Protein AF-A0A7W9ZJ86-F1 (afdb_monomer)

Radius of gyration: 35.57 Å; Cα contacts (8 Å, |Δi|>4): 463; chains: 1; bounding box: 78×72×118 Å

Foldseek 3Di:
DDDDDDDDDDDDDDDDDDDDDPDDPPPCPVVVVVVVVVVVVVVVVVVVVVVVVVVVCVVVVVVVVVVVVLVVQVVVLLVLLVQQDFDFDWDQPLVVLVVVLVVLVVCVVVCVLVVVVVVQVVCVVVVDHDDDPPPVNSVVVSVVSVVVSVVRDPPDIDTDTDHRPDDAPDFDWDADPNFIKTKHKHFLLLFFAPQAADLQLQLLLCVQVVHDNVRSVLLSQQQCQLQLPPHPPPSPPFQVVQCPPPDRDHRNNRQDQALVVQCSTDPDDPVVSVVCVLHHGNDDNARAHEPVSDALSSLCSNLVHDSVLSVQLSVQLPPPDPPDDNCVRNHPSSVVSSVNHYDHDDDPQGKMKMKMFRDPQQQGKIWIWIAGSVVSDIDHIDIDRRDPSPPPPRPPDD

pLDDT: mean 84.4, std 15.61, range [33.38, 98.19]

Organism: Novispirillum itersonii (NCBI:txid189)

Nearest PDB structures (foldseek):
  1sfy-assembly1_A  TM=4.561E-01  e=1.311E+00  Erythrina corallodendron
  1ui7-assembly1_B  TM=5.128E-01  e=4.122E+00  Arthrobacter globiformis
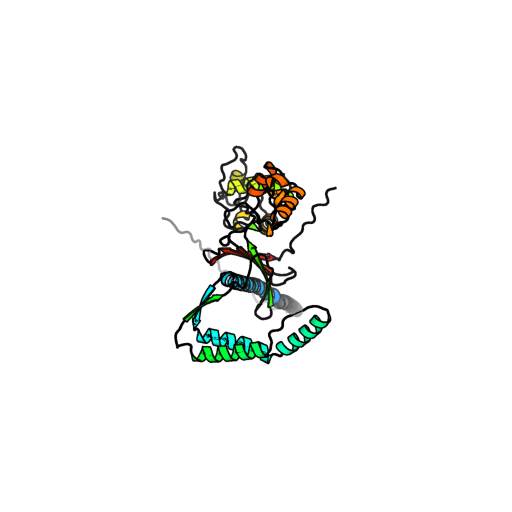  4wv8-assembly1_A  TM=4.557E-01  e=3.893E+00  Vatairea macrocarpa
  4wv8-assembly1_D  TM=4.555E-01  e=4.122E+00  Vatairea macrocarpa
  5kxd-assembly1_C  TM=4.276E-01  e=4.122E+00  Wisteria floribunda

Structure (mmCIF, N/CA/C/O backbone):
data_AF-A0A7W9ZJ86-F1
#
_entry.id   AF-A0A7W9ZJ86-F1
#
loop_
_atom_site.group_PDB
_atom_site.id
_atom_site.type_symbol
_atom_site.label_atom_id
_atom_site.label_alt_id
_atom_site.label_comp_id
_atom_site.label_asym_id
_atom_site.label_entity_id
_atom_site.label_seq_id
_atom_site.pdbx_PDB_ins_code
_atom_site.Cartn_x
_atom_site.Cartn_y
_atom_site.Cartn_z
_atom_site.occupancy
_atom_site.B_iso_or_equiv
_atom_site.auth_seq_id
_atom_site.auth_comp_id
_atom_site.auth_asym_id
_atom_site.auth_atom_id
_atom_site.pdbx_PDB_model_num
ATOM 1 N N . MET A 1 1 ? -1.056 44.416 -46.349 1.00 42.34 1 MET A N 1
ATOM 2 C CA . MET A 1 1 ? -0.199 43.892 -47.427 1.00 42.34 1 MET A CA 1
ATOM 3 C C . MET A 1 1 ? -0.425 42.388 -47.429 1.00 42.34 1 MET A C 1
ATOM 5 O O . MET A 1 1 ? -0.065 41.773 -46.443 1.00 42.34 1 MET A O 1
ATOM 9 N N . ASP A 1 2 ? -1.139 41.729 -48.334 1.00 40.16 2 ASP A N 1
ATOM 10 C CA . ASP A 1 2 ? -1.733 42.098 -49.618 1.00 40.16 2 ASP A CA 1
ATOM 11 C C . ASP A 1 2 ? -2.896 41.144 -49.962 1.00 40.16 2 ASP A C 1
ATOM 13 O O . ASP A 1 2 ? -2.905 39.999 -49.527 1.00 40.16 2 ASP A O 1
ATOM 17 N N . SER A 1 3 ? -3.830 41.660 -50.775 1.00 42.00 3 SER A N 1
ATOM 18 C CA . SER A 1 3 ? -4.570 41.012 -51.880 1.00 42.00 3 SER A CA 1
ATOM 19 C C . SER A 1 3 ? -5.199 39.620 -51.664 1.00 42.00 3 SER A C 1
ATOM 21 O O . SER A 1 3 ? -4.512 38.608 -51.636 1.00 42.00 3 SER A O 1
ATOM 23 N N . THR A 1 4 ? -6.523 39.492 -51.499 1.00 48.94 4 THR A N 1
ATOM 24 C CA . THR A 1 4 ? -7.591 39.440 -52.542 1.00 48.94 4 THR A CA 1
ATOM 25 C C . THR A 1 4 ? -7.458 38.359 -53.624 1.00 48.94 4 THR A C 1
ATOM 27 O O . THR A 1 4 ? -6.457 38.309 -54.329 1.00 48.94 4 THR A O 1
ATOM 30 N N . GLY A 1 5 ? -8.530 37.571 -53.825 1.00 46.66 5 GLY A N 1
ATOM 31 C CA . GLY A 1 5 ? -8.677 36.682 -54.986 1.00 46.66 5 GLY A CA 1
ATOM 32 C C . GLY A 1 5 ? -9.889 35.734 -54.961 1.00 46.66 5 GLY A C 1
ATOM 33 O O . GLY A 1 5 ? -9.713 34.523 -54.981 1.00 46.66 5 GLY A O 1
ATOM 34 N N . VAL A 1 6 ? -11.116 36.269 -54.916 1.00 47.91 6 VAL A N 1
ATOM 35 C CA . VAL A 1 6 ? -12.377 35.534 -55.169 1.00 47.91 6 VAL A CA 1
ATOM 36 C C . VAL A 1 6 ? -12.602 35.447 -56.682 1.00 47.91 6 VAL A C 1
ATOM 38 O O . VAL A 1 6 ? -12.541 36.476 -57.351 1.00 47.91 6 VAL A O 1
ATOM 41 N N . SER A 1 7 ? -12.901 34.259 -57.224 1.00 53.25 7 SER A N 1
ATOM 42 C CA . SER A 1 7 ? -13.286 34.092 -58.635 1.00 53.25 7 SER A CA 1
ATOM 43 C C . SER A 1 7 ? -14.709 33.543 -58.758 1.00 53.25 7 SER A C 1
ATOM 45 O O . SER A 1 7 ? -15.021 32.442 -58.307 1.00 53.25 7 SER A O 1
ATOM 47 N N . PHE A 1 8 ? -15.567 34.376 -59.347 1.00 49.44 8 PHE A N 1
ATOM 48 C CA . PHE A 1 8 ? -16.969 34.145 -59.681 1.00 49.44 8 PHE A CA 1
ATOM 49 C C . PHE A 1 8 ? -17.059 33.456 -61.053 1.00 49.44 8 PHE A C 1
ATOM 51 O O . PHE A 1 8 ? -16.630 34.018 -62.059 1.00 49.44 8 PHE A O 1
ATOM 58 N N . GLY A 1 9 ? -17.646 32.258 -61.105 1.00 52.47 9 GLY A N 1
ATOM 59 C CA . GLY A 1 9 ? -17.941 31.526 -62.342 1.00 52.47 9 GLY A CA 1
ATOM 60 C C . GLY A 1 9 ? -19.420 31.628 -62.708 1.00 52.47 9 GLY A C 1
ATOM 61 O O . GLY A 1 9 ? -20.278 31.044 -62.054 1.00 52.47 9 GLY A O 1
ATOM 62 N N . MET A 1 10 ? -19.694 32.413 -63.743 1.00 50.09 10 MET A N 1
ATOM 63 C CA . MET A 1 10 ? -20.996 32.859 -64.235 1.00 50.09 10 MET A CA 1
ATOM 64 C C . MET A 1 10 ? -21.729 31.775 -65.053 1.00 50.09 10 MET A C 1
ATOM 66 O O . MET A 1 10 ? -21.123 31.056 -65.844 1.00 50.09 10 MET A O 1
ATOM 70 N N . MET A 1 11 ? -23.052 31.695 -64.879 1.00 49.03 11 MET A N 1
ATOM 71 C CA . MET A 1 11 ? -23.981 30.890 -65.688 1.00 49.03 11 MET A CA 1
ATOM 72 C C . MET A 1 11 ? -23.994 31.299 -67.171 1.00 49.03 11 MET A C 1
ATOM 74 O O . MET A 1 11 ? -23.864 32.485 -67.475 1.00 49.03 11 MET A O 1
ATOM 78 N N . PRO A 1 12 ? -24.439 30.387 -68.053 1.00 60.19 12 PRO A N 1
ATOM 79 C CA . PRO A 1 12 ? -25.284 30.766 -69.175 1.00 60.19 12 PRO A CA 1
ATOM 80 C C . PRO A 1 12 ? -26.680 30.127 -69.091 1.00 60.19 12 PRO A C 1
ATOM 82 O O . PRO A 1 12 ? -26.850 28.918 -68.938 1.00 60.19 12 PRO A O 1
ATOM 85 N N . ARG A 1 13 ? -27.697 30.985 -69.235 1.00 49.84 13 ARG A N 1
ATOM 86 C CA . ARG A 1 13 ? -29.085 30.624 -69.545 1.00 49.84 13 ARG A CA 1
ATOM 87 C C . ARG A 1 13 ? -29.190 30.239 -71.022 1.00 49.84 13 ARG A C 1
ATOM 89 O O . ARG A 1 13 ? -28.744 30.995 -71.877 1.00 49.84 13 ARG A O 1
ATOM 96 N N . GLY A 1 14 ? -29.879 29.139 -71.313 1.00 42.06 14 GLY A N 1
ATOM 97 C CA . GLY A 1 14 ? -30.366 28.799 -72.651 1.00 42.06 14 GLY A CA 1
ATOM 98 C C . GLY A 1 14 ? -31.840 28.376 -72.583 1.00 42.06 14 GLY A C 1
ATOM 99 O O . GLY A 1 14 ? -32.165 27.509 -71.770 1.00 42.06 14 GLY A O 1
ATOM 100 N N . PRO A 1 15 ? -32.752 28.969 -73.376 1.00 59.44 15 PRO A N 1
ATOM 101 C CA . PRO A 1 15 ? -34.152 28.572 -73.408 1.00 59.44 15 PRO A CA 1
ATOM 102 C C . PRO A 1 15 ? -34.382 27.537 -74.515 1.00 59.44 15 PRO A C 1
ATOM 104 O O . PRO A 1 15 ? -34.245 27.841 -75.697 1.00 59.44 15 PRO A O 1
ATOM 107 N N . ALA A 1 16 ? -34.799 26.326 -74.151 1.00 53.03 16 ALA A N 1
ATOM 108 C CA . ALA A 1 16 ? -35.289 25.342 -75.111 1.00 53.03 16 ALA A CA 1
ATOM 109 C C . ALA A 1 16 ? -36.754 25.014 -74.804 1.00 53.03 16 ALA A C 1
ATOM 111 O O . ALA A 1 16 ? -37.074 24.207 -73.932 1.00 53.03 16 ALA A O 1
ATOM 112 N N . ARG A 1 17 ? -37.659 25.669 -75.544 1.00 53.50 17 ARG A N 1
ATOM 113 C CA . ARG A 1 17 ? -39.035 25.204 -75.745 1.00 53.50 17 ARG A CA 1
ATOM 114 C C . ARG A 1 17 ? -38.961 23.836 -76.417 1.00 53.50 17 ARG A C 1
ATOM 116 O O . ARG A 1 17 ? -38.655 23.760 -77.602 1.00 53.50 17 ARG A O 1
ATOM 123 N N . LEU A 1 18 ? -39.290 22.782 -75.680 1.00 54.50 18 LEU A N 1
ATOM 124 C CA . LEU A 1 18 ? -39.622 21.492 -76.268 1.00 54.50 18 LEU A CA 1
ATOM 125 C C . LEU A 1 18 ? -41.118 21.243 -76.124 1.00 54.50 18 LEU A C 1
ATOM 127 O O . LEU A 1 18 ? -41.711 21.252 -75.046 1.00 54.50 18 LEU A O 1
ATOM 131 N N . THR A 1 19 ? -41.713 21.098 -77.294 1.00 49.28 19 THR A N 1
ATOM 132 C CA . THR A 1 19 ? -43.104 20.812 -77.573 1.00 49.28 19 THR A CA 1
ATOM 133 C C . THR A 1 19 ? -43.559 19.502 -76.942 1.00 49.28 19 THR A C 1
ATOM 135 O O . THR A 1 19 ? -42.946 18.446 -77.080 1.00 49.28 19 THR A O 1
ATOM 138 N N . ARG A 1 20 ? -44.713 19.621 -76.291 1.00 50.44 20 ARG A N 1
ATOM 139 C CA . ARG A 1 20 ? -45.625 18.596 -75.791 1.00 50.44 20 ARG A CA 1
ATOM 140 C C . ARG A 1 20 ? -45.753 17.409 -76.761 1.00 50.44 20 ARG A C 1
ATOM 142 O O . ARG A 1 20 ? -46.414 17.512 -77.786 1.00 50.44 20 ARG A O 1
ATOM 149 N N . SER A 1 21 ? -45.201 16.261 -76.377 1.00 48.91 21 SER A N 1
ATOM 150 C CA . SER A 1 21 ? -45.595 14.946 -76.892 1.00 48.91 21 SER A CA 1
ATOM 151 C C . SER A 1 21 ? -46.208 14.157 -75.738 1.00 48.91 21 SER A C 1
ATOM 153 O O . SER A 1 21 ? -45.520 13.441 -75.013 1.00 48.91 21 SER A O 1
ATOM 155 N N . GLN A 1 22 ? -47.521 14.307 -75.551 1.00 54.03 22 GLN A N 1
ATOM 156 C CA . GLN A 1 22 ? -48.311 13.382 -74.743 1.00 54.03 22 GLN A CA 1
ATOM 157 C C . GLN A 1 22 ? -48.440 12.061 -75.511 1.00 54.03 22 GLN A C 1
ATOM 159 O O . GLN A 1 22 ? -49.380 11.863 -76.275 1.00 54.03 22 GLN A O 1
ATOM 164 N N . ARG A 1 23 ? -47.483 11.149 -75.317 1.00 46.59 23 ARG A N 1
ATOM 165 C CA . ARG A 1 23 ? -47.679 9.723 -75.605 1.00 46.59 23 ARG A CA 1
ATOM 166 C C . ARG A 1 23 ? -47.951 9.006 -74.289 1.00 46.59 23 ARG A C 1
ATOM 168 O O . ARG A 1 23 ? -47.274 9.236 -73.294 1.00 46.59 23 ARG A O 1
ATOM 175 N N . GLY A 1 24 ? -49.020 8.215 -74.286 1.00 57.03 24 GLY A N 1
ATOM 176 C CA . GLY A 1 24 ? -49.676 7.691 -73.097 1.00 57.03 24 GLY A CA 1
ATOM 177 C C . GLY A 1 24 ? -48.765 6.907 -72.154 1.00 57.03 24 GLY A C 1
ATOM 178 O O . GLY A 1 24 ? -48.294 5.819 -72.474 1.00 57.03 24 GLY A O 1
ATOM 179 N N . PHE A 1 25 ? -48.638 7.413 -70.928 1.00 52.91 25 PHE A N 1
ATOM 180 C CA . PHE A 1 25 ? -48.130 6.684 -69.770 1.00 52.91 25 PHE A CA 1
ATOM 181 C C . PHE A 1 25 ? -49.171 5.670 -69.273 1.00 52.91 25 PHE A C 1
ATOM 183 O O . PHE A 1 25 ? -49.760 5.826 -68.207 1.00 52.91 25 PHE A O 1
ATOM 190 N N . ARG A 1 26 ? -49.425 4.610 -70.048 1.00 55.84 26 ARG A N 1
ATOM 191 C CA . ARG A 1 26 ? -50.151 3.424 -69.551 1.00 55.84 26 ARG A CA 1
ATOM 192 C C . ARG A 1 26 ? -49.222 2.347 -68.966 1.00 55.84 26 ARG A C 1
ATOM 194 O O . ARG A 1 26 ? -49.722 1.385 -68.404 1.00 55.84 26 ARG A O 1
ATOM 201 N N . GLY A 1 27 ? -47.898 2.548 -68.998 1.00 57.03 27 GLY A N 1
ATOM 202 C CA . GLY A 1 27 ? -46.899 1.599 -68.472 1.00 57.03 27 GLY A CA 1
ATOM 203 C C . GLY A 1 27 ? -46.198 1.976 -67.155 1.00 57.03 27 GLY A C 1
ATOM 204 O O . GLY A 1 27 ? -45.447 1.165 -66.631 1.00 57.03 27 GLY A O 1
ATOM 205 N N . GLN A 1 28 ? -46.412 3.172 -66.588 1.00 57.81 28 GLN A N 1
ATOM 206 C CA . GLN A 1 28 ? -45.635 3.642 -65.420 1.00 57.81 28 GLN A CA 1
ATOM 207 C C . GLN A 1 28 ? -46.283 3.411 -64.046 1.00 57.81 28 GLN A C 1
ATOM 209 O O . GLN A 1 28 ? -45.636 3.630 -63.023 1.00 57.81 28 GLN A O 1
ATOM 214 N N . ARG A 1 29 ? -47.531 2.929 -63.982 1.00 60.91 29 ARG A N 1
ATOM 215 C CA . ARG A 1 29 ? -48.222 2.718 -62.694 1.00 60.91 29 ARG A CA 1
ATOM 216 C C . ARG A 1 29 ? -47.590 1.611 -61.836 1.00 60.91 29 ARG A C 1
ATOM 218 O O . ARG A 1 29 ? -47.696 1.675 -60.619 1.00 60.91 29 ARG A O 1
ATOM 225 N N . GLY A 1 30 ? -46.885 0.653 -62.446 1.00 69.62 30 GLY A N 1
ATOM 226 C CA . GLY A 1 30 ? -46.164 -0.391 -61.707 1.00 69.62 30 GLY A CA 1
ATOM 227 C C . GLY A 1 30 ? -44.880 0.104 -61.032 1.00 69.62 30 GLY A C 1
ATOM 228 O O . GLY A 1 30 ? -44.554 -0.335 -59.934 1.00 69.62 30 GLY A O 1
ATOM 229 N N . PHE A 1 31 ? -44.177 1.064 -61.642 1.00 79.38 31 PHE A N 1
ATOM 230 C CA . PHE A 1 31 ? -42.884 1.531 -61.132 1.00 79.38 31 PHE A CA 1
ATOM 231 C C . PHE A 1 31 ? -43.025 2.338 -59.836 1.00 79.38 31 PHE A C 1
ATOM 233 O O . PHE A 1 31 ? -42.226 2.187 -58.916 1.00 79.38 31 PHE A O 1
ATOM 240 N N . VAL A 1 32 ? -44.087 3.144 -59.732 1.00 84.12 32 VAL A N 1
ATOM 241 C CA . VAL A 1 32 ? -44.370 3.940 -58.527 1.00 84.12 32 VAL A CA 1
ATOM 242 C C . VAL A 1 32 ? -44.633 3.037 -57.317 1.00 84.12 32 VAL A C 1
ATOM 244 O O . VAL A 1 32 ? -44.128 3.314 -56.234 1.00 84.12 32 VAL A O 1
ATOM 247 N N . LEU A 1 33 ? -45.355 1.926 -57.499 1.00 86.44 33 LEU A N 1
ATOM 248 C CA . LEU A 1 33 ? -45.627 0.967 -56.422 1.00 86.44 33 LEU A CA 1
ATOM 249 C C . LEU A 1 33 ? -44.355 0.280 -55.919 1.00 86.44 33 LEU A C 1
ATOM 251 O O . LEU A 1 33 ? -44.156 0.182 -54.712 1.00 86.44 33 LEU A O 1
ATOM 255 N N . ILE A 1 34 ? -43.476 -0.140 -56.833 1.00 87.94 34 ILE A N 1
ATOM 256 C CA . ILE A 1 34 ? -42.191 -0.752 -56.470 1.00 87.94 34 ILE A CA 1
ATOM 257 C C . ILE A 1 34 ? -41.340 0.251 -55.683 1.00 87.94 34 ILE A C 1
ATOM 259 O O . ILE A 1 34 ? -40.798 -0.090 -54.637 1.00 87.94 34 ILE A O 1
ATOM 263 N N . PHE A 1 35 ? -41.271 1.504 -56.134 1.00 91.00 35 PHE A N 1
ATOM 264 C CA . PHE A 1 35 ? -40.488 2.537 -55.460 1.00 91.00 35 PHE A CA 1
ATOM 265 C C . PHE A 1 35 ? -41.003 2.849 -54.043 1.00 91.00 35 PHE A C 1
ATOM 267 O O . PHE A 1 35 ? -40.216 2.920 -53.101 1.00 91.00 35 PHE A O 1
ATOM 274 N N . VAL A 1 36 ? -42.324 2.963 -53.864 1.00 94.06 36 VAL A N 1
ATOM 275 C CA . VAL A 1 36 ? -42.939 3.183 -52.542 1.00 94.06 36 VAL A CA 1
ATOM 276 C C . VAL A 1 36 ? -42.704 1.992 -51.608 1.00 94.06 36 VAL A C 1
ATOM 278 O O . VAL A 1 36 ? -42.413 2.196 -50.430 1.00 94.06 36 VAL A O 1
ATOM 281 N N . LEU A 1 37 ? -42.764 0.760 -52.123 1.00 95.06 37 LEU A N 1
ATOM 282 C CA . LEU A 1 37 ? -42.474 -0.446 -51.345 1.00 95.06 37 LEU A CA 1
ATOM 283 C C . LEU A 1 37 ? -41.029 -0.445 -50.819 1.00 95.06 37 LEU A C 1
ATOM 285 O O . LEU A 1 37 ? -40.803 -0.739 -49.647 1.00 95.06 37 LEU A O 1
ATOM 289 N N . TRP A 1 38 ? -40.058 -0.068 -51.656 1.00 96.06 38 TRP A N 1
ATOM 290 C CA . TRP A 1 38 ? -38.652 0.024 -51.251 1.00 96.06 38 TRP A CA 1
ATOM 291 C C . TRP A 1 38 ? -38.405 1.121 -50.213 1.00 96.06 38 TRP A C 1
ATOM 293 O O . TRP A 1 38 ? -37.646 0.898 -49.271 1.00 96.06 38 TRP A O 1
ATOM 303 N N . ILE A 1 39 ? -39.075 2.272 -50.329 1.00 96.31 39 ILE A N 1
ATOM 304 C CA . ILE A 1 39 ? -39.002 3.326 -49.305 1.00 96.31 39 ILE A CA 1
ATOM 305 C C . ILE A 1 39 ? -39.575 2.826 -47.977 1.00 96.31 39 ILE A C 1
ATOM 307 O O . ILE A 1 39 ? -38.943 3.008 -46.939 1.00 96.31 39 ILE A O 1
ATOM 311 N N . LEU A 1 40 ? -40.731 2.156 -47.992 1.00 96.50 40 LEU A N 1
ATOM 312 C CA . LEU A 1 40 ? -41.334 1.596 -46.779 1.00 96.50 40 LEU A CA 1
ATOM 313 C C . LEU A 1 40 ? -40.447 0.525 -46.135 1.00 96.50 40 LEU A C 1
ATOM 315 O O . LEU A 1 40 ? -40.278 0.533 -44.916 1.00 96.50 40 LEU A O 1
ATOM 319 N N . ALA A 1 41 ? -39.836 -0.350 -46.936 1.00 96.12 41 ALA A N 1
ATOM 320 C CA . ALA A 1 41 ? -38.879 -1.340 -46.448 1.00 96.12 41 ALA A CA 1
ATOM 321 C C . ALA A 1 41 ? -37.643 -0.670 -45.822 1.00 96.12 41 ALA A C 1
ATOM 323 O O . ALA A 1 41 ? -37.233 -1.043 -44.723 1.00 96.12 41 ALA A O 1
ATOM 324 N N . GLY A 1 42 ? -37.095 0.367 -46.465 1.00 96.19 42 GLY A N 1
ATOM 325 C CA . GLY A 1 42 ? -35.980 1.151 -45.931 1.00 96.19 42 GLY A CA 1
ATOM 326 C C . GLY A 1 42 ? -36.327 1.869 -44.622 1.00 96.19 42 GLY A C 1
ATOM 327 O O . GLY A 1 42 ? -35.566 1.797 -43.657 1.00 96.19 42 GLY A O 1
ATOM 328 N N . CYS A 1 43 ? -37.503 2.499 -44.545 1.00 95.38 43 CYS A N 1
ATOM 329 C CA . CYS A 1 43 ? -37.997 3.131 -43.320 1.00 95.38 43 CYS A CA 1
ATOM 330 C C . CYS A 1 43 ? -38.225 2.115 -42.194 1.00 95.38 43 CYS A C 1
ATOM 332 O O . CYS A 1 43 ? -37.879 2.392 -41.048 1.00 95.38 43 CYS A O 1
ATOM 334 N N . SER A 1 44 ? -38.762 0.931 -42.504 1.00 95.75 44 SER A N 1
ATOM 335 C CA . SER A 1 44 ? -38.948 -0.141 -41.522 1.00 95.75 44 SER A CA 1
ATOM 336 C C . SER A 1 44 ? -37.610 -0.657 -40.983 1.00 95.75 44 SER A C 1
ATOM 338 O O . SER A 1 44 ? -37.471 -0.821 -39.772 1.00 95.75 44 SER A O 1
ATOM 340 N N . LEU A 1 45 ? -36.603 -0.827 -41.847 1.00 95.19 45 LEU A N 1
ATOM 341 C CA . LEU A 1 45 ? -35.260 -1.248 -41.442 1.00 95.19 45 LEU A CA 1
ATOM 342 C C . LEU A 1 45 ? -34.580 -0.202 -40.543 1.00 95.19 45 LEU A C 1
ATOM 344 O O . LEU A 1 45 ? -33.977 -0.553 -39.530 1.00 95.19 45 LEU A O 1
ATOM 348 N N . LEU A 1 46 ? -34.719 1.086 -40.877 1.00 93.62 46 LEU A N 1
ATOM 349 C CA . LEU A 1 46 ? -34.212 2.188 -40.054 1.00 93.62 46 LEU A CA 1
ATOM 350 C C . LEU A 1 46 ? -34.885 2.229 -38.678 1.00 93.62 46 LEU A C 1
ATOM 352 O O . LEU A 1 46 ? -34.194 2.358 -37.669 1.00 93.62 46 LEU A O 1
ATOM 356 N N . LEU A 1 47 ? -36.210 2.068 -38.617 1.00 93.00 47 LEU A N 1
ATOM 357 C CA . LEU A 1 47 ? -36.943 2.009 -37.349 1.00 93.00 47 LEU A CA 1
ATOM 358 C C . LEU A 1 47 ? -36.548 0.786 -36.513 1.00 93.00 47 LEU A C 1
ATOM 360 O O . LEU A 1 47 ? -36.373 0.915 -35.305 1.00 93.00 47 LEU A O 1
ATOM 364 N N . ALA A 1 48 ? -36.344 -0.377 -37.136 1.00 89.50 48 ALA A N 1
ATOM 365 C CA . ALA A 1 48 ? -35.873 -1.577 -36.446 1.00 89.50 48 ALA A CA 1
ATOM 366 C C . ALA A 1 48 ? -34.446 -1.403 -35.896 1.00 89.50 48 ALA A C 1
ATOM 368 O O . ALA A 1 48 ? -34.178 -1.769 -34.751 1.00 89.50 48 ALA A O 1
ATOM 369 N N . SER A 1 49 ? -33.549 -0.783 -36.670 1.00 86.69 49 SER A N 1
ATOM 370 C CA . SER A 1 49 ? -32.197 -0.439 -36.215 1.00 86.69 49 SER A CA 1
ATOM 371 C C . SER A 1 49 ? -32.225 0.553 -35.054 1.00 86.69 49 SER A C 1
ATOM 373 O O . SER A 1 49 ? -31.443 0.411 -34.116 1.00 86.69 49 SER A O 1
ATOM 375 N N . TYR A 1 50 ? -33.116 1.547 -35.105 1.00 86.94 50 TYR A N 1
ATOM 376 C CA . TYR A 1 50 ? -33.276 2.529 -34.036 1.00 86.94 50 TYR A CA 1
ATOM 377 C C . TYR A 1 50 ? -33.890 1.910 -32.772 1.00 86.94 50 TYR A C 1
ATOM 379 O O . TYR A 1 50 ? -33.454 2.201 -31.665 1.00 86.94 50 TYR A O 1
ATOM 387 N N . ALA A 1 51 ? -34.853 0.998 -32.905 1.00 84.50 51 ALA A N 1
ATOM 388 C CA . ALA A 1 51 ? -35.417 0.271 -31.769 1.00 84.50 51 ALA A CA 1
ATOM 389 C C . ALA A 1 51 ? -34.382 -0.662 -31.107 1.00 84.50 51 ALA A C 1
ATOM 391 O O . ALA A 1 51 ? -34.313 -0.735 -29.880 1.00 84.50 51 ALA A O 1
ATOM 392 N N . GLN A 1 52 ? -33.526 -1.326 -31.897 1.00 82.31 52 GLN A N 1
ATOM 393 C CA . GLN A 1 52 ? -32.426 -2.144 -31.370 1.00 82.31 52 GLN A CA 1
ATOM 394 C C . GLN A 1 52 ? -31.334 -1.319 -30.678 1.00 82.31 52 GLN A C 1
ATOM 396 O O . GLN A 1 52 ? -30.704 -1.816 -29.744 1.00 82.31 52 GLN A O 1
ATOM 401 N N . SER A 1 53 ? -31.088 -0.077 -31.108 1.00 72.94 53 SER A N 1
ATOM 402 C CA . SER A 1 53 ? -30.155 0.819 -30.418 1.00 72.94 53 SER A CA 1
ATOM 403 C C . SER A 1 53 ? -30.783 1.485 -29.191 1.00 72.94 53 SER A C 1
ATOM 405 O O . SER A 1 53 ? -30.100 1.634 -28.181 1.00 72.94 53 SER A O 1
ATOM 407 N N . ALA A 1 54 ? -32.082 1.797 -29.217 1.00 69.94 54 ALA A N 1
ATOM 408 C CA . ALA A 1 54 ? -32.818 2.331 -28.070 1.00 69.94 54 ALA A CA 1
ATOM 409 C C . ALA A 1 54 ? -32.906 1.332 -26.899 1.00 69.94 54 ALA A C 1
ATOM 411 O O . ALA A 1 54 ? -32.906 1.744 -25.744 1.00 69.94 54 ALA A O 1
ATOM 412 N N . GLY A 1 55 ? -32.889 0.022 -27.172 1.00 60.03 55 GLY A N 1
ATOM 413 C CA . GLY A 1 55 ? -32.774 -1.021 -26.143 1.00 60.03 55 GLY A CA 1
ATOM 414 C C . GLY A 1 55 ? -31.391 -1.134 -25.475 1.00 60.03 55 GLY A C 1
ATOM 415 O O . GLY A 1 55 ? -31.238 -1.917 -24.542 1.00 60.03 55 GLY A O 1
ATOM 416 N N . LYS A 1 56 ? -30.379 -0.375 -25.928 1.00 57.78 56 LYS A N 1
ATOM 417 C CA . LYS A 1 56 ? -29.007 -0.365 -25.375 1.00 57.78 56 LYS A CA 1
ATOM 418 C C . LYS A 1 56 ? -28.725 0.831 -24.451 1.00 57.78 56 LYS A C 1
ATOM 420 O O . LYS A 1 56 ? -27.569 1.205 -24.260 1.00 57.78 56 LYS A O 1
ATOM 425 N N . THR A 1 57 ? -29.749 1.421 -23.834 1.00 55.72 57 THR A N 1
ATOM 426 C CA . THR A 1 57 ? -29.591 2.406 -22.740 1.00 55.72 57 THR A CA 1
ATOM 427 C C . THR A 1 57 ? -28.897 1.832 -21.495 1.00 55.72 57 THR A C 1
ATOM 429 O O . THR A 1 57 ? -28.450 2.585 -20.631 1.00 55.72 57 THR A O 1
ATOM 432 N N . THR A 1 58 ? -28.688 0.515 -21.434 1.00 60.09 58 THR A N 1
ATOM 433 C CA . THR A 1 58 ? -27.821 -0.140 -20.443 1.00 60.09 58 THR A CA 1
ATOM 434 C C . THR A 1 58 ? -26.383 0.379 -20.461 1.00 60.09 58 THR A C 1
ATOM 436 O O . THR A 1 58 ? -25.736 0.411 -19.416 1.00 60.09 58 THR A O 1
ATOM 439 N N . VAL A 1 59 ? -25.874 0.855 -21.606 1.00 65.75 59 VAL A N 1
ATOM 440 C CA . VAL A 1 59 ? -24.508 1.399 -21.681 1.00 65.75 59 VAL A CA 1
ATOM 441 C C . VAL A 1 59 ? -24.402 2.704 -20.892 1.00 65.75 59 VAL A C 1
ATOM 443 O O . VAL A 1 59 ? -23.472 2.859 -20.106 1.00 65.75 59 VAL A O 1
ATOM 446 N N . THR A 1 60 ? -25.377 3.609 -21.007 1.00 68.62 60 THR A N 1
ATOM 447 C CA . THR A 1 60 ? -25.368 4.878 -20.257 1.00 68.62 60 THR A CA 1
ATOM 448 C C . THR A 1 60 ? -25.506 4.670 -18.754 1.00 68.62 60 THR A C 1
ATOM 450 O O . THR A 1 60 ? -24.848 5.362 -17.983 1.00 68.62 60 THR A O 1
ATOM 453 N N . GLU A 1 61 ? -26.295 3.680 -18.332 1.00 70.94 61 GLU A N 1
ATOM 454 C CA . GLU A 1 61 ? -26.421 3.339 -16.915 1.00 70.94 61 GLU A CA 1
ATOM 455 C C . GLU A 1 61 ? -25.117 2.733 -16.382 1.00 70.94 61 GLU A C 1
ATOM 457 O O . GLU A 1 61 ? -24.596 3.185 -15.365 1.00 70.94 61 GLU A O 1
ATOM 462 N N . SER A 1 62 ? -24.493 1.810 -17.125 1.00 72.81 62 SER A N 1
ATOM 463 C CA . SER A 1 62 ? -23.198 1.242 -16.730 1.00 72.81 62 SER A CA 1
ATOM 464 C C . SER A 1 62 ? -22.089 2.301 -16.638 1.00 72.81 62 SER A C 1
ATOM 466 O O . SER A 1 62 ? -21.335 2.314 -15.665 1.00 72.81 62 SER A O 1
ATOM 468 N N . LEU A 1 63 ? -22.045 3.253 -17.580 1.00 80.75 63 LEU A N 1
ATOM 469 C CA . LEU A 1 63 ? -21.055 4.332 -17.597 1.00 80.75 63 LEU A CA 1
ATOM 470 C C . LEU A 1 63 ? -21.242 5.325 -16.444 1.00 80.75 63 LEU A C 1
ATOM 472 O O . LEU A 1 63 ? -20.253 5.861 -15.957 1.00 80.75 63 LEU A O 1
ATOM 476 N N . ALA A 1 64 ? -22.476 5.552 -15.983 1.00 83.06 64 ALA A N 1
ATOM 477 C CA . ALA A 1 64 ? -22.743 6.404 -14.823 1.00 83.06 64 ALA A CA 1
ATOM 478 C C . ALA A 1 64 ? -22.494 5.680 -13.488 1.00 83.06 64 ALA A C 1
ATOM 480 O O . ALA A 1 64 ? -22.101 6.310 -12.507 1.00 83.06 64 ALA A O 1
ATOM 481 N N . THR A 1 65 ? -22.688 4.358 -13.432 1.00 86.12 65 THR A N 1
ATOM 482 C CA . THR A 1 65 ? -22.532 3.601 -12.177 1.00 86.12 65 THR A CA 1
ATOM 483 C C . THR A 1 65 ? -21.088 3.519 -11.691 1.00 86.12 65 THR A C 1
ATOM 485 O O . THR A 1 65 ? -20.864 3.574 -10.486 1.00 86.12 65 THR A O 1
ATOM 488 N N . ILE A 1 66 ? -20.107 3.424 -12.593 1.00 86.12 66 ILE A N 1
ATOM 489 C CA . ILE A 1 66 ? -18.688 3.326 -12.220 1.00 86.12 66 ILE A CA 1
ATOM 490 C C . ILE A 1 66 ? -18.205 4.567 -11.445 1.00 86.12 66 ILE A C 1
ATOM 492 O O . ILE A 1 66 ? -17.736 4.387 -10.320 1.00 86.12 66 ILE A O 1
ATOM 496 N N . PRO A 1 67 ? -18.339 5.809 -11.954 1.00 88.00 67 PRO A N 1
ATOM 497 C CA . PRO A 1 67 ? -17.878 6.994 -11.230 1.00 88.00 67 PRO A CA 1
ATOM 498 C C . PRO A 1 67 ? -18.662 7.230 -9.935 1.00 88.00 67 PRO A C 1
ATOM 500 O O . PRO A 1 67 ? -18.086 7.680 -8.950 1.00 88.00 67 PRO A O 1
ATOM 503 N N . LEU A 1 68 ? -19.955 6.878 -9.893 1.00 89.25 68 LEU A N 1
ATOM 504 C CA . LEU A 1 68 ? -20.739 6.944 -8.656 1.00 89.25 68 LEU A CA 1
ATOM 505 C C . LEU A 1 68 ? -20.199 5.981 -7.593 1.00 89.25 68 LEU A C 1
ATOM 507 O O . LEU A 1 68 ? -20.009 6.388 -6.452 1.00 89.25 68 LEU A O 1
ATOM 511 N N . ARG A 1 69 ? -19.893 4.731 -7.961 1.00 90.00 69 ARG A N 1
ATOM 512 C CA . ARG A 1 69 ? -19.301 3.750 -7.037 1.00 90.00 69 ARG A CA 1
ATOM 513 C C . ARG A 1 69 ? -17.900 4.145 -6.585 1.00 90.00 69 ARG A C 1
ATOM 515 O O . ARG A 1 69 ? -17.576 3.969 -5.419 1.00 90.00 69 ARG A O 1
ATOM 522 N N . GLN A 1 70 ? -17.083 4.701 -7.477 1.00 89.25 70 GLN A N 1
ATOM 523 C CA . GLN A 1 70 ? -15.780 5.256 -7.099 1.00 89.25 70 GLN A CA 1
ATOM 524 C C . GLN A 1 70 ? -15.949 6.381 -6.078 1.00 89.25 70 GLN A C 1
ATOM 526 O O . GLN A 1 70 ? -15.311 6.363 -5.032 1.00 89.25 70 GLN A O 1
ATOM 531 N N . ARG A 1 71 ? -16.891 7.302 -6.309 1.00 91.44 71 ARG A N 1
ATOM 532 C CA . ARG A 1 71 ? -17.166 8.381 -5.358 1.00 91.44 71 ARG A CA 1
ATOM 533 C C . ARG A 1 71 ? -17.674 7.869 -4.008 1.00 91.44 71 ARG A C 1
ATOM 535 O O . ARG A 1 71 ? -17.339 8.439 -2.975 1.00 91.44 71 ARG A O 1
ATOM 542 N N . GLU A 1 72 ? -18.473 6.803 -3.998 1.00 92.62 72 GLU A N 1
ATOM 543 C CA . GLU A 1 72 ? -18.874 6.131 -2.757 1.00 92.62 72 GLU A CA 1
ATOM 544 C C . GLU A 1 72 ? -17.659 5.566 -2.006 1.00 92.62 72 GLU A C 1
ATOM 546 O O . GLU A 1 72 ? -17.534 5.811 -0.809 1.00 92.62 72 GLU A O 1
ATOM 551 N N . LEU A 1 73 ? -16.749 4.864 -2.689 1.00 92.75 73 LEU A N 1
ATOM 552 C CA . LEU A 1 73 ? -15.532 4.320 -2.076 1.00 92.75 73 LEU A CA 1
ATOM 553 C C . LEU A 1 73 ? -14.599 5.423 -1.550 1.00 92.75 73 LEU A C 1
ATOM 555 O O . LEU A 1 73 ? -14.038 5.266 -0.467 1.00 92.75 73 LEU A O 1
ATOM 559 N N . GLU A 1 74 ? -14.479 6.548 -2.260 1.00 91.38 74 GLU A N 1
ATOM 560 C CA . GLU A 1 74 ? -13.769 7.745 -1.785 1.00 91.38 74 GLU A CA 1
ATOM 561 C C . GLU A 1 74 ? -14.379 8.290 -0.495 1.00 91.38 74 GLU A C 1
ATOM 563 O O . GLU A 1 74 ? -13.667 8.473 0.485 1.00 91.38 74 GLU A O 1
ATOM 568 N N . ASN A 1 75 ? -15.702 8.472 -0.451 1.00 93.19 75 ASN A N 1
ATOM 569 C CA . ASN A 1 75 ? -16.378 8.956 0.754 1.00 93.19 75 ASN A CA 1
ATOM 570 C C . ASN A 1 75 ? -16.190 7.992 1.941 1.00 93.19 75 ASN A C 1
ATOM 572 O O . ASN A 1 75 ? -16.092 8.429 3.088 1.00 93.19 75 ASN A O 1
ATOM 576 N N . VAL A 1 76 ? -16.141 6.678 1.685 1.00 94.69 76 VAL A N 1
ATOM 577 C CA . VAL A 1 76 ? -15.831 5.682 2.721 1.00 94.69 76 VAL A CA 1
ATOM 578 C C . VAL A 1 76 ? -14.379 5.813 3.181 1.00 94.69 76 VAL A C 1
ATOM 580 O O . VAL A 1 76 ? -14.131 5.781 4.383 1.00 94.69 76 VAL A O 1
ATOM 583 N N . ALA A 1 77 ? -13.423 6.001 2.270 1.00 93.81 77 ALA A N 1
ATOM 584 C CA . ALA A 1 77 ? -12.024 6.223 2.630 1.00 93.81 77 ALA A CA 1
ATOM 585 C C . ALA A 1 77 ? -11.839 7.516 3.451 1.00 93.81 77 ALA A C 1
ATOM 587 O O . ALA A 1 77 ? -11.154 7.485 4.472 1.00 93.81 77 ALA A O 1
ATOM 588 N N . ASP A 1 78 ? -12.514 8.609 3.077 1.00 92.38 78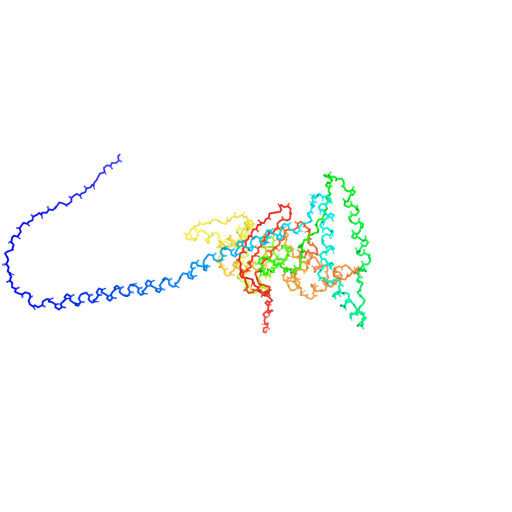 ASP A N 1
ATOM 589 C CA . ASP A 1 78 ? -12.564 9.871 3.832 1.00 92.38 78 ASP A CA 1
ATOM 590 C C . ASP A 1 78 ? -13.131 9.653 5.249 1.00 92.38 78 ASP A C 1
ATOM 592 O O . ASP A 1 78 ? -12.590 10.140 6.252 1.00 92.38 78 ASP A O 1
ATOM 596 N N . PHE A 1 79 ? -14.214 8.875 5.355 1.00 94.62 79 PHE A N 1
ATOM 597 C CA 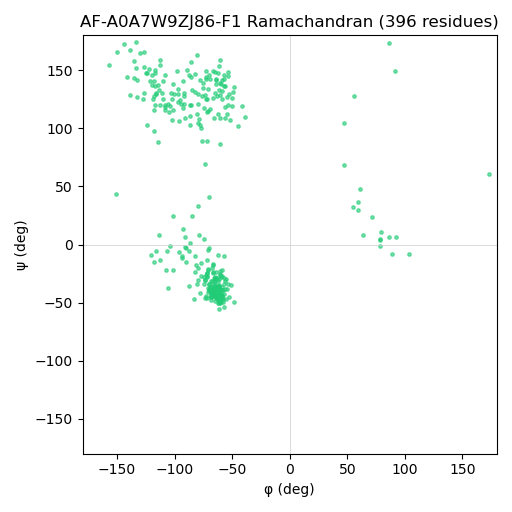. PHE A 1 79 ? -14.806 8.502 6.638 1.00 94.62 79 PHE A CA 1
ATOM 598 C C . PHE A 1 79 ? -13.831 7.690 7.501 1.00 94.62 79 PHE A C 1
ATOM 600 O O . PHE A 1 79 ? -13.656 7.999 8.678 1.00 94.62 79 PHE A O 1
ATOM 607 N N . VAL A 1 80 ? -13.155 6.693 6.930 1.00 94.38 80 VAL A N 1
ATOM 608 C CA . VAL A 1 80 ? -12.150 5.892 7.643 1.00 94.38 80 VAL A CA 1
ATOM 609 C C . VAL A 1 80 ? -11.006 6.784 8.127 1.00 94.38 80 VAL A C 1
ATOM 611 O O . VAL A 1 80 ? -10.701 6.794 9.319 1.00 94.38 80 VAL A O 1
ATOM 614 N N . ALA A 1 81 ? -10.437 7.604 7.242 1.00 92.81 81 ALA A N 1
ATOM 615 C CA . ALA A 1 81 ? -9.327 8.503 7.548 1.00 92.81 81 ALA A CA 1
ATOM 616 C C . ALA A 1 81 ? -9.650 9.472 8.698 1.00 92.81 81 ALA A C 1
ATOM 618 O O . ALA A 1 81 ? -8.839 9.658 9.609 1.00 92.81 81 ALA A O 1
ATOM 619 N N . SER A 1 82 ? -10.861 10.039 8.708 1.00 90.88 82 SER A N 1
ATOM 620 C CA . SER A 1 82 ? -11.315 10.950 9.769 1.00 90.88 82 SER A CA 1
ATOM 621 C C . SER A 1 82 ? -11.491 10.288 11.145 1.00 90.88 82 SER A C 1
ATOM 623 O O . SER A 1 82 ? -11.473 10.999 12.150 1.00 90.88 82 SER A O 1
ATOM 625 N N . HIS A 1 83 ? -11.582 8.954 11.214 1.00 91.94 83 HIS A N 1
ATOM 626 C CA . HIS A 1 83 ? -11.784 8.185 12.453 1.00 91.94 83 HIS A CA 1
ATOM 627 C C . HIS A 1 83 ? -10.590 7.295 12.849 1.00 91.94 83 HIS A C 1
ATOM 629 O O . HIS A 1 83 ? -10.694 6.500 13.784 1.00 91.94 83 HIS A O 1
ATOM 635 N N . MET A 1 84 ? -9.453 7.411 12.157 1.00 89.19 84 MET A N 1
ATOM 636 C CA . MET A 1 84 ? -8.216 6.691 12.495 1.00 89.19 84 MET A CA 1
ATOM 637 C C . MET A 1 84 ? -7.393 7.372 13.594 1.00 89.19 84 MET A C 1
ATOM 639 O O . MET A 1 84 ? -6.586 6.729 14.261 1.00 89.19 84 MET A O 1
ATOM 643 N N . GLY A 1 85 ? -7.560 8.683 13.774 1.00 84.38 85 GLY A N 1
ATOM 644 C CA . GLY A 1 85 ? -6.907 9.425 14.847 1.00 84.38 85 GLY A CA 1
ATOM 645 C C . GLY A 1 85 ? -7.757 9.441 16.111 1.00 84.38 85 GLY A C 1
ATOM 646 O O . GLY A 1 85 ? -8.983 9.485 16.036 1.00 84.38 85 GLY A O 1
ATOM 647 N N . LYS A 1 86 ? -7.105 9.502 17.276 1.00 82.62 86 LYS A N 1
ATOM 648 C CA . LYS A 1 86 ? -7.787 9.894 18.511 1.00 82.62 86 LYS A CA 1
ATOM 649 C C . LYS A 1 86 ? -8.286 11.325 18.348 1.00 82.62 86 LYS A C 1
ATOM 651 O O . LYS A 1 86 ? -7.487 12.257 18.226 1.00 82.62 86 LYS A O 1
ATOM 656 N N . THR A 1 87 ? -9.598 11.502 18.291 1.00 78.81 87 THR A N 1
ATOM 657 C CA . THR A 1 87 ? -10.209 12.824 18.195 1.00 78.81 87 THR A CA 1
ATOM 658 C C . THR A 1 87 ? -10.623 13.265 19.586 1.00 78.81 87 THR A C 1
ATOM 660 O O . THR A 1 87 ? -11.373 12.590 20.289 1.00 78.81 87 THR A O 1
ATOM 663 N N . THR A 1 88 ? -10.109 14.416 20.009 1.00 79.12 88 THR A N 1
ATOM 664 C CA . THR A 1 88 ? -10.642 15.083 21.191 1.00 79.12 88 THR A CA 1
ATOM 665 C C . THR A 1 88 ? -11.904 15.806 20.761 1.00 79.12 88 THR A C 1
ATOM 667 O O . THR A 1 88 ? -11.834 16.831 20.082 1.00 79.12 88 THR A O 1
ATOM 670 N N . VAL A 1 89 ? -13.058 15.253 21.116 1.00 81.19 89 VAL A N 1
ATOM 671 C CA . VAL A 1 89 ? -14.341 15.905 20.873 1.00 81.19 89 VAL A CA 1
ATOM 672 C C . VAL A 1 89 ? -14.669 16.726 22.108 1.00 81.19 89 VAL A C 1
ATOM 674 O O . VAL A 1 89 ? -14.738 16.213 23.226 1.00 81.19 89 VAL A O 1
ATOM 677 N N . THR A 1 90 ? -14.840 18.029 21.910 1.00 84.12 90 THR A N 1
ATOM 678 C CA . THR A 1 90 ? -15.390 18.907 22.937 1.00 84.12 90 THR A CA 1
ATOM 679 C C . THR A 1 90 ? -16.905 18.860 22.809 1.00 84.12 90 THR A C 1
ATOM 681 O O . THR A 1 90 ? -17.469 19.453 21.892 1.00 84.12 90 THR A O 1
ATOM 684 N N . ALA A 1 91 ? -17.558 18.124 23.705 1.00 84.69 91 ALA A N 1
ATOM 685 C CA . ALA A 1 91 ? -19.012 18.032 23.760 1.00 84.69 91 ALA A CA 1
ATOM 686 C C . ALA A 1 91 ? -19.542 18.689 25.037 1.00 84.69 91 ALA A C 1
ATOM 688 O O . ALA A 1 91 ? -18.825 18.858 26.028 1.00 84.69 91 ALA A O 1
ATOM 689 N N . ASP A 1 92 ? -20.821 19.060 25.018 1.00 85.56 92 ASP A N 1
ATOM 690 C CA . ASP A 1 92 ? -21.521 19.411 26.247 1.00 85.56 92 ASP A CA 1
ATOM 691 C C . ASP A 1 92 ? -21.560 18.170 27.153 1.00 85.56 92 ASP A C 1
ATOM 693 O O . ASP A 1 92 ? -21.978 17.086 26.733 1.00 85.56 92 ASP A O 1
ATOM 697 N N . SER A 1 93 ? -21.120 18.322 28.403 1.00 85.94 93 SER A N 1
ATOM 698 C CA . SER A 1 93 ? -21.083 17.217 29.367 1.00 85.94 93 SER A CA 1
ATOM 699 C C . SER A 1 93 ? -22.476 16.615 29.603 1.00 85.94 93 SER A C 1
ATOM 701 O O . SER A 1 93 ? -22.592 15.425 29.898 1.00 85.94 93 SER A O 1
ATOM 703 N N . ARG A 1 94 ? -23.544 17.407 29.425 1.00 84.94 94 ARG A N 1
ATOM 704 C CA . ARG A 1 94 ? -24.932 16.933 29.488 1.00 84.94 94 ARG A CA 1
ATOM 705 C C . ARG A 1 94 ? -25.267 16.015 28.328 1.00 84.94 94 ARG A C 1
ATOM 707 O O . ARG A 1 94 ? -25.844 14.956 28.550 1.00 84.94 94 ARG A O 1
ATOM 714 N N . TRP A 1 95 ? -24.869 16.391 27.113 1.00 86.94 95 TRP A N 1
ATOM 715 C CA . TRP A 1 95 ? -25.067 15.554 25.932 1.00 86.94 95 TRP A CA 1
ATOM 716 C C . TRP A 1 95 ? -24.363 14.205 26.100 1.00 86.94 95 TRP A C 1
ATOM 718 O O . TRP A 1 95 ? -24.966 13.166 25.849 1.00 86.94 95 TRP A O 1
ATOM 728 N N . GLN A 1 96 ? -23.129 14.204 26.615 1.00 84.06 96 GLN A N 1
ATOM 729 C CA . GLN A 1 96 ? -22.386 12.970 26.877 1.00 84.06 96 GLN A CA 1
ATOM 730 C C . GLN A 1 96 ? -23.093 12.081 27.909 1.00 84.06 96 GLN A C 1
ATOM 732 O O . GLN A 1 96 ? -23.316 10.897 27.653 1.00 84.06 96 GLN A O 1
ATOM 737 N N . ALA A 1 97 ? -23.473 12.645 29.059 1.00 86.88 97 ALA A N 1
ATOM 738 C CA . ALA A 1 97 ? -24.190 11.906 30.094 1.00 86.88 97 ALA A CA 1
ATOM 739 C C . ALA A 1 97 ? -25.523 11.347 29.566 1.00 86.88 97 ALA A C 1
ATOM 741 O O . ALA A 1 97 ? -25.865 10.198 29.842 1.00 86.88 97 ALA A O 1
ATOM 742 N N . GLN A 1 98 ? -26.237 12.113 28.739 1.00 89.75 98 GLN A N 1
ATOM 743 C CA . GLN A 1 98 ? -27.487 11.684 28.120 1.00 89.75 98 GLN A CA 1
ATOM 744 C C . GLN A 1 98 ? -27.285 10.587 27.066 1.00 89.75 98 GLN A C 1
ATOM 746 O O . GLN A 1 98 ? -28.087 9.653 27.003 1.00 89.75 98 GLN A O 1
ATOM 751 N N . ASN A 1 99 ? -26.198 10.635 26.292 1.00 86.38 99 ASN A N 1
ATOM 752 C CA . ASN A 1 99 ? -25.849 9.572 25.353 1.00 86.38 99 ASN A CA 1
ATOM 753 C C . ASN A 1 99 ? -25.496 8.269 26.094 1.00 86.38 99 ASN A C 1
ATOM 755 O O . ASN A 1 99 ? -26.019 7.213 25.754 1.00 86.38 99 ASN A O 1
ATOM 759 N N . SER A 1 100 ? -24.716 8.341 27.183 1.00 86.50 100 SER A N 1
ATOM 760 C CA . SER A 1 100 ? -24.421 7.174 28.033 1.00 86.50 100 SER A CA 1
ATOM 761 C C . SER A 1 100 ? -25.670 6.581 28.697 1.00 86.50 100 SER A C 1
ATOM 763 O O . SER A 1 100 ? -25.781 5.363 28.817 1.00 86.50 100 SER A O 1
ATOM 765 N N . ILE A 1 101 ? -26.623 7.419 29.122 1.00 90.69 101 ILE A N 1
ATOM 766 C CA . ILE A 1 101 ? -27.927 6.956 29.627 1.00 90.69 101 ILE A CA 1
ATOM 767 C C . ILE A 1 101 ? -28.686 6.222 28.516 1.00 90.69 101 ILE A C 1
ATOM 769 O O . ILE A 1 101 ? -29.161 5.111 28.742 1.00 90.69 101 ILE A O 1
ATOM 773 N N . SER A 1 102 ? -28.734 6.805 27.316 1.00 87.38 102 SER A N 1
ATOM 774 C CA . SER A 1 102 ? -29.444 6.239 26.164 1.00 87.38 102 SER A CA 1
ATOM 775 C C . SER A 1 102 ? -28.859 4.891 25.727 1.00 87.38 102 SER A C 1
ATOM 777 O O . SER A 1 102 ? -29.613 3.963 25.451 1.00 87.38 102 SER A O 1
ATOM 779 N N . GLU A 1 103 ? -27.530 4.736 25.719 1.00 84.06 103 GLU A N 1
ATOM 780 C CA . GLU A 1 103 ? -26.861 3.460 25.417 1.00 84.06 103 GLU A CA 1
ATOM 781 C C . GLU A 1 103 ? -27.232 2.361 26.423 1.00 84.06 103 GLU A C 1
ATOM 783 O O . GLU A 1 103 ? -27.563 1.236 26.035 1.00 84.06 103 GLU A O 1
ATOM 788 N N . ILE A 1 104 ? -27.229 2.684 27.721 1.00 85.50 104 ILE A N 1
ATOM 789 C CA . ILE A 1 104 ? -27.613 1.728 28.765 1.00 85.50 104 ILE A CA 1
ATOM 790 C C . ILE A 1 104 ? -29.100 1.368 28.630 1.00 85.50 104 ILE A C 1
ATOM 792 O O . ILE A 1 104 ? -29.443 0.187 28.673 1.00 85.50 104 ILE A O 1
ATOM 796 N N . GLU A 1 105 ? -29.984 2.342 28.414 1.00 86.31 105 GLU A N 1
ATOM 797 C CA . GLU A 1 105 ? -31.424 2.109 28.230 1.00 86.31 105 GLU A CA 1
ATOM 798 C C . GLU A 1 105 ? -31.736 1.286 26.972 1.00 86.31 105 GLU A C 1
ATOM 800 O O . GLU A 1 105 ? -32.568 0.376 27.014 1.00 86.31 105 GLU A O 1
ATOM 805 N N . TYR A 1 106 ? -31.037 1.538 25.864 1.00 80.69 106 TYR A N 1
ATOM 806 C CA . TYR A 1 106 ? -31.155 0.752 24.636 1.00 80.69 106 TYR A CA 1
ATOM 807 C C . TYR A 1 106 ? -30.707 -0.702 24.849 1.00 80.69 106 TYR A C 1
ATOM 809 O O . TYR A 1 106 ? -31.387 -1.637 24.422 1.00 80.69 106 TYR A O 1
ATOM 817 N N . SER A 1 107 ? -2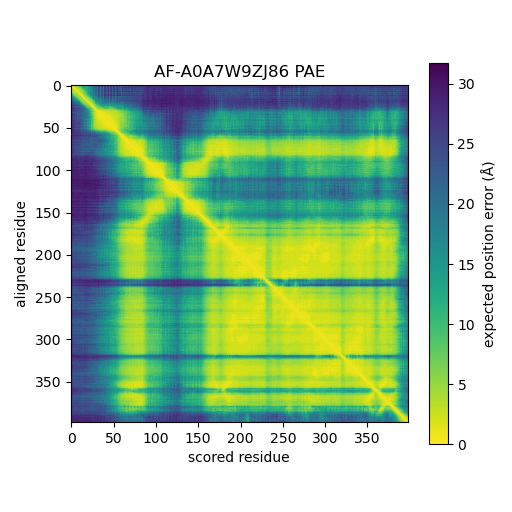9.609 -0.915 25.585 1.00 77.25 107 SER A N 1
ATOM 818 C CA . SER A 1 107 ? -29.139 -2.264 25.933 1.00 77.25 107 SER A CA 1
ATOM 819 C C . SER A 1 107 ? -30.118 -3.030 26.839 1.00 77.25 107 SER A C 1
ATOM 821 O O . SER A 1 107 ? -30.227 -4.254 26.735 1.00 77.25 107 SER A O 1
ATOM 823 N N . GLN A 1 108 ? -30.870 -2.320 27.692 1.00 81.06 108 GLN A N 1
ATOM 824 C CA . GLN A 1 108 ? -31.907 -2.910 28.542 1.00 81.06 108 GLN A CA 1
ATOM 825 C C . GLN A 1 108 ? -33.201 -3.205 27.774 1.00 81.06 108 GLN A C 1
ATOM 827 O O . GLN A 1 108 ? -33.796 -4.263 27.974 1.00 81.06 108 GLN A O 1
ATOM 832 N N . SER A 1 109 ? -33.639 -2.296 26.897 1.00 78.75 109 SER A N 1
ATOM 833 C CA . SER A 1 109 ? -34.941 -2.397 26.220 1.00 78.75 109 SER A CA 1
ATOM 834 C C . SER A 1 109 ? -34.984 -3.465 25.126 1.00 78.75 109 SER A C 1
ATOM 836 O O . SER A 1 109 ? -36.016 -4.108 24.949 1.00 78.75 109 SER A O 1
ATOM 838 N N . ASN A 1 110 ? -33.865 -3.742 24.454 1.00 74.00 110 ASN A N 1
ATOM 839 C CA . ASN A 1 110 ? -33.814 -4.747 23.385 1.00 74.00 110 ASN A CA 1
ATOM 840 C C . ASN A 1 110 ? -33.741 -6.204 23.869 1.00 74.00 110 ASN A C 1
ATOM 842 O O . ASN A 1 110 ? -33.486 -7.101 23.068 1.00 74.00 110 ASN A O 1
ATOM 846 N N . GLY A 1 111 ? -33.899 -6.472 25.169 1.00 64.31 111 GLY A N 1
ATOM 847 C CA . GLY A 1 111 ? -33.831 -7.836 25.709 1.00 64.31 111 GLY A CA 1
ATOM 848 C C . GLY A 1 111 ? -32.459 -8.505 25.554 1.00 64.31 111 GLY A C 1
ATOM 849 O O . GLY A 1 111 ? -32.312 -9.685 25.873 1.00 64.31 111 GLY A O 1
ATOM 850 N N . VAL A 1 112 ? -31.440 -7.758 25.110 1.00 64.25 112 VAL A N 1
ATOM 851 C CA . VAL A 1 112 ? -30.063 -8.241 24.943 1.00 64.25 112 VAL A CA 1
ATOM 852 C C . VAL A 1 112 ? -29.526 -8.740 26.280 1.00 64.25 112 VAL A C 1
ATOM 854 O O . VAL A 1 112 ? -28.865 -9.768 26.314 1.00 64.25 112 VAL A O 1
ATOM 857 N N . SER A 1 113 ? -29.880 -8.101 27.399 1.00 68.81 113 SER A N 1
ATOM 858 C CA . SER A 1 113 ? -29.478 -8.578 28.728 1.00 68.81 113 SER A CA 1
ATOM 859 C C . SER A 1 113 ? -30.057 -9.954 29.074 1.00 68.81 113 SER A C 1
ATOM 861 O O . SER A 1 113 ? -29.353 -10.762 29.670 1.00 68.81 113 SER A O 1
ATOM 863 N N . ALA A 1 114 ? -31.293 -10.259 28.664 1.00 71.44 114 ALA A N 1
ATOM 864 C CA . ALA A 1 114 ? -31.918 -11.557 28.911 1.00 71.44 114 ALA A CA 1
ATOM 865 C C . ALA A 1 114 ? -31.296 -12.651 28.032 1.00 71.44 114 ALA A C 1
ATOM 867 O O . ALA A 1 114 ? -30.951 -13.719 28.533 1.00 71.44 114 ALA A O 1
ATOM 868 N N . ALA A 1 115 ? -31.080 -12.362 26.745 1.00 73.88 115 ALA A N 1
ATOM 869 C CA . ALA A 1 115 ? -30.424 -13.286 25.823 1.00 73.88 115 ALA A CA 1
ATOM 870 C C . ALA A 1 115 ? -28.952 -13.539 26.202 1.00 73.88 115 ALA A C 1
ATOM 872 O O . ALA A 1 115 ? -28.496 -14.679 26.175 1.00 73.88 115 ALA A O 1
ATOM 873 N N . VAL A 1 116 ? -28.215 -12.500 26.612 1.00 76.31 116 VAL A N 1
ATOM 874 C CA . VAL A 1 116 ? -26.825 -12.612 27.083 1.00 76.31 116 VAL A CA 1
ATOM 875 C C . VAL A 1 116 ? -26.753 -13.335 28.427 1.00 76.31 116 VAL A C 1
ATOM 877 O O . VAL A 1 116 ? -25.858 -14.153 28.610 1.00 76.31 116 VAL A O 1
ATOM 880 N N . ALA A 1 117 ? -27.697 -13.103 29.345 1.00 78.38 117 ALA A N 1
ATOM 881 C CA . ALA A 1 117 ? -27.778 -13.858 30.594 1.00 78.38 117 ALA A CA 1
ATOM 882 C C . ALA A 1 117 ? -28.042 -15.348 30.332 1.00 78.38 117 ALA A C 1
ATOM 884 O O . ALA A 1 117 ? -27.369 -16.197 30.908 1.00 78.38 117 ALA A O 1
ATOM 885 N N . GLN A 1 118 ? -28.959 -15.668 29.414 1.00 83.00 118 GLN A N 1
ATOM 886 C CA . GLN A 1 118 ? -29.245 -17.047 29.027 1.00 83.00 118 GLN A CA 1
ATOM 887 C C . GLN A 1 118 ? -28.038 -17.709 28.347 1.00 83.00 118 GLN A C 1
ATOM 889 O O . GLN A 1 118 ? -27.702 -18.844 28.674 1.00 83.00 118 GLN A O 1
ATOM 894 N N . LEU A 1 119 ? -27.343 -16.988 27.458 1.00 83.75 119 LEU A N 1
ATOM 895 C CA . LEU A 1 119 ? -26.121 -17.463 26.811 1.00 83.75 119 LEU A CA 1
ATOM 896 C C . LEU A 1 119 ? -25.002 -17.711 27.831 1.00 83.75 119 LEU A C 1
ATOM 898 O O . LEU A 1 119 ? -24.348 -18.754 27.782 1.00 83.75 119 LEU A O 1
ATOM 902 N N . ALA A 1 120 ? -24.793 -16.779 28.759 1.00 84.38 120 ALA A N 1
ATOM 903 C CA . ALA A 1 120 ? -23.799 -16.914 29.812 1.00 84.38 120 ALA A CA 1
ATOM 904 C C . ALA A 1 120 ? -24.102 -18.099 30.734 1.00 84.38 120 ALA A C 1
ATOM 906 O O . ALA A 1 120 ? -23.180 -18.836 31.063 1.00 84.38 120 ALA A O 1
ATOM 907 N N . GLU A 1 121 ? -25.371 -18.342 31.077 1.00 86.50 121 GLU A N 1
ATOM 908 C CA . GLU A 1 121 ? -25.802 -19.535 31.818 1.00 86.50 121 GLU A CA 1
ATOM 909 C C . GLU A 1 121 ? -25.410 -20.818 31.064 1.00 86.50 121 GLU A C 1
ATOM 911 O O . GLU A 1 121 ? -24.756 -21.694 31.630 1.00 86.50 121 GLU A O 1
ATOM 916 N N . THR A 1 122 ? -25.718 -20.910 29.762 1.00 88.94 122 THR A N 1
ATOM 917 C CA . THR A 1 122 ? -25.312 -22.063 28.936 1.00 88.94 122 THR A CA 1
ATOM 918 C C . THR A 1 122 ? -23.798 -22.219 28.824 1.00 88.94 122 THR A C 1
ATOM 920 O O . THR A 1 122 ? -23.303 -23.340 28.883 1.00 88.94 122 THR A O 1
ATOM 923 N N . LEU A 1 123 ? -23.043 -21.127 28.689 1.00 88.12 123 LEU A N 1
ATOM 924 C CA . LEU A 1 123 ? -21.582 -21.179 28.592 1.00 88.12 123 LEU A CA 1
ATOM 925 C C . LEU A 1 123 ? -20.940 -21.576 29.926 1.00 88.12 123 LEU A C 1
ATOM 927 O O . LEU A 1 123 ? -19.984 -22.352 29.946 1.00 88.12 123 LEU A O 1
ATOM 931 N N . ASN A 1 124 ? -21.530 -21.163 31.045 1.00 90.12 124 ASN A N 1
ATOM 932 C CA . ASN A 1 124 ? -21.088 -21.569 32.373 1.00 90.12 124 ASN A CA 1
ATOM 933 C C . ASN A 1 124 ? -21.293 -23.079 32.598 1.00 90.12 124 ASN A C 1
ATOM 935 O O . ASN A 1 124 ? -20.448 -23.728 33.213 1.00 90.12 124 ASN A O 1
ATOM 939 N N . GLN A 1 125 ? -22.349 -23.671 32.021 1.00 91.81 125 GLN A N 1
ATOM 940 C CA . GLN A 1 125 ? -22.573 -25.125 32.053 1.00 91.81 125 GLN A CA 1
ATOM 941 C C . GLN A 1 125 ? -21.505 -25.925 31.285 1.00 91.81 125 GLN A C 1
ATOM 943 O O . GLN A 1 125 ? -21.205 -27.052 31.672 1.00 91.81 125 GLN A O 1
ATOM 948 N N . VAL A 1 126 ? -20.889 -25.352 30.243 1.00 92.00 126 VAL A N 1
ATOM 949 C CA . VAL A 1 126 ? -19.757 -25.964 29.511 1.00 92.00 126 VAL A CA 1
ATOM 950 C C . VAL A 1 126 ? -18.380 -25.534 30.037 1.00 92.00 126 VAL A C 1
ATOM 952 O O . VAL A 1 126 ? -17.362 -25.802 29.405 1.00 92.00 126 VAL A O 1
ATOM 955 N N . GLY A 1 127 ? -18.323 -24.904 31.215 1.00 85.94 127 GLY A N 1
ATOM 956 C CA . GLY A 1 127 ? -17.071 -24.540 31.888 1.00 85.94 127 GLY A CA 1
ATOM 957 C C . GLY A 1 127 ? -16.468 -23.199 31.461 1.00 85.94 127 GLY A C 1
ATOM 958 O O . GLY A 1 127 ? -15.376 -22.856 31.914 1.00 85.94 127 GLY A O 1
ATOM 959 N N . PHE A 1 128 ? -17.167 -22.413 30.639 1.00 82.75 128 PHE A N 1
ATOM 960 C CA . PHE A 1 128 ? -16.778 -21.044 30.307 1.00 82.75 128 PHE A CA 1
ATOM 961 C C . PHE A 1 128 ? -17.412 -20.055 31.288 1.00 82.75 128 PHE A C 1
ATOM 963 O O . PHE A 1 128 ? -18.610 -19.787 31.240 1.00 82.75 128 PHE A O 1
ATOM 970 N N . LYS A 1 129 ? -16.598 -19.457 32.161 1.00 82.38 129 LYS A N 1
ATOM 971 C CA . LYS A 1 129 ? -17.049 -18.361 33.027 1.00 82.38 129 LYS A CA 1
ATOM 972 C C . LYS A 1 129 ? -17.053 -17.049 32.252 1.00 82.38 129 LYS A C 1
ATOM 974 O O . LYS A 1 129 ? -15.993 -16.530 31.914 1.00 82.38 129 LYS A O 1
ATOM 979 N N . ILE A 1 130 ? -18.241 -16.505 32.014 1.00 77.50 130 ILE A N 1
ATOM 980 C CA . ILE A 1 130 ? -18.430 -15.151 31.490 1.00 77.50 130 ILE A CA 1
ATOM 981 C C . ILE A 1 130 ? -19.072 -14.320 32.592 1.00 77.50 130 ILE A C 1
ATOM 983 O O . ILE A 1 130 ? -20.166 -14.635 33.060 1.00 77.50 130 ILE A O 1
ATOM 987 N N . GLU A 1 131 ? -18.394 -13.259 33.019 1.00 75.56 131 GLU A N 1
ATOM 988 C CA . GLU A 1 131 ? -18.963 -12.297 33.958 1.00 75.56 131 GLU A CA 1
ATOM 989 C C . GLU A 1 131 ? -19.935 -11.381 33.211 1.00 75.56 131 GLU A C 1
ATOM 991 O O . GLU A 1 131 ? -19.537 -10.446 32.518 1.00 75.56 131 GLU A O 1
ATOM 996 N N . VAL A 1 132 ? -21.233 -11.662 33.333 1.00 75.88 132 VAL A N 1
ATOM 997 C CA . VAL A 1 132 ? -22.269 -10.740 32.859 1.00 75.88 132 VAL A CA 1
ATOM 998 C C . VAL A 1 132 ? -22.436 -9.639 33.906 1.00 75.88 132 VAL A C 1
ATOM 1000 O O . VAL A 1 132 ? -22.627 -9.954 35.085 1.00 75.88 132 VAL A O 1
ATOM 1003 N N . PRO A 1 133 ? -22.398 -8.351 33.522 1.00 70.69 133 PRO A N 1
ATOM 1004 C CA . PRO A 1 133 ? -22.693 -7.262 34.442 1.00 70.69 133 PRO A CA 1
ATOM 1005 C C . PRO A 1 133 ? -24.058 -7.490 35.103 1.00 70.69 133 PRO A C 1
ATOM 1007 O O . PRO A 1 133 ? -25.077 -7.598 34.420 1.00 70.69 133 PRO A O 1
ATOM 1010 N N . ASN A 1 134 ? -24.080 -7.587 36.434 1.00 75.50 134 ASN A N 1
ATOM 1011 C CA . ASN A 1 134 ? -25.309 -7.794 37.196 1.00 75.50 134 ASN A CA 1
ATOM 1012 C C . ASN A 1 134 ? -26.321 -6.667 36.880 1.00 75.50 134 ASN A C 1
ATOM 1014 O O . ASN A 1 134 ? -25.976 -5.487 36.813 1.00 75.50 134 ASN A O 1
ATOM 1018 N N . SER A 1 135 ? -27.595 -7.008 36.682 1.00 74.88 135 SER A N 1
ATOM 1019 C CA . SER A 1 135 ? -28.647 -6.024 36.382 1.00 74.88 135 SER A CA 1
ATOM 1020 C C . SER A 1 135 ? -28.747 -4.929 37.455 1.00 74.88 135 SER A C 1
ATOM 1022 O O . SER A 1 135 ? -29.024 -3.767 37.140 1.00 74.88 135 SER A O 1
ATOM 1024 N N . SER A 1 136 ? -28.437 -5.267 38.711 1.00 79.12 136 SER A N 1
ATOM 1025 C CA . SER A 1 136 ? -28.355 -4.313 39.823 1.00 79.12 136 SER A CA 1
ATOM 1026 C C . SER A 1 136 ? -27.222 -3.293 39.659 1.00 79.12 136 SER A C 1
ATOM 1028 O O . SER A 1 136 ? -27.454 -2.104 39.869 1.00 79.12 136 SER A O 1
ATOM 1030 N N . THR A 1 137 ? -26.025 -3.692 39.206 1.00 81.69 137 THR A N 1
ATOM 1031 C CA . THR A 1 137 ? -24.927 -2.749 38.931 1.00 81.69 137 THR A CA 1
ATOM 1032 C C . THR A 1 137 ? -25.262 -1.824 37.769 1.00 81.69 137 THR A C 1
ATOM 1034 O O . THR A 1 137 ? -24.980 -0.630 37.851 1.00 81.69 137 THR A O 1
ATOM 1037 N N . THR A 1 138 ? -25.930 -2.321 36.728 1.00 82.31 138 THR A N 1
ATOM 1038 C CA . THR A 1 138 ? -26.383 -1.483 35.608 1.00 82.31 138 THR A CA 1
ATOM 1039 C C . THR A 1 138 ? -27.456 -0.482 36.040 1.00 82.31 138 THR A C 1
ATOM 1041 O O . THR A 1 138 ? -27.389 0.687 35.665 1.00 82.31 138 THR A O 1
ATOM 1044 N N . THR A 1 139 ? -28.409 -0.899 36.879 1.00 85.00 139 THR A N 1
ATOM 1045 C CA . THR A 1 139 ? -29.468 -0.019 37.408 1.00 85.00 139 THR A CA 1
ATOM 1046 C C . THR A 1 139 ? -28.893 1.056 38.328 1.00 85.00 139 THR A C 1
ATOM 1048 O O . THR A 1 139 ? -29.237 2.234 38.209 1.00 85.00 139 THR A O 1
ATOM 1051 N N . ASN A 1 140 ? -27.952 0.679 39.198 1.00 89.44 140 ASN A N 1
ATOM 1052 C CA . ASN A 1 140 ? -27.245 1.616 40.066 1.00 89.44 140 ASN A CA 1
ATOM 1053 C C . ASN A 1 140 ? -26.424 2.616 39.243 1.00 89.44 140 ASN A C 1
ATOM 1055 O O . ASN A 1 140 ? -26.495 3.816 39.499 1.00 89.44 140 ASN A O 1
ATOM 1059 N N . ARG A 1 141 ? -25.723 2.149 38.200 1.00 87.50 141 ARG A N 1
ATOM 1060 C CA . ARG A 1 141 ? -24.972 3.009 37.275 1.00 87.50 141 ARG A CA 1
ATOM 1061 C C . ARG A 1 141 ? -25.884 3.979 36.518 1.00 87.50 141 ARG A C 1
ATOM 1063 O O . ARG A 1 141 ? -25.544 5.153 36.390 1.00 87.50 141 ARG A O 1
ATOM 1070 N N . LEU A 1 142 ? -27.047 3.521 36.050 1.00 89.81 142 LEU A N 1
ATOM 1071 C CA . LEU A 1 142 ? -28.043 4.373 35.392 1.00 89.81 142 LEU A CA 1
ATOM 1072 C C . LEU A 1 142 ? -28.562 5.456 36.350 1.00 89.81 142 LEU A C 1
ATOM 1074 O O . LEU A 1 142 ? -28.654 6.625 35.983 1.00 89.81 142 LEU A O 1
ATOM 1078 N N . SER A 1 143 ? -28.845 5.073 37.596 1.00 90.69 143 SER A N 1
ATOM 1079 C CA . SER A 1 143 ? -29.312 5.986 38.644 1.00 90.69 143 SER A CA 1
ATOM 1080 C C . SER A 1 143 ? -28.255 7.044 38.967 1.00 90.69 143 SER A C 1
ATOM 1082 O O . SER A 1 143 ? -28.569 8.233 38.987 1.00 90.69 143 SER A O 1
ATOM 1084 N N . SER A 1 144 ? -26.986 6.641 39.110 1.00 90.00 144 SER A N 1
ATOM 1085 C CA . SER A 1 144 ? -25.881 7.579 39.333 1.00 90.00 144 SER A CA 1
ATOM 1086 C C . SER A 1 144 ? -25.637 8.508 38.142 1.00 90.00 144 SER A C 1
ATOM 1088 O O . SER A 1 144 ? -25.319 9.673 38.351 1.00 90.00 144 SER A O 1
ATOM 1090 N N . LEU A 1 145 ? -25.817 8.031 36.902 1.00 90.56 145 LEU A N 1
ATOM 1091 C CA . LEU A 1 145 ? -25.683 8.863 35.698 1.00 90.56 145 LEU A CA 1
ATOM 1092 C C . LEU A 1 145 ? -26.815 9.887 35.573 1.00 90.56 145 LEU A C 1
ATOM 1094 O O . LEU A 1 145 ? -26.576 11.028 35.193 1.00 90.56 145 LEU A O 1
ATOM 1098 N N . ARG A 1 146 ? -28.053 9.508 35.909 1.00 92.12 146 ARG A N 1
ATOM 1099 C CA . ARG A 1 146 ? -29.187 10.446 35.929 1.00 92.12 146 ARG A CA 1
ATOM 1100 C C . ARG A 1 146 ? -29.027 11.497 37.025 1.00 92.12 146 ARG A C 1
ATOM 1102 O O . ARG A 1 146 ? -29.334 12.663 36.795 1.00 92.12 146 ARG A O 1
ATOM 1109 N N . GLN A 1 147 ? -28.520 11.097 38.191 1.00 93.00 147 GLN A N 1
ATOM 1110 C CA . GLN A 1 147 ? -28.207 12.036 39.262 1.00 93.00 147 GLN A CA 1
ATOM 1111 C C . GLN A 1 147 ? -27.083 12.991 38.843 1.00 93.00 147 GLN A C 1
ATOM 1113 O O . GLN A 1 147 ? -27.264 14.204 38.932 1.00 93.00 147 GLN A O 1
ATOM 1118 N N . SER A 1 148 ? -25.973 12.479 38.299 1.00 88.94 148 SER A N 1
ATOM 1119 C CA . SER A 1 148 ? -24.873 13.334 37.844 1.00 88.94 148 SER A CA 1
ATOM 1120 C C . SER A 1 148 ? -25.301 14.280 36.721 1.00 88.94 148 SER A C 1
ATOM 1122 O O . SER A 1 148 ? -24.902 15.439 36.735 1.00 88.94 148 SER A O 1
ATOM 1124 N N . LEU A 1 149 ? -26.181 13.850 35.806 1.00 90.06 149 LEU A N 1
ATOM 1125 C CA . LEU A 1 149 ? -26.748 14.710 34.761 1.00 90.06 149 LEU A CA 1
ATOM 1126 C C . LEU A 1 149 ? -27.447 15.952 35.342 1.00 90.06 149 LEU A C 1
ATOM 1128 O O . LEU A 1 149 ? -27.307 17.038 34.783 1.00 90.06 149 LEU A O 1
ATOM 1132 N N . SER A 1 150 ? -28.154 15.811 36.470 1.00 89.81 150 SER A N 1
ATOM 1133 C CA . SER A 1 150 ? -28.833 16.933 37.140 1.00 89.81 150 SER A CA 1
ATOM 1134 C C . SER A 1 150 ? -27.874 17.926 37.809 1.00 89.81 150 SER A C 1
ATOM 1136 O O . SER A 1 150 ? -28.224 19.088 38.005 1.00 89.81 150 SER A O 1
ATOM 1138 N N . GLU A 1 151 ? -26.650 17.489 38.112 1.00 91.00 151 GLU A N 1
ATOM 1139 C CA . GLU A 1 151 ? -25.619 18.284 38.784 1.00 91.00 151 GLU A CA 1
ATOM 1140 C C . GLU A 1 151 ? -24.669 18.988 37.794 1.00 91.00 151 GLU A C 1
ATOM 1142 O O . GLU A 1 151 ? -23.906 19.869 38.193 1.00 91.00 151 GLU A O 1
ATOM 1147 N N . ILE A 1 152 ? -24.705 18.641 36.499 1.00 86.06 152 ILE A N 1
ATOM 1148 C CA . ILE A 1 152 ? -23.862 19.264 35.469 1.00 86.06 152 ILE A CA 1
ATOM 1149 C C . ILE A 1 152 ? -24.391 20.678 35.139 1.00 86.06 152 ILE A C 1
ATOM 1151 O O . ILE A 1 152 ? -25.502 20.807 34.602 1.00 86.06 152 ILE A O 1
ATOM 1155 N N . PRO A 1 153 ? -23.604 21.750 35.386 1.00 85.81 153 PRO A N 1
ATOM 1156 C CA . PRO A 1 153 ? -23.981 23.120 35.028 1.00 85.81 153 PRO A CA 1
ATOM 1157 C C . PRO A 1 153 ? -24.158 23.288 33.514 1.00 85.81 153 PRO A C 1
ATOM 1159 O O . PRO A 1 153 ? -23.438 22.655 32.737 1.00 85.81 153 PRO A O 1
ATOM 1162 N N . GLU A 1 154 ? -25.079 24.160 33.084 1.00 82.69 154 GLU A N 1
ATOM 1163 C CA . GLU A 1 154 ? -25.240 24.467 31.654 1.00 82.69 154 GLU A CA 1
ATOM 1164 C C . GLU A 1 154 ? -23.941 25.060 31.088 1.00 82.69 154 GLU A C 1
ATOM 1166 O O . GLU A 1 154 ? -23.284 25.872 31.741 1.00 82.69 154 GLU A O 1
ATOM 1171 N N . GLY A 1 155 ? -23.561 24.657 29.873 1.00 80.25 155 GLY A N 1
ATOM 1172 C CA . GLY A 1 155 ? -22.399 25.215 29.178 1.00 80.25 155 GLY A CA 1
ATOM 1173 C C . GLY A 1 155 ? -21.039 24.681 29.637 1.00 80.25 155 GLY A C 1
ATOM 1174 O O . GLY A 1 155 ? -20.009 25.147 29.146 1.00 80.25 155 GLY A O 1
ATOM 1175 N N . LYS A 1 156 ? -20.989 23.690 30.541 1.00 83.81 156 LYS A N 1
ATOM 1176 C CA . LYS A 1 156 ? -19.732 23.020 30.894 1.00 83.81 156 LYS A CA 1
ATOM 1177 C C . LYS A 1 156 ? -19.350 22.017 29.804 1.00 83.81 156 LYS A C 1
ATOM 1179 O O . LYS A 1 156 ? -19.883 20.905 29.739 1.00 83.81 156 LYS A O 1
ATOM 1184 N N . SER A 1 157 ? -18.387 22.389 28.969 1.00 83.19 157 SER A N 1
ATOM 1185 C CA . SER A 1 157 ? -17.800 21.469 28.003 1.00 83.19 157 SER A CA 1
ATOM 1186 C C . SER A 1 157 ? -16.847 20.487 28.685 1.00 83.19 157 SER A C 1
ATOM 1188 O O . SER A 1 157 ? -16.071 20.846 29.574 1.00 83.19 157 SER A O 1
ATOM 1190 N N . SER A 1 158 ? -16.911 19.229 28.267 1.00 80.50 158 SER A N 1
ATOM 1191 C CA . SER A 1 158 ? -15.894 18.229 28.575 1.00 80.50 158 SER A CA 1
ATOM 1192 C C . SER A 1 158 ? -15.220 17.817 27.276 1.00 80.50 158 SER A C 1
ATOM 1194 O O . SER A 1 158 ? -15.844 17.685 26.223 1.00 80.50 158 SER A O 1
ATOM 1196 N N . SER A 1 159 ? -13.899 17.692 27.343 1.00 82.88 159 SER A N 1
ATOM 1197 C CA . SER A 1 159 ? -13.114 17.122 26.258 1.00 82.88 159 SER A CA 1
ATOM 1198 C C . SER A 1 159 ? -12.937 15.649 26.563 1.00 82.88 159 SER A C 1
ATOM 1200 O O . SER A 1 159 ? -12.399 15.308 27.616 1.00 82.88 159 SER A O 1
ATOM 1202 N N . PHE A 1 160 ? -13.395 14.786 25.666 1.00 77.38 160 PHE A N 1
ATOM 1203 C CA . PHE A 1 160 ? -13.117 13.362 25.757 1.00 77.38 160 PHE A CA 1
ATOM 1204 C C . PHE A 1 160 ? -12.364 12.911 24.516 1.00 77.38 160 PHE A C 1
ATOM 1206 O O . PHE A 1 160 ? -12.556 13.431 23.416 1.00 77.38 160 PHE A O 1
ATOM 1213 N N . THR A 1 161 ? -11.481 11.945 24.722 1.00 80.12 161 THR A N 1
ATOM 1214 C CA . THR A 1 161 ? -10.742 11.309 23.643 1.00 80.12 161 THR A CA 1
ATOM 1215 C C . THR A 1 161 ? -11.595 10.172 23.113 1.00 80.12 161 THR A C 1
ATOM 1217 O O . THR A 1 161 ? -11.806 9.179 23.808 1.00 80.12 161 THR A O 1
ATOM 1220 N N . GLN A 1 162 ? -12.111 10.324 21.900 1.00 79.88 162 GLN A N 1
ATOM 1221 C CA . GLN A 1 162 ? -12.705 9.211 21.181 1.00 79.88 162 GLN A CA 1
ATOM 1222 C C . GLN A 1 162 ? -11.568 8.294 20.717 1.00 79.88 162 GLN A C 1
ATOM 1224 O O . GLN A 1 162 ? -10.604 8.753 20.097 1.00 79.88 162 GLN A O 1
ATOM 1229 N N . GLU A 1 163 ? -11.649 7.011 21.069 1.00 85.69 163 GLU A N 1
ATOM 1230 C CA . GLU A 1 163 ? -10.713 6.010 20.555 1.00 85.69 163 GLU A CA 1
ATOM 1231 C C . GLU A 1 163 ? -10.882 5.865 19.040 1.00 85.69 163 GLU A C 1
ATOM 1233 O O . GLU A 1 163 ? -11.977 6.046 18.500 1.00 85.69 163 GLU A O 1
ATOM 1238 N N . ALA A 1 164 ? -9.781 5.556 18.355 1.00 87.31 164 ALA A N 1
ATOM 1239 C CA . ALA A 1 164 ? -9.805 5.352 16.915 1.00 87.31 164 ALA A CA 1
ATOM 1240 C C . ALA A 1 164 ? -10.743 4.184 16.574 1.00 87.31 164 ALA A C 1
ATOM 1242 O O . ALA A 1 164 ? -10.609 3.093 17.131 1.00 87.31 164 ALA A O 1
ATOM 1243 N N . LEU A 1 165 ? -11.681 4.405 15.650 1.00 87.88 165 LEU A N 1
ATOM 1244 C CA . LEU A 1 165 ? -12.583 3.340 15.193 1.00 87.88 165 LEU A CA 1
ATOM 1245 C C . LEU A 1 165 ? -11.821 2.305 14.357 1.00 87.88 165 LEU A C 1
ATOM 1247 O O . LEU A 1 165 ? -12.094 1.107 14.425 1.00 87.88 165 LEU A O 1
ATOM 1251 N N . PHE A 1 166 ? -10.829 2.775 13.603 1.00 91.50 166 PHE A N 1
ATOM 1252 C CA . PHE A 1 166 ? -10.027 1.962 12.702 1.00 91.50 166 PHE A CA 1
ATOM 1253 C C . PHE A 1 166 ? -8.602 1.843 13.235 1.00 91.50 166 PHE A C 1
ATOM 1255 O O . PHE A 1 166 ? -7.965 2.841 13.572 1.00 91.50 166 PHE A O 1
ATOM 1262 N N . SER A 1 167 ? -8.099 0.612 13.298 1.00 89.81 167 SER A N 1
ATOM 1263 C CA . SER A 1 167 ? -6.735 0.296 13.730 1.00 89.81 167 SER A CA 1
ATOM 1264 C C . SER A 1 167 ? -5.947 -0.353 12.598 1.00 89.81 167 SER A C 1
ATOM 1266 O O . SER A 1 167 ? -6.505 -1.033 11.738 1.00 89.81 167 SER A O 1
ATOM 1268 N N . ILE A 1 168 ? -4.634 -0.129 12.605 1.00 91.12 168 ILE A N 1
ATOM 1269 C CA . ILE A 1 168 ? -3.709 -0.704 11.627 1.00 91.12 168 ILE A CA 1
ATOM 1270 C C . ILE A 1 168 ? -3.683 -2.235 11.771 1.00 91.12 168 ILE A C 1
ATOM 1272 O O . ILE A 1 168 ? -3.645 -2.748 12.889 1.00 91.12 168 ILE A O 1
ATOM 1276 N N . GLY A 1 169 ? -3.675 -2.949 10.643 1.00 86.94 169 GLY A N 1
ATOM 1277 C CA . GLY A 1 169 ? -3.501 -4.405 10.561 1.00 86.94 169 GLY A CA 1
ATOM 1278 C C . GLY A 1 169 ? -4.796 -5.218 10.652 1.00 86.94 169 GLY A C 1
ATOM 1279 O O . GLY A 1 169 ? -4.782 -6.421 10.406 1.00 86.94 169 GLY A O 1
ATOM 1280 N N . ASN A 1 170 ? -5.931 -4.583 10.956 1.00 87.12 170 ASN A N 1
ATOM 1281 C CA . ASN A 1 170 ? -7.218 -5.267 11.063 1.00 87.12 170 ASN A CA 1
ATOM 1282 C C . ASN A 1 170 ? -8.077 -5.019 9.820 1.00 87.12 170 ASN A C 1
ATOM 1284 O O . ASN A 1 170 ? -8.293 -3.873 9.426 1.00 87.12 170 ASN A O 1
ATOM 1288 N N . ASN A 1 171 ? -8.612 -6.093 9.233 1.00 91.88 171 ASN A N 1
ATOM 1289 C CA . ASN A 1 171 ? -9.692 -5.983 8.256 1.00 91.88 171 ASN A CA 1
ATOM 1290 C C . ASN A 1 171 ? -11.013 -5.786 9.011 1.00 91.88 171 ASN A C 1
ATOM 1292 O O . ASN A 1 171 ? -11.392 -6.617 9.837 1.00 91.88 171 ASN A O 1
ATOM 1296 N N . GLN A 1 172 ? -11.694 -4.679 8.748 1.00 93.81 172 GLN A N 1
ATOM 1297 C CA . GLN A 1 172 ? -12.941 -4.301 9.399 1.00 93.81 172 GLN A CA 1
ATOM 1298 C C . GLN A 1 172 ? -14.063 -4.209 8.368 1.00 93.81 172 GLN A C 1
ATOM 1300 O O . GLN A 1 172 ? -13.871 -3.708 7.263 1.00 93.81 172 GLN A O 1
ATOM 1305 N N . THR A 1 173 ? -15.261 -4.662 8.729 1.00 94.38 173 THR A N 1
ATOM 1306 C CA . THR A 1 173 ? -16.444 -4.517 7.876 1.00 94.38 173 THR A CA 1
ATOM 1307 C C . THR A 1 173 ? -17.264 -3.306 8.298 1.00 94.38 173 THR A C 1
ATOM 1309 O O . THR A 1 173 ? -17.628 -3.188 9.467 1.00 94.38 173 THR A O 1
ATOM 1312 N N . LEU A 1 174 ? -17.613 -2.442 7.349 1.00 93.75 174 LEU A N 1
ATOM 1313 C CA . LEU A 1 174 ? -18.400 -1.233 7.572 1.00 93.75 174 LEU A CA 1
ATOM 1314 C C . LEU A 1 174 ? -19.707 -1.309 6.782 1.00 93.75 174 LEU A C 1
ATOM 1316 O O . LEU A 1 174 ? -19.681 -1.545 5.580 1.00 93.75 174 LEU A O 1
ATOM 1320 N N . THR A 1 175 ? -20.854 -1.101 7.431 1.00 92.75 175 THR A N 1
ATOM 1321 C CA . THR A 1 175 ? -22.157 -1.093 6.742 1.00 92.75 175 THR A CA 1
ATOM 1322 C C . THR A 1 175 ? -22.668 0.336 6.589 1.00 92.75 175 THR A C 1
ATOM 1324 O O . THR A 1 175 ? -22.991 0.978 7.586 1.00 92.75 175 THR A O 1
ATOM 1327 N N . ILE A 1 176 ? -22.768 0.837 5.354 1.00 91.31 176 ILE A N 1
ATOM 1328 C CA . ILE A 1 176 ? -23.285 2.181 5.038 1.00 91.31 176 ILE A CA 1
ATOM 1329 C C . ILE A 1 176 ? -24.388 2.052 3.991 1.00 91.31 176 ILE A C 1
ATOM 1331 O O . ILE A 1 176 ? -24.187 1.464 2.931 1.00 91.31 176 ILE A O 1
ATOM 1335 N N . GLY A 1 177 ? -25.576 2.589 4.286 1.00 88.62 177 GLY A N 1
ATOM 1336 C CA . GLY A 1 177 ? -26.705 2.564 3.346 1.00 88.62 177 GLY A CA 1
ATOM 1337 C C . GLY A 1 177 ? -27.138 1.150 2.930 1.00 88.62 177 GLY A C 1
ATOM 1338 O O . GLY A 1 177 ? -27.579 0.955 1.803 1.00 88.62 177 GLY A O 1
ATOM 1339 N N . GLY A 1 178 ? -26.958 0.154 3.807 1.00 90.06 178 GLY A N 1
ATOM 1340 C CA . GLY A 1 178 ? -27.254 -1.257 3.523 1.00 90.06 178 GLY A CA 1
ATOM 1341 C C . GLY A 1 178 ? -26.198 -1.991 2.683 1.00 90.06 178 GLY A C 1
ATOM 1342 O O . GLY A 1 178 ? -26.347 -3.188 2.454 1.00 90.06 178 GLY A O 1
ATOM 1343 N N . LYS A 1 179 ? -25.127 -1.312 2.251 1.00 92.00 179 LYS A N 1
ATOM 1344 C CA . LYS A 1 179 ? -23.959 -1.922 1.598 1.00 92.00 179 LYS A CA 1
ATOM 1345 C C . LYS A 1 179 ? -22.890 -2.240 2.640 1.00 92.00 179 LYS A C 1
ATOM 1347 O O . LYS A 1 179 ? -22.674 -1.443 3.550 1.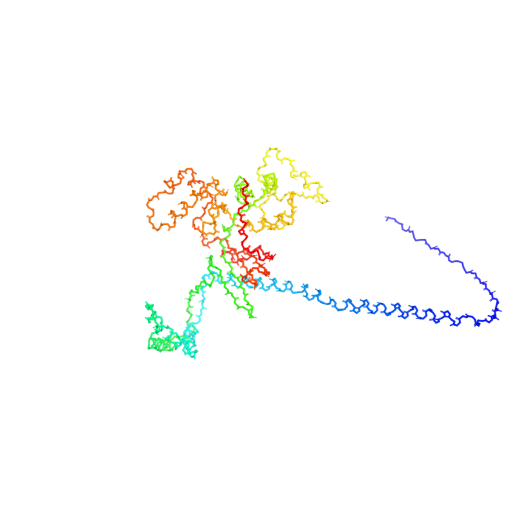00 92.00 179 LYS A O 1
ATOM 1352 N N . VAL A 1 180 ? -22.223 -3.382 2.495 1.00 92.75 180 VAL A N 1
ATOM 1353 C CA . VAL A 1 180 ? -21.124 -3.813 3.370 1.00 92.75 180 VAL A CA 1
ATOM 1354 C C . VAL A 1 180 ? -19.805 -3.575 2.649 1.00 92.75 180 VAL A C 1
ATOM 1356 O O . VAL A 1 180 ? -19.612 -4.083 1.555 1.00 92.75 180 VAL A O 1
ATOM 1359 N N . PHE A 1 181 ? -18.895 -2.836 3.268 1.00 94.62 181 PHE A N 1
ATOM 1360 C CA . PHE A 1 181 ? -17.555 -2.556 2.767 1.00 94.62 181 PHE A CA 1
ATOM 1361 C C . PHE A 1 181 ? -16.520 -3.289 3.620 1.00 94.62 181 PHE A C 1
ATOM 1363 O O . PHE A 1 181 ? -16.657 -3.333 4.840 1.00 94.62 181 PHE A O 1
ATOM 1370 N N . SER A 1 182 ? -15.474 -3.832 2.999 1.00 94.69 182 SER A N 1
ATOM 1371 C CA . SER A 1 182 ? -14.278 -4.316 3.698 1.00 94.69 182 SER A CA 1
ATOM 1372 C C . SER A 1 182 ? -13.233 -3.209 3.691 1.00 94.69 182 SER A C 1
ATOM 1374 O O . SER A 1 182 ? -12.874 -2.711 2.621 1.00 94.69 182 SER A O 1
ATOM 1376 N N . VAL A 1 183 ? -12.762 -2.829 4.872 1.00 95.56 183 VAL A N 1
ATOM 1377 C CA . VAL A 1 183 ? -11.774 -1.776 5.090 1.00 95.56 183 VAL A CA 1
ATOM 1378 C C . VAL A 1 183 ? -10.536 -2.395 5.717 1.00 95.56 183 VAL A C 1
ATOM 1380 O O . VAL A 1 183 ? -10.595 -2.921 6.825 1.00 95.56 183 VAL A O 1
ATOM 1383 N N . THR A 1 184 ? -9.401 -2.267 5.040 1.00 95.12 184 THR A N 1
ATOM 1384 C CA . THR A 1 184 ? -8.099 -2.675 5.568 1.00 95.12 184 THR A CA 1
ATOM 1385 C C . THR A 1 184 ? -7.200 -1.453 5.652 1.00 95.12 184 THR A C 1
ATOM 1387 O O . THR A 1 184 ? 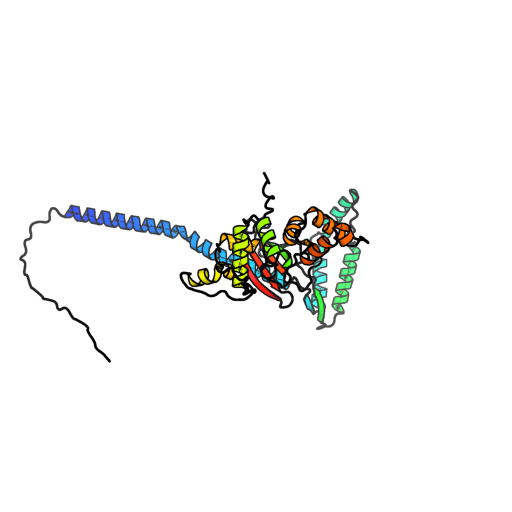-6.986 -0.757 4.658 1.00 95.12 184 THR A O 1
ATOM 1390 N N . VAL A 1 185 ? -6.658 -1.199 6.839 1.00 95.44 185 VAL A N 1
ATOM 1391 C CA . VAL A 1 185 ? -5.705 -0.114 7.080 1.00 95.44 185 VAL A CA 1
ATOM 1392 C C . VAL A 1 185 ? -4.329 -0.720 7.310 1.00 95.44 185 VAL A C 1
ATOM 1394 O O . VAL A 1 185 ? -4.127 -1.458 8.270 1.00 95.44 185 VAL A O 1
ATOM 1397 N N . LEU A 1 186 ? -3.374 -0.393 6.446 1.00 95.62 186 LEU A N 1
ATOM 1398 C CA . LEU A 1 186 ? -2.001 -0.898 6.506 1.00 95.62 186 LEU A CA 1
ATOM 1399 C C . LEU A 1 186 ? -1.018 0.271 6.608 1.00 95.62 186 LEU A C 1
ATOM 1401 O O . LEU A 1 186 ? -1.306 1.346 6.084 1.00 95.62 186 LEU A O 1
ATOM 1405 N N . PRO A 1 187 ? 0.161 0.113 7.226 1.00 96.19 187 PRO A N 1
ATOM 1406 C CA . PRO A 1 187 ? 1.214 1.103 7.057 1.00 96.19 187 PRO A CA 1
ATOM 1407 C C . PRO A 1 187 ? 1.695 1.092 5.601 1.00 96.19 187 PRO A C 1
ATOM 1409 O O . PRO A 1 187 ? 1.701 0.047 4.956 1.00 96.19 187 PRO A O 1
ATOM 1412 N N 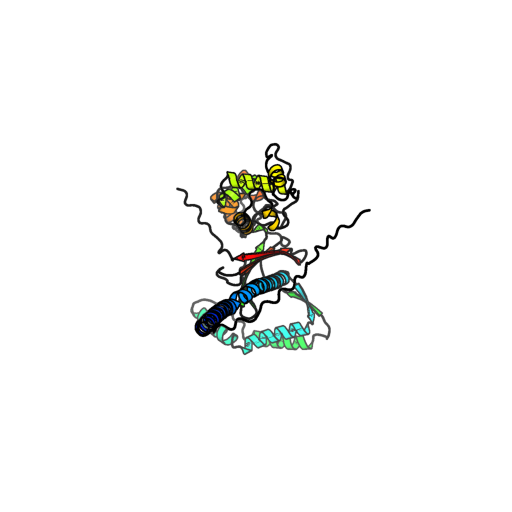. VAL A 1 188 ? 2.152 2.226 5.066 1.00 95.62 188 VAL A N 1
ATOM 1413 C CA . VAL A 1 188 ? 2.704 2.263 3.696 1.00 95.62 188 VAL A CA 1
ATOM 1414 C C . VAL A 1 188 ? 3.933 1.352 3.537 1.00 95.62 188 VAL A C 1
ATOM 1416 O O . VAL A 1 188 ? 4.165 0.810 2.459 1.00 95.62 188 VAL A O 1
ATOM 1419 N N . SER A 1 189 ? 4.656 1.094 4.630 1.00 96.06 189 SER A N 1
ATOM 1420 C CA . SER A 1 189 ? 5.740 0.101 4.705 1.00 96.06 189 SER A CA 1
ATOM 1421 C C . SER A 1 189 ? 5.273 -1.358 4.635 1.00 96.06 189 SER A C 1
ATOM 1423 O O . SER A 1 189 ? 6.107 -2.260 4.621 1.00 96.06 189 SER A O 1
ATOM 1425 N N . ALA A 1 190 ? 3.967 -1.635 4.571 1.00 96.44 190 ALA A N 1
ATOM 1426 C CA . ALA A 1 190 ? 3.471 -2.972 4.249 1.00 96.44 190 ALA A CA 1
ATOM 1427 C C . ALA A 1 190 ? 3.938 -3.431 2.859 1.00 96.44 190 ALA A C 1
ATOM 1429 O O . ALA A 1 190 ? 4.021 -4.628 2.614 1.00 96.44 190 ALA A O 1
ATOM 1430 N N . ARG A 1 191 ? 4.288 -2.490 1.970 1.00 96.50 191 ARG A N 1
ATOM 1431 C CA . ARG A 1 191 ? 4.917 -2.754 0.673 1.00 96.50 191 ARG A CA 1
ATOM 1432 C C . ARG A 1 191 ? 6.228 -1.976 0.555 1.00 96.50 191 ARG A C 1
ATOM 1434 O O . ARG A 1 191 ? 6.317 -0.867 1.088 1.00 96.50 191 ARG A O 1
ATOM 1441 N N . PRO A 1 192 ? 7.235 -2.507 -0.155 1.00 97.25 192 PRO A N 1
ATOM 1442 C CA . PRO A 1 192 ? 8.463 -1.769 -0.403 1.00 97.25 192 PRO A CA 1
ATOM 1443 C C . PRO A 1 192 ? 8.189 -0.523 -1.248 1.00 97.25 192 PRO A C 1
ATOM 1445 O O . PRO A 1 192 ? 7.393 -0.546 -2.190 1.00 97.25 192 PRO A O 1
ATOM 1448 N N . ASN A 1 193 ? 8.878 0.567 -0.920 1.00 97.31 193 ASN A N 1
ATOM 1449 C CA . ASN A 1 193 ? 8.713 1.836 -1.613 1.00 97.31 193 ASN A CA 1
ATOM 1450 C C . ASN A 1 193 ? 9.622 1.910 -2.852 1.00 97.31 193 ASN A C 1
ATOM 1452 O O . ASN A 1 193 ? 10.848 1.867 -2.750 1.00 97.31 193 ASN A O 1
ATOM 1456 N N . LEU A 1 194 ? 9.023 2.068 -4.034 1.00 97.44 194 LEU A N 1
ATOM 1457 C CA . LEU A 1 194 ? 9.719 2.089 -5.326 1.00 97.44 194 LEU A CA 1
ATOM 1458 C C . LEU A 1 194 ? 10.706 3.267 -5.469 1.00 97.44 194 LEU A C 1
ATOM 1460 O O . LEU A 1 194 ? 11.714 3.163 -6.172 1.00 97.44 194 LEU A O 1
ATOM 1464 N N . ASN A 1 195 ? 10.437 4.386 -4.794 1.00 97.00 195 ASN A N 1
ATOM 1465 C CA . ASN A 1 195 ? 11.268 5.590 -4.794 1.00 97.00 195 ASN A CA 1
ATOM 1466 C C . ASN A 1 195 ? 12.477 5.500 -3.855 1.00 97.00 195 ASN A C 1
ATOM 1468 O O . ASN A 1 195 ? 13.436 6.248 -4.030 1.00 97.00 195 ASN A O 1
ATOM 1472 N N . THR A 1 196 ? 12.477 4.618 -2.860 1.00 96.56 196 THR A N 1
ATOM 1473 C CA . THR A 1 196 ? 13.548 4.575 -1.844 1.00 96.56 196 THR A CA 1
ATOM 1474 C C . THR A 1 196 ? 14.311 3.258 -1.843 1.00 96.56 196 THR A C 1
ATOM 1476 O O . THR A 1 196 ? 15.416 3.193 -1.302 1.00 96.56 196 THR A O 1
ATOM 1479 N N . LEU A 1 197 ? 13.773 2.214 -2.481 1.00 97.19 197 LEU A N 1
ATOM 1480 C CA . LEU A 1 197 ? 14.385 0.895 -2.470 1.00 97.19 197 LEU A CA 1
ATOM 1481 C C . LEU A 1 197 ? 15.755 0.891 -3.181 1.00 97.19 197 LEU A C 1
ATOM 1483 O O . LEU A 1 197 ? 15.860 1.352 -4.323 1.00 97.19 197 LEU A O 1
ATOM 1487 N N . PRO A 1 198 ? 16.816 0.340 -2.554 1.00 96.50 198 PRO A N 1
ATOM 1488 C CA . PRO A 1 198 ? 18.121 0.218 -3.194 1.00 96.50 198 PRO A CA 1
ATOM 1489 C C . PRO A 1 198 ? 18.046 -0.608 -4.491 1.00 96.50 198 PRO A C 1
ATOM 1491 O O . PRO A 1 198 ? 17.375 -1.643 -4.500 1.00 96.50 198 PRO A O 1
ATOM 1494 N N . PRO A 1 199 ? 18.783 -0.250 -5.565 1.00 95.56 199 PRO A N 1
ATOM 1495 C CA . PRO A 1 199 ? 18.672 -0.922 -6.866 1.00 95.56 199 PRO A CA 1
ATOM 1496 C C . PRO A 1 199 ? 18.863 -2.442 -6.812 1.00 95.56 199 PRO A C 1
ATOM 1498 O O . PRO A 1 199 ? 18.158 -3.184 -7.490 1.00 95.56 199 PRO A O 1
ATOM 1501 N N . LEU A 1 200 ? 19.792 -2.920 -5.979 1.00 96.31 200 LEU A N 1
ATOM 1502 C CA . LEU A 1 200 ? 20.051 -4.351 -5.834 1.00 96.31 200 LEU A CA 1
ATOM 1503 C C . LEU A 1 200 ? 18.894 -5.083 -5.126 1.00 96.31 200 LEU A C 1
ATOM 1505 O O . LEU A 1 200 ? 18.525 -6.179 -5.539 1.00 96.31 200 LEU A O 1
ATOM 1509 N N . ALA A 1 201 ? 18.297 -4.467 -4.100 1.00 97.69 201 ALA A N 1
ATOM 1510 C CA . ALA A 1 201 ? 17.122 -5.011 -3.418 1.00 97.69 201 ALA A CA 1
ATOM 1511 C C . ALA A 1 201 ? 15.893 -5.000 -4.338 1.00 97.69 201 ALA A C 1
ATOM 1513 O O . ALA A 1 201 ? 15.169 -5.991 -4.404 1.00 97.69 201 ALA A O 1
ATOM 1514 N N . LEU A 1 202 ? 15.714 -3.928 -5.120 1.00 98.00 202 LEU A N 1
ATOM 1515 C CA . LEU A 1 202 ? 14.662 -3.830 -6.130 1.00 98.00 202 LEU A CA 1
ATOM 1516 C C . LEU A 1 202 ? 14.790 -4.927 -7.191 1.00 98.00 202 LEU A C 1
ATOM 1518 O O . LEU A 1 202 ? 13.797 -5.575 -7.504 1.00 98.00 202 LEU A O 1
ATOM 1522 N N . LYS A 1 203 ? 16.004 -5.199 -7.693 1.00 97.88 203 LYS A N 1
ATOM 1523 C CA . LYS A 1 203 ? 16.249 -6.286 -8.657 1.00 97.88 203 LYS A CA 1
ATOM 1524 C C . LYS A 1 203 ? 15.808 -7.638 -8.105 1.00 97.88 203 LYS A C 1
ATOM 1526 O O . LYS A 1 203 ? 15.008 -8.314 -8.747 1.00 97.88 203 LYS A O 1
ATOM 1531 N N . ARG A 1 204 ? 16.290 -8.004 -6.913 1.00 97.81 204 ARG A N 1
ATOM 1532 C CA . ARG A 1 204 ? 15.944 -9.282 -6.272 1.00 97.81 204 ARG A CA 1
ATOM 1533 C C . ARG A 1 204 ? 14.449 -9.405 -6.018 1.00 97.81 204 ARG A C 1
ATOM 1535 O O . ARG A 1 204 ? 13.874 -10.452 -6.289 1.00 97.81 204 ARG A O 1
ATOM 1542 N N . TYR A 1 205 ? 13.813 -8.337 -5.541 1.00 98.00 205 TYR A N 1
ATOM 1543 C CA . TYR A 1 205 ? 12.383 -8.355 -5.261 1.00 98.00 205 TYR A CA 1
ATOM 1544 C C . TYR A 1 205 ? 11.543 -8.477 -6.539 1.00 98.00 205 TYR A C 1
ATOM 1546 O O . TYR A 1 205 ? 10.622 -9.284 -6.587 1.00 98.00 205 TYR A O 1
ATOM 1554 N N . LEU A 1 206 ? 11.900 -7.772 -7.619 1.00 98.19 206 LEU A N 1
ATOM 1555 C CA . LEU A 1 206 ? 11.245 -7.944 -8.922 1.00 98.19 206 LEU A CA 1
ATOM 1556 C C . LEU A 1 206 ? 11.412 -9.372 -9.465 1.00 98.19 206 LEU A C 1
ATOM 1558 O O . LEU A 1 206 ? 10.455 -9.935 -9.989 1.00 98.19 206 LEU A O 1
ATOM 1562 N N . GLN A 1 207 ? 12.597 -9.972 -9.313 1.00 97.94 207 GLN A N 1
ATOM 1563 C CA . GLN A 1 207 ? 12.842 -11.366 -9.700 1.00 97.94 207 GLN A CA 1
ATOM 1564 C C . GLN A 1 207 ? 12.016 -12.351 -8.867 1.00 97.94 207 GLN A C 1
ATOM 1566 O O . GLN A 1 207 ? 11.431 -13.275 -9.426 1.00 97.94 207 GLN A O 1
ATOM 1571 N N . TYR A 1 208 ? 11.916 -12.125 -7.555 1.00 97.31 208 TYR A N 1
ATOM 1572 C CA . TYR A 1 208 ? 11.057 -12.901 -6.659 1.00 97.31 208 TYR A CA 1
ATOM 1573 C C . TYR A 1 208 ? 9.582 -12.846 -7.086 1.00 97.31 208 TYR A C 1
ATOM 1575 O O . TYR A 1 208 ? 8.899 -13.865 -7.078 1.00 97.31 208 TYR A O 1
ATOM 1583 N N . LEU A 1 209 ? 9.110 -11.686 -7.548 1.00 96.88 209 LEU A N 1
ATOM 1584 C CA . LEU A 1 209 ? 7.761 -11.509 -8.093 1.00 96.88 209 LEU A CA 1
ATOM 1585 C C . LEU A 1 209 ? 7.572 -12.099 -9.510 1.00 96.88 209 LEU A C 1
ATOM 1587 O O . LEU A 1 209 ? 6.518 -11.910 -10.116 1.00 96.88 209 LEU A O 1
ATOM 1591 N N . GLY A 1 210 ? 8.578 -12.786 -10.062 1.00 97.19 210 GLY A N 1
ATOM 1592 C CA . GLY A 1 210 ? 8.508 -13.475 -11.354 1.00 97.19 210 GLY A CA 1
ATOM 1593 C C . GLY A 1 210 ? 8.965 -12.650 -12.561 1.00 97.19 210 GLY A C 1
ATOM 1594 O O . GLY A 1 210 ? 8.838 -13.103 -13.701 1.00 97.19 210 GLY A O 1
ATOM 1595 N N . LEU A 1 211 ? 9.515 -11.448 -12.360 1.00 97.44 211 LEU A N 1
ATOM 1596 C CA . LEU A 1 211 ? 10.058 -10.655 -13.461 1.00 97.44 211 LEU A CA 1
ATOM 1597 C C . LEU A 1 211 ? 11.420 -11.216 -13.901 1.00 97.44 211 LEU A C 1
ATOM 1599 O O . LEU A 1 211 ? 12.337 -11.365 -13.097 1.00 97.44 211 LEU A O 1
ATOM 1603 N N . SER A 1 212 ? 11.593 -11.489 -15.200 1.00 97.06 212 SER A N 1
ATOM 1604 C CA . SER A 1 212 ? 12.886 -11.947 -15.734 1.00 97.06 212 SER A CA 1
ATOM 1605 C C . SER A 1 212 ? 14.003 -10.949 -15.414 1.00 97.06 212 SER A C 1
ATOM 1607 O O . SER A 1 212 ? 13.769 -9.740 -15.494 1.00 97.06 212 SER A O 1
ATOM 1609 N N . GLU A 1 213 ? 15.220 -11.436 -15.176 1.00 96.38 213 GLU A N 1
ATOM 1610 C CA . GLU A 1 213 ? 16.389 -10.609 -14.844 1.00 96.38 213 GLU A CA 1
ATOM 1611 C C . GLU A 1 213 ? 16.582 -9.412 -15.786 1.00 96.38 213 GLU A C 1
ATOM 1613 O O . GLU A 1 213 ? 16.673 -8.278 -15.324 1.00 96.38 213 GLU A O 1
ATOM 1618 N N . ILE A 1 214 ? 16.542 -9.650 -17.101 1.00 95.06 214 ILE A N 1
ATOM 1619 C CA . ILE A 1 214 ? 16.721 -8.610 -18.126 1.00 95.06 214 ILE A CA 1
ATOM 1620 C C . ILE A 1 214 ? 15.652 -7.512 -17.999 1.00 95.06 214 ILE A C 1
ATOM 1622 O O . ILE A 1 214 ? 15.961 -6.324 -18.076 1.00 95.06 214 ILE A O 1
ATOM 1626 N N . ARG A 1 215 ? 14.384 -7.891 -17.777 1.00 95.81 215 ARG A N 1
ATOM 1627 C CA . ARG A 1 215 ? 13.285 -6.925 -17.587 1.00 95.81 215 ARG A CA 1
ATOM 1628 C C . ARG A 1 215 ? 13.422 -6.154 -16.277 1.00 95.81 215 ARG A C 1
ATOM 1630 O O . ARG A 1 215 ? 13.179 -4.951 -16.272 1.00 95.81 215 ARG A O 1
ATOM 1637 N N . ALA A 1 216 ? 13.817 -6.821 -15.192 1.00 96.69 216 ALA A N 1
ATOM 1638 C CA . ALA A 1 216 ? 14.050 -6.168 -13.908 1.00 96.69 216 ALA A CA 1
ATOM 1639 C C . ALA A 1 216 ? 15.178 -5.128 -14.013 1.00 96.69 216 ALA A C 1
ATOM 1641 O O . ALA A 1 216 ? 15.006 -3.992 -13.577 1.00 96.69 216 ALA A O 1
ATOM 1642 N N . GLU A 1 217 ? 16.297 -5.471 -14.655 1.00 95.06 217 GLU A N 1
ATOM 1643 C CA . GLU A 1 217 ? 17.403 -4.536 -14.891 1.00 95.06 217 GLU A CA 1
ATOM 1644 C C . GLU A 1 217 ? 16.998 -3.351 -15.767 1.00 95.06 217 GLU A C 1
ATOM 1646 O O . GLU A 1 217 ? 17.277 -2.205 -15.409 1.00 95.06 217 GLU A O 1
ATOM 1651 N N . ALA A 1 218 ? 16.301 -3.604 -16.878 1.00 93.00 218 ALA A N 1
ATOM 1652 C CA . ALA A 1 218 ? 15.817 -2.547 -17.761 1.00 93.00 218 ALA A CA 1
ATOM 1653 C C . ALA A 1 218 ? 14.895 -1.562 -17.021 1.00 93.00 218 ALA A C 1
ATOM 1655 O O . ALA A 1 218 ? 15.068 -0.347 -17.143 1.00 93.00 218 ALA A O 1
ATOM 1656 N N . LEU A 1 219 ? 13.971 -2.072 -16.197 1.00 95.25 219 LEU A N 1
ATOM 1657 C CA . LEU A 1 219 ? 13.086 -1.245 -15.378 1.00 95.25 219 LEU A CA 1
ATOM 1658 C C . LEU A 1 219 ? 13.871 -0.407 -14.359 1.00 95.25 219 LEU A C 1
ATOM 1660 O O . LEU A 1 219 ? 13.615 0.785 -14.220 1.00 95.25 219 LEU A O 1
ATOM 1664 N N . ILE A 1 220 ? 14.854 -0.994 -13.674 1.00 95.31 220 ILE A N 1
ATOM 1665 C CA . ILE A 1 220 ? 15.687 -0.273 -12.698 1.00 95.31 220 ILE A CA 1
ATOM 1666 C C . ILE A 1 220 ? 16.479 0.848 -13.372 1.00 95.31 220 ILE A C 1
ATOM 1668 O O . ILE A 1 220 ? 16.561 1.951 -12.831 1.00 95.31 220 ILE A O 1
ATOM 1672 N N . ILE A 1 221 ? 17.042 0.597 -14.556 1.00 92.75 221 ILE A N 1
ATOM 1673 C CA . ILE A 1 221 ? 17.742 1.621 -15.341 1.00 92.75 221 ILE A CA 1
ATOM 1674 C C . ILE A 1 221 ? 16.777 2.755 -15.716 1.00 92.75 221 ILE A C 1
ATOM 1676 O O . ILE A 1 221 ? 17.114 3.926 -15.524 1.00 92.75 221 ILE A O 1
ATOM 1680 N N . ALA A 1 222 ? 15.570 2.425 -16.191 1.00 93.62 222 ALA A N 1
ATOM 1681 C CA . ALA A 1 222 ? 14.549 3.413 -16.538 1.00 93.62 222 ALA A CA 1
ATOM 1682 C C . ALA A 1 222 ? 14.124 4.257 -15.323 1.00 93.62 222 ALA A C 1
ATOM 1684 O O . ALA A 1 222 ? 14.085 5.484 -15.424 1.00 93.62 222 ALA A O 1
ATOM 1685 N N . LEU A 1 223 ? 13.884 3.623 -14.169 1.00 94.94 223 LEU A N 1
ATOM 1686 C CA . LEU A 1 223 ? 13.512 4.283 -12.913 1.00 94.94 223 LEU A CA 1
ATOM 1687 C C . LEU A 1 223 ? 14.599 5.239 -12.418 1.00 94.94 223 LEU A C 1
ATOM 1689 O O . LEU A 1 223 ? 14.314 6.395 -12.110 1.00 94.94 223 LEU A O 1
ATOM 1693 N N . ARG A 1 224 ? 15.855 4.786 -12.375 1.00 93.38 224 ARG A N 1
ATOM 1694 C CA . ARG A 1 224 ? 16.985 5.622 -11.942 1.00 93.38 224 ARG A CA 1
ATOM 1695 C C . ARG A 1 224 ? 17.167 6.836 -12.843 1.00 93.38 224 ARG A C 1
ATOM 1697 O O . ARG A 1 224 ? 17.359 7.945 -12.352 1.00 93.38 224 ARG A O 1
ATOM 1704 N N . HIS A 1 225 ? 17.060 6.637 -14.156 1.00 91.88 225 HIS A N 1
ATOM 1705 C CA . HIS A 1 225 ? 17.139 7.736 -15.111 1.00 91.88 225 HIS A CA 1
ATOM 1706 C C . HIS A 1 225 ? 15.953 8.700 -14.981 1.00 91.88 225 HIS A C 1
ATOM 1708 O O . HIS A 1 225 ? 16.136 9.910 -15.100 1.00 91.88 225 HIS A O 1
ATOM 1714 N N . TRP A 1 226 ? 14.739 8.192 -14.737 1.00 93.81 226 TRP A N 1
ATOM 1715 C CA . TRP A 1 226 ? 13.565 9.031 -14.478 1.00 93.81 226 TRP A CA 1
ATOM 1716 C C . TRP A 1 226 ? 13.775 9.933 -13.266 1.00 93.81 226 TRP A C 1
ATOM 1718 O O . TRP A 1 226 ? 13.479 11.125 -13.322 1.00 93.81 226 TRP A O 1
ATOM 1728 N N . ARG A 1 227 ? 14.349 9.367 -12.202 1.00 94.06 227 ARG A N 1
ATOM 1729 C CA . ARG A 1 227 ? 14.612 10.043 -10.932 1.00 94.06 227 ARG A CA 1
ATOM 1730 C C . ARG A 1 227 ? 15.812 10.978 -10.936 1.00 94.06 227 ARG A C 1
ATOM 1732 O O . ARG A 1 227 ? 15.925 11.804 -10.039 1.00 94.06 227 ARG A O 1
ATOM 1739 N N . GLY A 1 228 ? 16.684 10.862 -11.933 1.00 90.81 228 GLY A N 1
ATOM 1740 C CA . GLY A 1 228 ? 17.938 11.609 -11.969 1.00 90.81 228 GLY A CA 1
ATOM 1741 C C . GLY A 1 228 ? 18.968 11.122 -10.957 1.00 90.81 228 GLY A C 1
ATOM 1742 O O . GLY A 1 228 ? 19.863 11.875 -10.575 1.00 90.81 228 GLY A O 1
ATOM 1743 N N . ASP A 1 229 ? 18.861 9.865 -10.517 1.00 87.38 229 ASP A N 1
ATOM 1744 C CA . ASP A 1 229 ? 19.910 9.252 -9.710 1.00 87.38 229 ASP A CA 1
ATOM 1745 C C . ASP A 1 229 ? 21.209 9.259 -10.533 1.00 87.38 229 ASP A C 1
ATOM 1747 O O . ASP A 1 229 ? 21.173 8.955 -11.730 1.00 87.38 229 ASP A O 1
ATOM 1751 N N . ALA A 1 230 ? 22.347 9.585 -9.900 1.00 75.50 230 ALA A N 1
ATOM 1752 C CA . ALA A 1 230 ? 23.639 9.738 -10.575 1.00 75.50 230 ALA A CA 1
ATOM 1753 C C . ALA A 1 230 ? 23.843 8.639 -11.630 1.00 75.50 230 ALA A C 1
ATOM 1755 O O . ALA A 1 230 ? 23.793 7.438 -11.315 1.00 75.50 230 ALA A O 1
ATOM 1756 N N . SER A 1 231 ? 23.991 9.071 -12.888 1.00 60.34 231 SER A N 1
ATOM 1757 C CA . SER A 1 231 ? 24.018 8.179 -14.041 1.00 60.34 231 SER A CA 1
ATOM 1758 C C . SER A 1 231 ? 25.087 7.117 -13.826 1.00 60.34 231 SER A C 1
ATOM 1760 O O . SER A 1 231 ? 26.251 7.450 -13.587 1.00 60.34 231 SER A O 1
ATOM 1762 N N . VAL A 1 232 ? 24.725 5.841 -13.950 1.00 59.50 232 VAL A N 1
ATOM 1763 C CA . VAL A 1 232 ? 25.745 4.815 -14.164 1.00 59.50 232 VAL A CA 1
ATOM 1764 C C . VAL A 1 232 ? 26.341 5.121 -15.529 1.00 59.50 232 VAL A C 1
ATOM 1766 O O . VAL A 1 232 ? 25.650 4.989 -16.542 1.00 59.50 232 VAL A O 1
ATOM 1769 N N . ALA A 1 233 ? 27.582 5.606 -15.555 1.00 56.00 233 ALA A N 1
ATOM 1770 C CA . ALA A 1 233 ? 28.302 5.838 -16.797 1.00 56.00 233 ALA A CA 1
ATOM 1771 C C . ALA A 1 233 ? 28.207 4.567 -17.661 1.00 56.00 233 ALA A C 1
ATOM 1773 O O . ALA A 1 233 ? 28.605 3.491 -17.222 1.00 56.00 233 ALA A O 1
ATOM 1774 N N . GLY A 1 234 ? 27.608 4.680 -18.851 1.00 59.91 234 GLY A N 1
ATOM 1775 C CA . GLY A 1 234 ? 27.446 3.561 -19.787 1.00 59.91 234 GLY A CA 1
ATOM 1776 C C . GLY A 1 234 ? 26.051 2.929 -19.880 1.00 59.91 234 GLY A C 1
ATOM 1777 O O . GLY A 1 234 ? 25.818 2.180 -20.821 1.00 59.91 234 GLY A O 1
ATOM 1778 N N . ALA A 1 235 ? 25.080 3.270 -19.024 1.00 63.16 235 ALA A N 1
ATOM 1779 C CA . ALA A 1 235 ? 23.691 2.792 -19.166 1.00 63.16 235 ALA A CA 1
ATOM 1780 C C . ALA A 1 235 ? 22.878 3.592 -20.219 1.00 63.16 235 ALA A C 1
ATOM 1782 O O . ALA A 1 235 ? 21.683 3.820 -20.047 1.00 63.16 235 ALA A O 1
ATOM 1783 N N . GLY A 1 236 ? 23.548 4.065 -21.280 1.00 55.56 236 GLY A N 1
ATOM 1784 C CA . GLY A 1 236 ? 23.178 5.173 -22.178 1.00 55.56 236 GLY A CA 1
ATOM 1785 C C . GLY A 1 236 ? 21.999 4.959 -23.131 1.00 55.56 236 GLY A C 1
ATOM 1786 O O . GLY A 1 236 ? 22.060 5.382 -24.279 1.00 55.56 236 GLY A O 1
ATOM 1787 N N . VAL A 1 237 ? 20.926 4.320 -22.683 1.00 61.75 237 VAL A N 1
ATOM 1788 C CA . VAL A 1 237 ? 19.755 4.017 -23.515 1.00 61.75 237 VAL A CA 1
ATOM 1789 C C . VAL A 1 237 ? 18.531 4.902 -23.210 1.00 61.75 237 VAL A C 1
ATOM 1791 O O . VAL A 1 237 ? 17.875 5.304 -24.168 1.00 61.75 237 VAL A O 1
ATOM 1794 N N . PRO A 1 238 ? 18.202 5.290 -21.957 1.00 73.69 238 PRO A N 1
ATOM 1795 C CA . PRO A 1 238 ? 16.889 5.889 -21.691 1.00 73.69 238 PRO A CA 1
ATOM 1796 C C . PRO A 1 238 ? 16.654 7.255 -22.346 1.00 73.69 238 PRO A C 1
ATOM 1798 O O . PRO A 1 238 ? 15.576 7.481 -22.887 1.00 73.69 238 PRO A O 1
ATOM 1801 N N . GLU A 1 239 ? 17.643 8.154 -22.365 1.00 83.56 239 GLU A N 1
ATOM 1802 C CA . GLU A 1 239 ? 17.451 9.495 -22.939 1.00 83.56 239 GLU A CA 1
ATOM 1803 C C . GLU A 1 239 ? 17.168 9.455 -24.447 1.00 83.56 239 GLU A C 1
ATOM 1805 O O . GLU A 1 239 ? 16.295 10.169 -24.941 1.00 83.56 239 GLU A O 1
ATOM 1810 N N . ALA A 1 240 ? 17.848 8.567 -25.177 1.00 87.12 240 ALA A N 1
ATOM 1811 C CA . ALA A 1 240 ? 17.590 8.360 -26.597 1.00 87.12 240 ALA A CA 1
ATOM 1812 C C . ALA A 1 240 ? 16.166 7.836 -26.841 1.00 87.12 240 ALA A C 1
ATOM 1814 O O . ALA A 1 240 ? 15.518 8.279 -27.786 1.00 87.12 240 ALA A O 1
ATOM 1815 N N . VAL A 1 241 ? 15.655 6.954 -25.970 1.00 88.38 241 VAL A N 1
ATOM 1816 C CA . VAL A 1 241 ? 14.271 6.454 -26.057 1.00 88.38 241 VAL A CA 1
ATOM 1817 C C . VAL A 1 241 ? 13.265 7.588 -25.859 1.00 88.38 241 VAL A C 1
ATOM 1819 O O . VAL A 1 241 ? 12.327 7.706 -26.644 1.00 88.38 241 VAL A O 1
ATOM 1822 N N . TYR A 1 242 ? 13.471 8.455 -24.864 1.00 89.75 242 TYR A N 1
ATOM 1823 C CA . TYR A 1 242 ? 12.562 9.575 -24.599 1.00 89.75 242 TYR A CA 1
ATOM 1824 C C . TYR A 1 242 ? 12.567 10.619 -25.723 1.00 89.75 242 TYR A C 1
ATOM 1826 O O . TYR A 1 242 ? 11.512 11.125 -26.107 1.00 89.75 242 TYR A O 1
ATOM 1834 N N . ASN A 1 243 ? 13.735 10.886 -26.311 1.00 91.56 243 ASN A N 1
ATOM 1835 C CA . ASN A 1 243 ? 13.869 11.791 -27.454 1.00 91.56 243 ASN A CA 1
ATOM 1836 C C . ASN A 1 243 ? 13.316 11.199 -28.763 1.00 91.56 243 ASN A C 1
ATOM 1838 O O . ASN A 1 243 ? 12.925 11.954 -29.649 1.00 91.56 243 ASN A O 1
ATOM 1842 N N . ALA A 1 244 ? 13.286 9.869 -28.893 1.00 91.81 244 ALA A N 1
ATOM 1843 C CA . ALA A 1 244 ? 12.767 9.166 -30.067 1.00 91.81 244 ALA A CA 1
ATOM 1844 C C . ALA A 1 244 ? 11.251 8.894 -30.011 1.00 91.81 244 ALA A C 1
ATOM 1846 O O . ALA A 1 244 ? 10.686 8.390 -30.984 1.00 91.81 244 ALA A O 1
ATOM 1847 N N . ALA A 1 245 ? 10.582 9.199 -28.895 1.00 90.94 245 ALA A N 1
ATOM 1848 C CA . ALA A 1 245 ? 9.135 9.060 -28.775 1.00 90.94 245 ALA A CA 1
ATOM 1849 C C . ALA A 1 245 ? 8.395 9.958 -29.786 1.00 90.94 245 ALA A C 1
ATOM 1851 O O . ALA A 1 245 ? 8.885 11.017 -30.177 1.00 90.94 245 ALA A O 1
ATOM 1852 N N . ALA A 1 246 ? 7.172 9.566 -30.172 1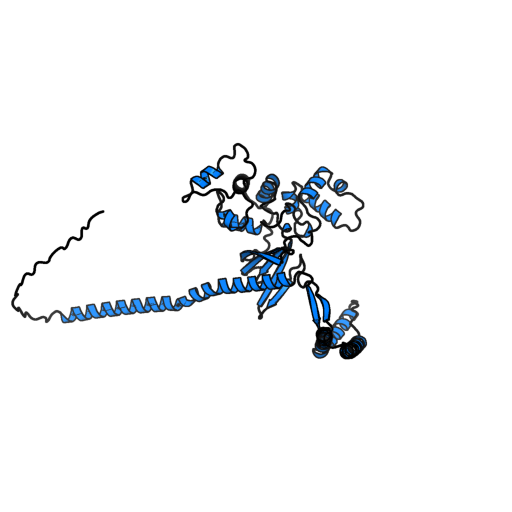.00 92.06 246 ALA A N 1
ATOM 1853 C CA . ALA A 1 246 ? 6.350 10.324 -31.128 1.00 92.06 246 ALA A CA 1
ATOM 1854 C C . ALA A 1 246 ? 6.127 11.789 -30.703 1.00 92.06 246 ALA A C 1
ATOM 1856 O O . ALA A 1 246 ? 5.972 12.676 -31.538 1.00 92.06 246 ALA A O 1
ATOM 1857 N N . SER A 1 247 ? 6.120 12.040 -29.396 1.00 92.62 247 SER A N 1
ATOM 1858 C CA . SER A 1 247 ? 6.229 13.370 -28.805 1.00 92.62 247 SER A CA 1
ATOM 1859 C C . SER A 1 247 ? 7.416 13.344 -27.849 1.00 92.62 247 SER A C 1
ATOM 1861 O O . SER A 1 247 ? 7.275 12.758 -26.778 1.00 92.62 247 SER A O 1
ATOM 1863 N N . PRO A 1 248 ? 8.578 13.903 -28.229 1.00 94.44 248 PRO A N 1
ATOM 1864 C CA . PRO A 1 248 ? 9.764 13.889 -27.384 1.00 94.44 248 PRO A CA 1
ATOM 1865 C C . PRO A 1 248 ? 9.490 14.515 -26.016 1.00 94.44 248 PRO A C 1
ATOM 1867 O O . PRO A 1 248 ? 8.873 15.577 -25.919 1.00 94.44 248 PRO A O 1
ATOM 1870 N N . TYR A 1 249 ? 9.976 13.871 -24.960 1.00 94.50 249 TYR A N 1
ATOM 1871 C CA . TYR A 1 249 ? 9.858 14.357 -23.586 1.00 94.50 249 TYR A CA 1
ATOM 1872 C C . TYR A 1 249 ? 11.158 14.135 -22.820 1.00 94.50 249 TYR A C 1
ATOM 1874 O O . TYR A 1 249 ? 12.061 13.433 -23.269 1.00 94.50 249 TYR A O 1
ATOM 1882 N N . LYS A 1 250 ? 11.268 14.767 -21.650 1.00 92.94 250 LYS A N 1
ATOM 1883 C CA . LYS A 1 250 ? 12.410 14.598 -20.750 1.00 92.94 250 LYS A CA 1
ATOM 1884 C C . LYS A 1 250 ? 11.988 13.807 -19.524 1.00 92.94 250 LYS A C 1
ATOM 1886 O O . LYS A 1 250 ? 10.870 13.959 -19.038 1.00 92.94 250 LYS A O 1
ATOM 1891 N N . ALA A 1 251 ? 12.911 13.002 -19.010 1.00 92.19 251 ALA A N 1
ATOM 1892 C CA . ALA A 1 251 ? 12.777 12.415 -17.685 1.00 92.19 251 ALA A CA 1
ATOM 1893 C C . ALA A 1 251 ? 12.605 13.519 -16.630 1.00 92.19 251 ALA A C 1
ATOM 1895 O O . ALA A 1 251 ? 13.250 14.566 -16.724 1.00 92.19 251 ALA A O 1
ATOM 1896 N N . ARG A 1 252 ? 11.764 13.271 -15.623 1.00 93.88 252 ARG A N 1
ATOM 1897 C CA . ARG A 1 252 ? 11.391 14.277 -14.619 1.00 93.88 252 ARG A CA 1
ATOM 1898 C C . ARG A 1 252 ? 12.559 14.754 -13.749 1.00 93.88 252 ARG A C 1
ATOM 1900 O O . ARG A 1 252 ? 12.532 15.892 -13.297 1.00 93.88 252 ARG A O 1
ATOM 1907 N N . GLN A 1 253 ? 13.567 13.908 -13.534 1.00 93.88 253 GLN A N 1
ATOM 1908 C CA . GLN A 1 253 ? 14.677 14.142 -12.601 1.00 93.88 253 GLN A CA 1
ATOM 1909 C C . GLN A 1 253 ? 14.195 14.346 -11.151 1.00 93.88 253 GLN A C 1
ATOM 1911 O O . GLN A 1 253 ? 14.714 15.187 -10.420 1.00 93.88 253 GLN A O 1
ATOM 1916 N N . ALA A 1 254 ? 13.155 13.610 -10.749 1.00 94.94 254 ALA A N 1
ATOM 1917 C CA . ALA A 1 254 ? 12.601 13.636 -9.398 1.00 94.94 254 ALA A CA 1
ATOM 1918 C C . ALA A 1 254 ? 11.993 12.275 -9.030 1.00 94.94 254 ALA A C 1
ATOM 1920 O O . ALA A 1 254 ? 11.745 11.443 -9.907 1.00 94.94 254 ALA A O 1
ATOM 1921 N N . VAL A 1 255 ? 11.719 12.062 -7.739 1.00 95.62 255 VAL A N 1
ATOM 1922 C CA . VAL A 1 255 ? 10.935 10.902 -7.282 1.00 95.62 255 VAL A CA 1
ATOM 1923 C C . VAL A 1 255 ? 9.596 10.834 -8.017 1.00 95.62 255 VAL A C 1
ATOM 1925 O O . VAL A 1 255 ? 9.026 11.861 -8.392 1.00 95.62 255 VAL A O 1
ATOM 1928 N N . ILE A 1 256 ? 9.106 9.617 -8.228 1.00 96.38 256 ILE A N 1
ATOM 1929 C CA . ILE A 1 256 ? 7.811 9.372 -8.858 1.00 96.38 256 ILE A CA 1
ATOM 1930 C C . ILE A 1 256 ? 6.742 9.841 -7.878 1.00 96.38 256 ILE A C 1
ATOM 1932 O O . ILE A 1 256 ? 6.656 9.302 -6.773 1.00 96.38 256 ILE A O 1
ATOM 1936 N N . ALA A 1 257 ? 5.969 10.855 -8.261 1.00 93.50 257 ALA A N 1
ATOM 1937 C CA . ALA A 1 257 ? 4.917 11.388 -7.403 1.00 93.50 257 ALA A CA 1
ATOM 1938 C C . ALA A 1 257 ? 3.608 10.631 -7.599 1.00 93.50 257 ALA A C 1
ATOM 1940 O O . ALA A 1 257 ? 2.899 10.427 -6.627 1.00 93.50 257 ALA A O 1
ATOM 1941 N N . ASP A 1 258 ? 3.311 10.204 -8.827 1.00 93.62 258 ASP A N 1
ATOM 1942 C CA . ASP A 1 258 ? 2.068 9.507 -9.145 1.00 93.62 258 ASP A CA 1
ATOM 1943 C C . ASP A 1 258 ? 2.295 8.261 -10.012 1.00 93.62 258 ASP A C 1
ATOM 1945 O O . ASP A 1 258 ? 3.222 8.187 -10.824 1.00 93.62 258 ASP A O 1
ATOM 1949 N N . TRP A 1 259 ? 1.400 7.280 -9.883 1.00 94.31 259 TRP A N 1
ATOM 1950 C CA . TRP A 1 259 ? 1.446 6.043 -10.662 1.00 94.31 259 TRP A CA 1
ATOM 1951 C C . TRP A 1 259 ? 1.343 6.284 -12.174 1.00 94.31 259 TRP A C 1
ATOM 1953 O O . TRP A 1 259 ? 1.841 5.463 -12.946 1.00 94.31 259 TRP A O 1
ATOM 1963 N N . SER A 1 260 ? 0.730 7.388 -12.620 1.00 95.25 260 SER A N 1
ATOM 1964 C CA . SER A 1 260 ? 0.653 7.727 -14.044 1.00 95.25 260 SER A CA 1
ATOM 1965 C C . SER A 1 260 ? 2.016 8.054 -14.664 1.00 95.25 260 SER A C 1
ATOM 1967 O O . SER A 1 260 ? 2.209 7.850 -15.863 1.00 95.25 260 SER A O 1
ATOM 1969 N N . GLU A 1 261 ? 3.001 8.480 -13.869 1.00 95.81 261 GLU A N 1
ATOM 1970 C CA . GLU A 1 261 ? 4.356 8.744 -14.365 1.00 95.81 261 GLU A CA 1
ATOM 1971 C C . GLU A 1 261 ? 5.050 7.474 -14.857 1.00 95.81 261 GLU A C 1
ATOM 1973 O O . GLU A 1 261 ? 5.870 7.532 -15.772 1.00 95.81 261 GLU A O 1
ATOM 1978 N N . LEU A 1 262 ? 4.683 6.310 -14.310 1.00 96.50 262 LEU A N 1
ATOM 1979 C CA . LEU A 1 262 ? 5.260 5.037 -14.729 1.00 96.50 262 LEU A CA 1
ATOM 1980 C C . LEU A 1 262 ? 4.939 4.699 -16.189 1.00 96.50 262 LEU A C 1
ATOM 1982 O O . LEU A 1 262 ? 5.707 3.967 -16.809 1.00 96.50 262 LEU A O 1
ATOM 1986 N N . TYR A 1 263 ? 3.866 5.246 -16.774 1.00 96.06 263 TYR A N 1
ATOM 1987 C CA . TYR A 1 263 ? 3.561 5.066 -18.202 1.00 96.06 263 TYR A CA 1
ATOM 1988 C C . TYR A 1 263 ? 4.568 5.758 -19.125 1.00 96.06 263 TYR A C 1
ATOM 1990 O O . TYR A 1 263 ? 4.686 5.384 -20.289 1.00 96.06 263 TYR A O 1
ATOM 1998 N N . TRP A 1 264 ? 5.318 6.735 -18.613 1.00 95.19 264 TRP A N 1
ATOM 1999 C CA . TRP A 1 264 ? 6.337 7.463 -19.368 1.00 95.19 264 TRP A CA 1
ATOM 2000 C C . TRP A 1 264 ? 7.720 6.812 -19.280 1.00 95.19 264 TRP A C 1
ATOM 2002 O O . TRP A 1 264 ? 8.663 7.278 -19.924 1.00 95.19 264 TRP A O 1
ATOM 2012 N N . LEU A 1 265 ? 7.870 5.733 -18.509 1.00 94.62 265 LEU A N 1
ATOM 2013 C CA . LEU A 1 265 ? 9.122 4.989 -18.445 1.00 94.62 265 LEU A CA 1
ATOM 2014 C C . LEU A 1 265 ? 9.355 4.189 -19.728 1.00 94.62 265 LEU A C 1
ATOM 2016 O O . LEU A 1 265 ? 8.440 3.596 -20.303 1.00 94.62 265 LEU A O 1
ATOM 2020 N N . ALA A 1 266 ? 10.616 4.128 -20.153 1.00 90.88 266 ALA A N 1
ATOM 2021 C CA . ALA A 1 266 ? 11.017 3.311 -21.289 1.00 90.88 266 ALA A CA 1
ATOM 2022 C C . ALA A 1 266 ? 10.671 1.830 -21.037 1.00 90.88 266 ALA A C 1
ATOM 2024 O O . ALA A 1 266 ? 11.084 1.252 -20.033 1.00 90.88 266 ALA A O 1
ATOM 2025 N N . GLY A 1 267 ? 9.921 1.218 -21.959 1.00 90.62 267 GLY A N 1
ATOM 2026 C CA . GLY A 1 267 ? 9.494 -0.183 -21.852 1.00 90.62 267 GLY A CA 1
ATOM 2027 C C . GLY A 1 267 ? 8.302 -0.433 -20.921 1.00 90.62 267 GLY A C 1
ATOM 2028 O O . GLY A 1 267 ? 8.015 -1.590 -20.620 1.00 90.62 267 GLY A O 1
ATOM 2029 N N . SER A 1 268 ? 7.612 0.618 -20.469 1.00 94.88 268 SER A N 1
ATOM 2030 C CA . SER A 1 268 ? 6.407 0.487 -19.650 1.00 94.88 268 SER A CA 1
ATOM 2031 C C . SER A 1 268 ? 5.213 -0.059 -20.440 1.00 94.88 268 SER A C 1
ATOM 2033 O O . SER A 1 268 ? 5.043 0.229 -21.625 1.00 94.88 268 SER A O 1
ATOM 2035 N N . SER A 1 269 ? 4.370 -0.841 -19.769 1.00 95.69 269 SER A N 1
ATOM 2036 C CA . SER A 1 269 ? 3.081 -1.322 -20.272 1.00 95.69 269 SER A CA 1
ATOM 2037 C C . SER A 1 269 ? 2.013 -1.180 -19.180 1.00 95.69 269 SER A C 1
ATOM 2039 O O . SER A 1 269 ? 2.372 -1.160 -18.000 1.00 95.69 269 SER A O 1
ATOM 2041 N N . PRO A 1 270 ? 0.710 -1.120 -19.524 1.00 95.44 270 PRO A N 1
ATOM 2042 C CA . PRO A 1 270 ? -0.360 -1.087 -18.523 1.00 95.44 270 PRO A CA 1
ATOM 2043 C C . PRO A 1 270 ? -0.260 -2.230 -17.505 1.00 95.44 270 PRO A C 1
ATOM 2045 O O . PRO A 1 270 ? -0.284 -1.977 -16.305 1.00 95.44 270 PRO A O 1
ATOM 2048 N N . ASP A 1 271 ? -0.004 -3.454 -17.977 1.00 95.31 271 ASP A N 1
ATOM 2049 C CA . ASP A 1 271 ? 0.166 -4.627 -17.111 1.00 95.31 271 ASP A CA 1
ATOM 2050 C C . ASP A 1 271 ? 1.345 -4.473 -16.142 1.00 95.31 271 ASP A C 1
ATOM 2052 O O . ASP A 1 271 ? 1.257 -4.880 -14.985 1.00 95.31 271 ASP A O 1
ATOM 2056 N N . LEU A 1 272 ? 2.455 -3.869 -16.590 1.00 95.94 272 LEU A N 1
ATOM 2057 C CA . LEU A 1 272 ? 3.605 -3.608 -15.726 1.00 95.94 272 LEU A CA 1
ATOM 2058 C C . LEU A 1 272 ? 3.276 -2.543 -14.677 1.00 95.94 272 LEU A C 1
ATOM 2060 O O . LEU A 1 272 ? 3.660 -2.697 -13.522 1.00 95.94 272 LEU A O 1
ATOM 2064 N N . VAL A 1 273 ? 2.569 -1.474 -15.053 1.00 96.31 273 VAL A N 1
ATOM 2065 C CA . VAL A 1 273 ? 2.159 -0.429 -14.104 1.00 96.31 273 VAL A CA 1
ATOM 2066 C C . VAL A 1 273 ? 1.214 -1.003 -13.051 1.00 96.31 273 VAL A C 1
ATOM 2068 O O . VAL A 1 273 ? 1.413 -0.753 -11.863 1.00 96.31 273 VAL A O 1
ATOM 2071 N N . ASP A 1 274 ? 0.238 -1.815 -13.453 1.00 93.25 274 ASP A N 1
ATOM 2072 C CA . ASP A 1 274 ? -0.675 -2.475 -12.520 1.00 93.25 274 ASP A CA 1
ATOM 2073 C C . ASP A 1 274 ? 0.057 -3.488 -11.630 1.00 93.25 274 ASP A C 1
ATOM 2075 O O . ASP A 1 274 ? -0.179 -3.524 -10.420 1.00 93.25 274 ASP A O 1
ATOM 2079 N N . PHE A 1 275 ? 1.010 -4.243 -12.184 1.00 95.50 275 PHE A N 1
ATOM 2080 C CA . PHE A 1 275 ? 1.900 -5.114 -11.417 1.00 95.50 275 PHE A CA 1
ATOM 2081 C C . PHE A 1 275 ? 2.701 -4.332 -10.365 1.00 95.50 275 PHE A C 1
ATOM 2083 O O . PHE A 1 275 ? 2.745 -4.733 -9.200 1.00 95.50 275 PHE A O 1
ATOM 2090 N N . LEU A 1 276 ? 3.302 -3.196 -10.731 1.00 96.69 276 LEU A N 1
ATOM 2091 C CA . LEU A 1 276 ? 4.052 -2.364 -9.788 1.00 96.69 276 LEU A CA 1
ATOM 2092 C C . LEU A 1 276 ? 3.128 -1.767 -8.720 1.00 96.69 276 LEU A C 1
ATOM 2094 O O . LEU A 1 276 ? 3.461 -1.793 -7.538 1.00 96.69 276 LEU A O 1
ATOM 2098 N N . ARG A 1 277 ? 1.930 -1.318 -9.101 1.00 93.75 277 ARG A N 1
ATOM 2099 C CA . ARG A 1 277 ? 0.932 -0.767 -8.173 1.00 93.75 277 ARG A CA 1
ATOM 2100 C C . ARG A 1 277 ? 0.469 -1.774 -7.122 1.00 93.75 277 ARG A C 1
ATOM 2102 O O . ARG A 1 277 ? 0.205 -1.417 -5.973 1.00 93.75 277 ARG A O 1
ATOM 2109 N N . GLN A 1 278 ? 0.366 -3.044 -7.498 1.00 92.50 278 GLN A N 1
ATOM 2110 C CA . GLN A 1 278 ? -0.047 -4.111 -6.587 1.00 92.50 278 GLN A CA 1
ATOM 2111 C C . GLN A 1 278 ? 1.045 -4.500 -5.584 1.00 92.50 278 GLN A C 1
ATOM 2113 O O . GLN A 1 278 ? 0.714 -4.938 -4.484 1.00 92.50 278 GLN A O 1
ATOM 2118 N N . ASN A 1 279 ? 2.321 -4.318 -5.934 1.00 96.19 279 ASN A N 1
ATOM 2119 C CA . ASN A 1 279 ? 3.445 -4.847 -5.157 1.00 96.19 279 ASN A CA 1
ATOM 2120 C C . ASN A 1 279 ? 4.308 -3.776 -4.474 1.00 96.19 279 ASN A C 1
ATOM 2122 O O . ASN A 1 279 ? 5.086 -4.106 -3.585 1.00 96.19 279 ASN A O 1
ATOM 2126 N N . PHE A 1 280 ? 4.166 -2.502 -4.841 1.00 97.31 280 PHE A N 1
ATOM 2127 C CA . PHE A 1 280 ? 4.980 -1.409 -4.310 1.00 97.31 280 PHE A CA 1
ATOM 2128 C C . PHE A 1 280 ? 4.123 -0.277 -3.742 1.00 97.31 280 PHE A C 1
ATOM 2130 O O . PHE A 1 280 ? 2.921 -0.177 -3.996 1.00 97.31 280 PHE A O 1
ATOM 2137 N N . SER A 1 281 ? 4.771 0.596 -2.979 1.00 96.19 281 SER A N 1
ATOM 2138 C CA . SER A 1 281 ? 4.266 1.917 -2.614 1.00 96.19 281 SER A CA 1
ATOM 2139 C C . SER A 1 281 ? 5.110 3.018 -3.270 1.00 96.19 281 SER A C 1
ATOM 2141 O O . SER A 1 281 ? 6.277 2.807 -3.602 1.00 96.19 281 SER A O 1
ATOM 2143 N N . LEU A 1 282 ? 4.520 4.197 -3.483 1.00 95.81 282 LEU A N 1
ATOM 2144 C CA . LEU A 1 282 ? 5.257 5.411 -3.877 1.00 95.81 282 LEU A CA 1
ATOM 2145 C C . LEU A 1 282 ? 5.478 6.364 -2.693 1.00 95.81 282 LEU A C 1
ATOM 2147 O O . LEU A 1 282 ? 6.401 7.180 -2.718 1.00 95.81 282 LEU A O 1
ATOM 2151 N N . ALA A 1 283 ? 4.645 6.237 -1.657 1.00 93.75 283 ALA A N 1
ATOM 2152 C CA . ALA A 1 283 ? 4.610 7.122 -0.505 1.00 93.75 283 ALA A CA 1
ATOM 2153 C C . ALA A 1 283 ? 5.614 6.734 0.594 1.00 93.75 283 ALA A C 1
ATOM 2155 O O . ALA A 1 283 ? 6.019 5.580 0.740 1.00 93.75 283 ALA A O 1
ATOM 2156 N N . GLY A 1 284 ? 5.979 7.715 1.418 1.00 91.56 284 GLY A N 1
ATOM 2157 C CA . GLY A 1 284 ? 6.951 7.557 2.498 1.00 91.56 284 GLY A CA 1
ATOM 2158 C C . GLY A 1 284 ? 8.403 7.746 2.048 1.00 91.56 284 GLY A C 1
ATOM 2159 O O . GLY A 1 284 ? 8.703 7.922 0.870 1.00 91.56 284 GLY A O 1
ATOM 2160 N N . THR A 1 285 ? 9.309 7.754 3.023 1.00 92.94 285 THR A N 1
ATOM 2161 C CA . THR A 1 285 ? 10.747 8.010 2.813 1.00 92.94 285 THR A CA 1
ATOM 2162 C C . THR A 1 285 ? 11.637 6.856 3.262 1.00 92.94 285 THR A C 1
ATOM 2164 O O . THR A 1 285 ? 12.840 6.885 3.020 1.00 92.94 285 THR A O 1
ATOM 2167 N N . ASP A 1 286 ? 11.071 5.861 3.944 1.00 94.69 286 ASP A N 1
ATOM 2168 C CA . ASP A 1 286 ? 11.805 4.685 4.404 1.00 94.69 286 ASP A CA 1
ATOM 2169 C C . ASP A 1 286 ? 11.854 3.638 3.281 1.00 94.69 286 ASP A C 1
ATOM 2171 O O . ASP A 1 286 ? 10.913 3.512 2.495 1.00 94.69 286 ASP A O 1
ATOM 2175 N N . SER A 1 287 ? 12.965 2.918 3.170 1.00 95.00 287 SER A N 1
ATOM 2176 C CA . SER A 1 287 ? 13.129 1.799 2.235 1.00 95.00 287 SER A CA 1
ATOM 2177 C C . SER A 1 287 ? 12.804 0.450 2.876 1.00 95.00 287 SER A C 1
ATOM 2179 O O . SER A 1 287 ? 12.720 -0.557 2.170 1.00 95.00 287 SER A O 1
ATOM 2181 N N . ARG A 1 288 ? 12.623 0.425 4.200 1.00 97.44 288 ARG A N 1
ATOM 2182 C CA . ARG A 1 288 ? 12.350 -0.780 4.979 1.00 97.44 288 ARG A CA 1
ATOM 2183 C C . ARG A 1 288 ? 10.878 -1.164 4.937 1.00 97.44 288 ARG A C 1
ATOM 2185 O O . ARG A 1 288 ? 9.992 -0.308 4.934 1.00 97.44 288 ARG A O 1
ATOM 2192 N N . VAL A 1 289 ? 10.623 -2.468 4.974 1.00 97.25 289 VAL A N 1
ATOM 2193 C CA . VAL A 1 289 ? 9.273 -3.038 5.038 1.00 97.25 289 VAL A CA 1
ATOM 2194 C C . VAL A 1 289 ? 8.882 -3.405 6.466 1.00 97.25 289 VAL A C 1
ATOM 2196 O O . VAL A 1 289 ? 9.727 -3.760 7.286 1.00 97.25 289 VAL A O 1
ATOM 2199 N N . SER A 1 290 ? 7.591 -3.319 6.777 1.00 96.50 290 SER A N 1
ATOM 2200 C CA . SER A 1 290 ? 7.053 -3.695 8.085 1.00 96.50 290 SER A CA 1
ATOM 2201 C C . SER A 1 290 ? 7.189 -5.198 8.311 1.00 96.50 290 SER A C 1
ATOM 2203 O O . SER A 1 290 ? 6.677 -5.988 7.516 1.00 96.50 290 SER A O 1
ATOM 2205 N N . LEU A 1 291 ? 7.805 -5.585 9.432 1.00 96.25 291 LEU A N 1
ATOM 2206 C CA . LEU A 1 291 ? 7.919 -6.983 9.857 1.00 96.25 291 LEU A CA 1
ATOM 2207 C C . LEU A 1 291 ? 6.550 -7.659 10.008 1.00 96.25 291 LEU A C 1
ATOM 2209 O O . LEU A 1 291 ? 6.395 -8.822 9.657 1.00 96.25 291 LEU A O 1
ATOM 2213 N N . LYS A 1 292 ? 5.559 -6.927 10.532 1.00 94.62 292 LYS A N 1
ATOM 2214 C CA . LYS A 1 292 ? 4.233 -7.474 10.863 1.00 94.62 292 LYS A CA 1
ATOM 2215 C C . LYS A 1 292 ? 3.381 -7.791 9.636 1.00 94.62 292 LYS A C 1
ATOM 2217 O O . LYS A 1 292 ? 2.529 -8.666 9.702 1.00 94.62 292 LYS A O 1
ATOM 2222 N N . GLU A 1 293 ? 3.620 -7.082 8.536 1.00 94.88 293 GLU A N 1
ATOM 2223 C CA . GLU A 1 293 ? 2.772 -7.128 7.337 1.00 94.88 293 GLU A CA 1
ATOM 2224 C C . GLU A 1 293 ? 3.393 -7.947 6.196 1.00 94.88 293 GLU A C 1
ATOM 2226 O O . GLU A 1 293 ? 2.798 -8.067 5.127 1.00 94.88 293 GLU A O 1
ATOM 2231 N N . ASN A 1 294 ? 4.601 -8.488 6.389 1.00 96.00 294 ASN A N 1
ATOM 2232 C CA . ASN A 1 294 ? 5.359 -9.170 5.344 1.00 96.00 294 ASN A CA 1
ATOM 2233 C C . ASN A 1 294 ? 5.756 -10.585 5.759 1.00 96.00 294 ASN A C 1
ATOM 2235 O O . ASN A 1 294 ? 6.027 -10.871 6.922 1.00 96.00 294 ASN A O 1
ATOM 2239 N N . THR A 1 295 ? 5.816 -11.481 4.776 1.00 96.19 295 THR A N 1
ATOM 2240 C CA . THR A 1 295 ? 6.265 -12.859 4.986 1.00 96.19 295 THR A CA 1
ATOM 2241 C C . THR A 1 295 ? 7.789 -12.950 5.022 1.00 96.19 295 THR A C 1
ATOM 2243 O O . THR A 1 295 ? 8.502 -12.068 4.527 1.00 96.19 295 THR A O 1
ATOM 2246 N N . ALA A 1 296 ? 8.294 -14.067 5.555 1.00 97.12 296 ALA A N 1
ATOM 2247 C CA . ALA A 1 296 ? 9.723 -14.356 5.572 1.00 97.12 296 ALA A CA 1
ATOM 2248 C C . ALA A 1 296 ? 10.346 -14.360 4.162 1.00 97.12 296 ALA A C 1
ATOM 2250 O O . ALA A 1 296 ? 11.480 -13.915 3.993 1.00 97.12 296 ALA A O 1
ATOM 2251 N N . ASP A 1 297 ? 9.594 -14.795 3.147 1.00 97.31 297 ASP A N 1
ATOM 2252 C CA . ASP A 1 297 ? 10.051 -14.838 1.753 1.00 97.31 297 ASP A CA 1
ATOM 2253 C C . ASP A 1 297 ? 10.242 -13.438 1.157 1.00 97.31 297 ASP A C 1
ATOM 2255 O O . ASP A 1 297 ? 11.278 -13.157 0.555 1.00 97.31 297 ASP A O 1
ATOM 2259 N N . ILE A 1 298 ? 9.280 -12.531 1.377 1.00 96.94 298 ILE A N 1
ATOM 2260 C CA . ILE A 1 298 ? 9.365 -11.141 0.899 1.00 96.94 298 ILE A CA 1
ATOM 2261 C C . ILE A 1 298 ? 10.565 -10.440 1.536 1.00 96.94 298 ILE A C 1
ATOM 2263 O O . ILE A 1 298 ? 11.376 -9.822 0.842 1.00 96.94 298 ILE A O 1
ATOM 2267 N N . ILE A 1 299 ? 10.701 -10.566 2.857 1.00 98.12 299 ILE A N 1
ATOM 2268 C CA . ILE A 1 299 ? 11.825 -9.984 3.591 1.00 98.12 299 ILE A CA 1
ATOM 2269 C C . ILE A 1 299 ? 13.145 -10.604 3.117 1.00 98.12 299 ILE A C 1
ATOM 2271 O O . ILE A 1 299 ? 14.108 -9.873 2.897 1.00 98.12 299 ILE A O 1
ATOM 2275 N N . GLY A 1 300 ? 13.194 -11.921 2.897 1.00 97.94 300 GLY A N 1
ATOM 2276 C CA . GLY A 1 300 ? 14.376 -12.617 2.388 1.00 97.94 300 GLY A CA 1
ATOM 2277 C C . GLY A 1 300 ? 14.822 -12.100 1.020 1.00 97.94 300 GLY A C 1
ATOM 2278 O O . GLY A 1 300 ? 16.001 -11.792 0.830 1.00 97.94 300 GLY A O 1
ATOM 2279 N N . ALA A 1 301 ? 13.875 -11.905 0.097 1.00 97.75 301 ALA A N 1
ATOM 2280 C CA . ALA A 1 301 ? 14.145 -11.350 -1.228 1.00 97.75 301 ALA A CA 1
ATOM 2281 C C . ALA A 1 301 ? 14.715 -9.920 -1.162 1.00 97.75 301 ALA A C 1
ATOM 2283 O O . ALA A 1 301 ? 15.684 -9.591 -1.856 1.00 97.75 301 ALA A O 1
ATOM 2284 N N . LEU A 1 302 ? 14.155 -9.069 -0.299 1.00 97.69 302 LEU A N 1
ATOM 2285 C CA . LEU A 1 302 ? 14.620 -7.691 -0.116 1.00 97.69 302 LEU A CA 1
ATOM 2286 C C . LEU A 1 302 ? 16.010 -7.647 0.542 1.00 97.69 302 LEU A C 1
ATOM 2288 O O . LEU A 1 302 ? 16.922 -6.978 0.039 1.00 97.69 302 LEU A O 1
ATOM 2292 N N . ALA A 1 303 ? 16.179 -8.405 1.626 1.00 97.88 303 ALA A N 1
ATOM 2293 C CA . ALA A 1 303 ? 17.357 -8.394 2.486 1.00 97.88 303 ALA A CA 1
ATOM 2294 C C . ALA A 1 303 ? 18.527 -9.244 1.970 1.00 97.88 303 ALA A C 1
ATOM 2296 O O . ALA A 1 303 ? 19.615 -9.129 2.523 1.00 97.88 303 ALA A O 1
ATOM 2297 N N . ASP A 1 304 ? 18.349 -10.064 0.926 1.00 97.75 304 ASP A N 1
ATOM 2298 C CA . ASP A 1 304 ? 19.349 -11.059 0.495 1.00 97.75 304 ASP A CA 1
ATOM 2299 C C . ASP A 1 304 ? 19.649 -12.097 1.587 1.00 97.75 304 ASP A C 1
ATOM 2301 O O . ASP A 1 304 ? 20.808 -12.355 1.934 1.00 97.75 304 ASP A O 1
ATOM 2305 N N . LEU A 1 305 ? 18.575 -12.634 2.169 1.00 98.00 305 LEU A N 1
ATOM 2306 C CA . LEU A 1 305 ? 18.595 -13.618 3.248 1.00 98.00 305 LEU A CA 1
ATOM 2307 C C . LEU A 1 305 ? 17.758 -14.835 2.872 1.00 98.00 305 LEU A C 1
ATOM 2309 O O . LEU A 1 305 ? 16.783 -14.738 2.125 1.00 98.00 305 LEU A O 1
ATOM 2313 N N . ARG A 1 306 ? 18.108 -15.995 3.429 1.00 97.62 306 ARG A N 1
ATOM 2314 C CA . ARG A 1 306 ? 17.300 -17.206 3.259 1.00 97.62 306 ARG A CA 1
ATOM 2315 C C . ARG A 1 306 ? 16.009 -17.085 4.081 1.00 97.62 306 ARG A C 1
ATOM 2317 O O . ARG A 1 306 ? 16.077 -16.602 5.215 1.00 97.62 306 ARG A O 1
ATOM 2324 N N . PRO A 1 307 ? 14.860 -17.608 3.609 1.00 96.94 307 PRO A N 1
ATOM 2325 C CA . PRO A 1 307 ? 13.611 -17.569 4.376 1.00 96.94 307 PRO A CA 1
ATOM 2326 C C . PRO A 1 307 ? 13.734 -18.155 5.792 1.00 96.94 307 PRO A C 1
ATOM 2328 O O . PRO A 1 307 ? 13.148 -17.635 6.733 1.00 96.94 307 PRO A O 1
ATOM 2331 N N . SER A 1 308 ? 14.571 -19.183 5.985 1.00 96.69 308 SER A N 1
ATOM 2332 C CA . SER A 1 308 ? 14.831 -19.783 7.303 1.00 96.69 308 SER A CA 1
ATOM 2333 C C . SER A 1 308 ? 15.673 -18.912 8.245 1.00 96.69 308 SER A C 1
ATOM 2335 O O . SER A 1 308 ? 15.602 -19.072 9.462 1.00 96.69 308 SER A O 1
ATOM 2337 N N . GLU A 1 309 ? 16.489 -17.992 7.727 1.00 97.56 309 GLU A N 1
ATOM 2338 C CA . GLU A 1 309 ? 17.173 -16.980 8.544 1.00 97.56 309 GLU A CA 1
ATOM 2339 C C . GLU A 1 309 ? 16.170 -15.925 8.994 1.00 97.56 309 GLU A C 1
ATOM 2341 O O . GLU A 1 309 ? 16.097 -15.611 10.178 1.00 97.56 309 GLU A O 1
ATOM 2346 N N . VAL A 1 310 ? 15.333 -15.458 8.071 1.00 97.75 310 VAL A N 1
ATOM 2347 C CA . VAL A 1 310 ? 14.289 -14.478 8.366 1.00 97.75 310 VAL A CA 1
ATOM 2348 C C . VAL A 1 310 ? 13.263 -15.025 9.358 1.00 97.75 310 VAL A C 1
ATOM 2350 O O . VAL A 1 310 ? 12.909 -14.326 10.301 1.00 97.75 310 VAL A O 1
ATOM 2353 N N . GLN A 1 311 ? 12.830 -16.280 9.212 1.00 97.12 311 GLN A N 1
ATOM 2354 C CA . GLN A 1 311 ? 11.893 -16.892 10.154 1.00 97.12 311 GLN A CA 1
ATOM 2355 C C . GLN A 1 311 ? 12.485 -16.976 11.564 1.00 97.12 311 GLN A C 1
ATOM 2357 O O . GLN A 1 311 ? 11.823 -16.591 12.519 1.00 97.12 311 GLN A O 1
ATOM 2362 N N . ARG A 1 312 ? 13.759 -17.372 11.700 1.00 96.06 312 ARG A N 1
ATOM 2363 C CA . ARG A 1 312 ? 14.442 -17.369 13.005 1.00 96.06 312 ARG A CA 1
ATOM 2364 C C . ARG A 1 312 ? 14.535 -15.966 13.610 1.00 96.06 312 ARG A C 1
ATOM 2366 O O . ARG A 1 312 ? 14.413 -15.830 14.823 1.00 96.06 312 ARG A O 1
ATOM 2373 N N . ALA A 1 313 ? 14.725 -14.935 12.785 1.00 96.50 313 ALA A N 1
ATOM 2374 C CA . ALA A 1 313 ? 14.687 -13.544 13.234 1.00 96.50 313 ALA A CA 1
ATOM 2375 C C . ALA A 1 313 ? 13.285 -13.128 13.711 1.00 96.50 313 ALA A C 1
ATOM 2377 O O . ALA A 1 313 ? 13.157 -12.518 14.768 1.00 96.50 313 ALA A O 1
ATOM 2378 N N . ILE A 1 314 ? 12.233 -13.494 12.970 1.00 95.62 314 ILE A N 1
ATOM 2379 C CA . ILE A 1 314 ? 10.834 -13.248 13.350 1.00 95.62 314 ILE A CA 1
ATOM 2380 C C . ILE A 1 314 ? 10.503 -13.947 14.674 1.00 95.62 314 ILE A C 1
ATOM 2382 O O . ILE A 1 314 ? 9.972 -13.311 15.582 1.00 95.62 314 ILE A O 1
ATOM 2386 N N . ASP A 1 315 ? 10.847 -15.229 14.807 1.00 94.69 315 ASP A N 1
ATOM 2387 C CA . ASP A 1 315 ? 10.594 -16.024 16.014 1.00 94.69 315 ASP A CA 1
ATOM 2388 C C . ASP A 1 315 ? 11.319 -15.429 17.229 1.00 94.69 315 ASP A C 1
ATOM 2390 O O . ASP A 1 315 ? 10.749 -15.328 18.315 1.00 94.69 315 ASP A O 1
ATOM 2394 N N . HIS A 1 316 ? 12.560 -14.975 17.030 1.00 94.75 316 HIS A N 1
ATOM 2395 C CA . HIS A 1 316 ? 13.348 -14.290 18.047 1.00 94.75 316 HIS A CA 1
ATOM 2396 C C . HIS A 1 316 ? 12.699 -12.974 18.503 1.00 94.75 316 HIS A C 1
ATOM 2398 O O . HIS A 1 316 ? 12.584 -12.740 19.703 1.00 94.75 316 HIS A O 1
ATOM 2404 N N . LEU A 1 317 ? 12.230 -12.143 17.564 1.00 93.38 317 LEU A N 1
ATOM 2405 C CA . LEU A 1 317 ? 11.595 -10.851 17.855 1.00 93.38 317 LEU A CA 1
ATOM 2406 C C . LEU A 1 317 ? 10.190 -10.984 18.460 1.00 93.38 317 LEU A C 1
ATOM 2408 O O . LEU A 1 317 ? 9.764 -10.108 19.210 1.00 93.38 317 LEU A O 1
ATOM 2412 N N . ASN A 1 318 ? 9.474 -12.066 18.148 1.00 92.44 318 ASN A N 1
ATOM 2413 C CA . ASN A 1 318 ? 8.168 -12.367 18.736 1.00 92.44 318 ASN A CA 1
ATOM 2414 C C . ASN A 1 318 ? 8.276 -13.034 20.118 1.00 92.44 318 ASN A C 1
ATOM 2416 O O . ASN A 1 318 ? 7.297 -13.063 20.864 1.00 92.44 318 ASN A O 1
ATOM 2420 N N . GLY A 1 319 ? 9.440 -13.584 20.473 1.00 91.00 319 GLY A N 1
ATOM 2421 C CA . GLY A 1 319 ? 9.678 -14.165 21.789 1.00 91.00 319 GLY A CA 1
ATOM 2422 C C . GLY A 1 319 ? 9.765 -13.084 22.868 1.00 91.00 319 GLY A C 1
ATOM 2423 O O . GLY A 1 319 ? 10.720 -12.317 22.895 1.00 91.00 319 GLY A O 1
ATOM 2424 N N . GLU A 1 320 ? 8.818 -13.066 23.814 1.00 67.88 320 GLU A N 1
ATOM 2425 C CA . GLU A 1 320 ? 8.696 -12.034 24.867 1.00 67.88 320 GLU A CA 1
ATOM 2426 C C . GLU A 1 320 ? 9.936 -11.843 25.771 1.00 67.88 320 GLU A C 1
ATOM 2428 O O . GLU A 1 320 ? 9.970 -10.900 26.561 1.00 67.88 320 GLU A O 1
ATOM 2433 N N . LYS A 1 321 ? 10.950 -12.720 25.712 1.00 63.47 321 LYS A N 1
ATOM 2434 C CA . LYS A 1 321 ? 12.113 -12.714 26.622 1.00 63.47 321 LYS A CA 1
ATOM 2435 C C . LYS A 1 321 ? 13.388 -13.277 25.995 1.00 63.47 321 LYS A C 1
ATOM 2437 O O . LYS A 1 321 ? 14.072 -14.089 26.618 1.00 63.47 321 LYS A O 1
ATOM 2442 N N . SER A 1 322 ? 13.707 -12.920 24.755 1.00 69.81 322 SER A N 1
ATOM 2443 C CA . SER A 1 322 ? 15.008 -13.332 24.228 1.00 69.81 322 SER A CA 1
ATOM 2444 C C . SER A 1 322 ? 16.115 -12.424 24.773 1.00 69.81 322 SER A C 1
ATOM 2446 O O . SER A 1 322 ? 16.210 -11.264 24.397 1.00 69.81 322 SER A O 1
ATOM 2448 N N . GLU A 1 323 ? 16.943 -12.948 25.684 1.00 81.06 323 GLU A N 1
ATOM 2449 C CA . GLU A 1 323 ? 18.188 -12.292 26.130 1.00 81.06 323 GLU A CA 1
ATOM 2450 C C . GLU A 1 323 ? 19.284 -12.320 25.050 1.00 81.06 323 GLU A C 1
ATOM 2452 O O . GLU A 1 323 ? 20.298 -11.635 25.171 1.00 81.06 323 GLU A O 1
ATOM 2457 N N . GLN A 1 324 ? 19.096 -13.129 24.003 1.00 87.12 324 GLN A N 1
ATOM 2458 C CA . GLN A 1 324 ? 20.030 -13.223 22.886 1.00 87.12 324 GLN A CA 1
ATOM 2459 C C . GLN A 1 324 ? 19.952 -11.967 22.019 1.00 87.12 324 GLN A C 1
ATOM 2461 O O . GLN A 1 324 ? 18.901 -11.345 21.896 1.00 87.12 324 GLN A O 1
ATOM 2466 N N . ILE A 1 325 ? 21.062 -11.595 21.392 1.00 92.31 325 ILE A N 1
ATOM 2467 C CA . ILE A 1 325 ? 21.057 -10.527 20.395 1.00 92.31 325 ILE A CA 1
ATOM 2468 C C . ILE A 1 325 ? 20.739 -11.172 19.042 1.00 92.31 325 ILE A C 1
ATOM 2470 O O . ILE A 1 325 ? 21.170 -12.292 18.768 1.00 92.31 325 ILE A O 1
ATOM 2474 N N . LEU A 1 326 ? 20.023 -10.477 18.153 1.00 93.56 326 LEU A N 1
ATOM 2475 C CA . LEU A 1 326 ? 19.675 -10.994 16.820 1.00 93.56 326 LEU A CA 1
ATOM 2476 C C . LEU A 1 326 ? 20.899 -11.532 16.044 1.00 93.56 326 LEU A C 1
ATOM 2478 O O . LEU A 1 326 ? 20.808 -12.539 15.338 1.00 93.56 326 LEU A O 1
ATOM 2482 N N . SER A 1 327 ? 22.067 -10.901 16.215 1.00 95.81 327 SER A N 1
ATOM 2483 C CA . SER A 1 327 ? 23.340 -11.344 15.633 1.00 95.81 327 SER A CA 1
ATOM 2484 C C . SER A 1 327 ? 23.769 -12.744 16.065 1.00 95.81 327 SER A C 1
ATOM 2486 O O . SER A 1 327 ? 24.447 -13.419 15.293 1.00 95.81 327 SER A O 1
ATOM 2488 N N . ASP A 1 328 ? 23.369 -13.194 17.251 1.00 95.44 328 ASP A N 1
ATOM 2489 C CA . ASP A 1 328 ? 23.692 -14.526 17.771 1.00 95.44 328 ASP A CA 1
ATOM 2490 C C . ASP A 1 328 ? 22.808 -15.600 17.121 1.00 95.44 328 ASP A C 1
ATOM 2492 O O 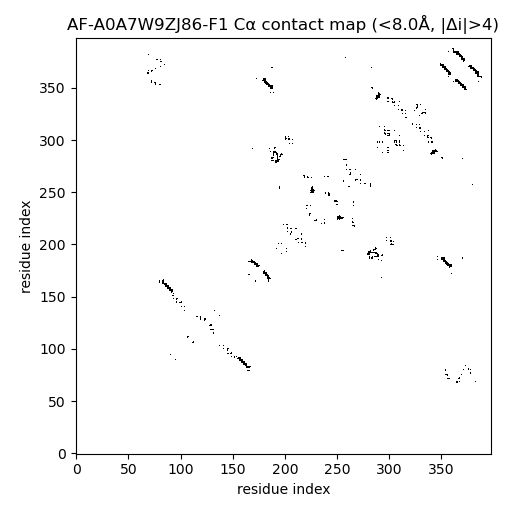. ASP A 1 328 ? 23.219 -16.749 16.968 1.00 95.44 328 ASP A O 1
ATOM 2496 N N . VAL A 1 329 ? 21.604 -15.218 16.682 1.00 94.69 329 VAL A N 1
ATOM 2497 C CA . VAL A 1 329 ? 20.611 -16.129 16.095 1.00 94.69 329 VAL A CA 1
ATOM 2498 C C . VAL A 1 329 ? 20.879 -16.376 14.610 1.00 94.69 329 VAL A C 1
ATOM 2500 O O . VAL A 1 329 ? 20.845 -17.520 14.140 1.00 94.69 329 VAL A O 1
ATOM 2503 N N . ILE A 1 330 ? 21.128 -15.306 13.851 1.00 96.81 330 ILE A N 1
ATOM 2504 C CA . ILE A 1 330 ? 21.253 -15.370 12.384 1.00 96.81 330 ILE A CA 1
ATOM 2505 C C . ILE A 1 330 ? 22.647 -15.003 11.864 1.00 96.81 330 ILE A C 1
ATOM 2507 O O . ILE A 1 330 ? 22.917 -15.175 10.678 1.00 96.81 330 ILE A O 1
ATOM 2511 N N . GLY A 1 331 ? 23.556 -14.570 12.740 1.00 97.56 331 GLY A N 1
ATOM 2512 C CA . GLY A 1 331 ? 24.892 -14.096 12.385 1.00 97.56 331 GLY A CA 1
ATOM 2513 C C . GLY A 1 331 ? 24.934 -12.584 12.148 1.00 97.56 331 GLY A C 1
ATOM 2514 O O . GLY A 1 331 ? 23.974 -11.981 11.671 1.00 97.56 331 GLY A O 1
ATOM 2515 N N . VAL A 1 332 ? 26.083 -11.965 12.438 1.00 97.06 332 VAL A N 1
ATOM 2516 C CA . VAL A 1 332 ? 26.286 -10.501 12.377 1.00 97.06 332 VAL A CA 1
ATOM 2517 C C . VAL A 1 332 ? 25.942 -9.918 11.002 1.00 97.06 332 VAL A C 1
ATOM 2519 O O . VAL A 1 332 ? 25.226 -8.925 10.905 1.00 97.06 332 VAL A O 1
ATOM 2522 N N . THR A 1 333 ? 26.416 -10.543 9.919 1.00 97.62 333 THR A N 1
ATOM 2523 C CA . THR A 1 333 ? 26.156 -10.064 8.552 1.00 97.62 333 THR A CA 1
ATOM 2524 C C . THR A 1 333 ? 24.679 -10.165 8.177 1.00 97.62 333 THR A C 1
ATOM 2526 O O . THR A 1 333 ? 24.157 -9.267 7.519 1.00 97.62 333 THR A O 1
ATOM 2529 N N . ALA A 1 334 ? 24.000 -11.237 8.593 1.00 97.69 334 ALA A N 1
ATOM 2530 C CA . ALA A 1 334 ? 22.585 -11.421 8.300 1.00 97.69 334 ALA A CA 1
ATOM 2531 C C . ALA A 1 334 ? 21.716 -10.450 9.106 1.00 97.69 334 ALA A C 1
ATOM 2533 O O . ALA A 1 334 ? 20.805 -9.853 8.544 1.00 97.69 334 ALA A O 1
ATOM 2534 N N . ALA A 1 335 ? 22.045 -10.231 10.383 1.00 97.50 335 ALA A N 1
ATOM 2535 C CA . ALA A 1 335 ? 21.385 -9.239 11.227 1.00 97.50 335 ALA A CA 1
ATOM 2536 C C . ALA A 1 335 ? 21.506 -7.827 10.637 1.00 97.50 335 ALA A C 1
ATOM 2538 O O . ALA A 1 335 ? 20.500 -7.147 10.478 1.00 97.50 335 ALA A O 1
ATOM 2539 N N . ALA A 1 336 ? 22.698 -7.426 10.180 1.00 97.38 336 ALA A N 1
ATOM 2540 C CA . ALA A 1 336 ? 22.884 -6.124 9.539 1.00 97.38 336 ALA A CA 1
ATOM 2541 C C . ALA A 1 336 ? 22.045 -5.959 8.255 1.00 97.38 336 ALA A C 1
ATOM 2543 O O . ALA A 1 336 ? 21.467 -4.899 8.026 1.00 97.38 336 ALA A O 1
ATOM 2544 N N . LYS A 1 337 ? 21.955 -7.003 7.418 1.00 97.69 337 LYS A N 1
ATOM 2545 C CA . LYS A 1 337 ? 21.086 -7.007 6.227 1.00 97.69 337 LYS A CA 1
ATOM 2546 C C . LYS A 1 337 ? 19.600 -6.945 6.599 1.00 97.69 337 LYS A C 1
ATOM 2548 O O . LYS A 1 337 ? 18.841 -6.235 5.944 1.00 97.69 337 LYS A O 1
ATOM 2553 N N . PHE A 1 338 ? 19.196 -7.669 7.643 1.00 97.62 338 PHE A N 1
ATOM 2554 C CA . PHE A 1 338 ? 17.830 -7.670 8.160 1.00 97.62 338 PHE A CA 1
ATOM 2555 C C . PHE A 1 338 ? 17.432 -6.272 8.651 1.00 97.62 338 PHE A C 1
ATOM 2557 O O . PHE A 1 338 ? 16.435 -5.731 8.182 1.00 97.62 338 PHE A O 1
ATOM 2564 N N . ASP A 1 339 ? 18.255 -5.634 9.486 1.00 96.62 339 ASP A N 1
ATOM 2565 C CA . ASP A 1 339 ? 17.998 -4.291 10.027 1.00 96.62 339 ASP A CA 1
ATOM 2566 C C . ASP A 1 339 ? 17.924 -3.208 8.935 1.00 96.62 339 ASP A C 1
ATOM 2568 O O . ASP A 1 339 ? 17.180 -2.231 9.054 1.00 96.62 339 ASP A O 1
ATOM 2572 N N . GLN A 1 340 ? 18.675 -3.384 7.842 1.00 96.62 340 GLN A N 1
ATOM 2573 C CA . GLN A 1 340 ? 18.626 -2.496 6.677 1.00 96.62 340 GLN A CA 1
ATOM 2574 C C . GLN A 1 340 ? 17.347 -2.641 5.846 1.00 96.62 340 GLN A C 1
ATOM 2576 O O . GLN A 1 340 ? 16.998 -1.706 5.127 1.00 96.62 340 GLN A O 1
ATOM 2581 N N . ALA A 1 341 ? 16.671 -3.790 5.906 1.00 97.12 341 ALA A N 1
ATOM 2582 C CA . ALA A 1 341 ? 15.502 -4.096 5.082 1.00 97.12 341 ALA A CA 1
ATOM 2583 C C . ALA A 1 341 ? 14.182 -4.076 5.866 1.00 97.12 341 ALA A C 1
ATOM 2585 O O . ALA A 1 341 ? 13.121 -3.917 5.263 1.00 97.12 341 ALA A O 1
ATOM 2586 N N . VAL A 1 342 ? 14.228 -4.232 7.190 1.00 97.38 342 VAL A N 1
ATOM 2587 C CA . VAL A 1 342 ? 13.052 -4.484 8.025 1.00 97.38 342 VAL A CA 1
ATOM 2588 C C . VAL A 1 342 ? 12.856 -3.388 9.060 1.00 97.38 342 VAL A C 1
ATOM 2590 O O . VAL A 1 342 ? 13.780 -2.940 9.733 1.00 97.38 342 VAL A O 1
ATOM 2593 N N . MET A 1 343 ? 11.602 -2.990 9.223 1.00 96.12 343 MET A N 1
ATOM 2594 C CA . MET A 1 343 ? 11.137 -2.127 10.291 1.00 96.12 343 MET A CA 1
ATOM 2595 C C . MET A 1 343 ? 10.308 -2.955 11.279 1.00 96.12 343 MET A C 1
ATOM 2597 O O . MET A 1 343 ? 9.249 -3.483 10.936 1.00 96.12 343 MET A O 1
ATOM 2601 N N . THR A 1 344 ? 10.793 -3.073 12.515 1.00 93.75 344 THR A N 1
ATOM 2602 C CA . THR A 1 344 ? 10.158 -3.879 13.575 1.00 93.75 344 THR A CA 1
ATOM 2603 C C . THR A 1 344 ? 8.893 -3.227 14.138 1.00 93.75 344 THR A C 1
ATOM 2605 O O . THR A 1 344 ? 7.949 -3.923 14.515 1.00 93.75 344 THR A O 1
ATOM 2608 N N . SER A 1 345 ? 8.831 -1.894 14.142 1.00 91.56 345 SER A N 1
ATOM 2609 C CA . SER A 1 345 ? 7.649 -1.115 14.511 1.00 91.56 345 SER A CA 1
ATOM 2610 C C . SER A 1 345 ? 7.464 0.074 13.569 1.00 91.56 345 SER A C 1
ATOM 2612 O O . SER A 1 345 ? 8.385 0.855 13.338 1.00 91.56 345 SER A O 1
ATOM 2614 N N . ALA A 1 346 ? 6.259 0.214 13.010 1.00 89.12 346 ALA A N 1
ATOM 2615 C CA . ALA A 1 346 ? 5.913 1.391 12.223 1.00 89.12 346 ALA A CA 1
ATOM 2616 C C . ALA A 1 346 ? 5.709 2.595 13.157 1.00 89.12 346 ALA A C 1
ATOM 2618 O O . ALA A 1 346 ? 4.950 2.475 14.122 1.00 89.12 346 ALA A O 1
ATOM 2619 N N . PRO A 1 347 ? 6.354 3.748 12.904 1.00 90.25 347 PRO A N 1
ATOM 2620 C CA . PRO A 1 347 ? 6.082 4.948 13.678 1.00 90.25 347 PRO A CA 1
ATOM 2621 C C . PRO A 1 347 ? 4.632 5.385 13.449 1.00 90.25 347 PRO A C 1
ATOM 2623 O O . PRO A 1 347 ? 4.136 5.325 12.325 1.00 90.25 347 PRO A O 1
ATOM 2626 N N . GLU A 1 348 ? 3.966 5.885 14.492 1.00 86.06 348 GLU A N 1
ATOM 2627 C CA . GLU A 1 348 ? 2.560 6.331 14.420 1.00 86.06 348 GLU A CA 1
ATOM 2628 C C . GLU A 1 348 ? 2.328 7.436 13.379 1.00 86.06 348 GLU A C 1
ATOM 2630 O O . GLU A 1 348 ? 1.219 7.626 12.891 1.00 86.06 348 GLU A O 1
ATOM 2635 N N . THR A 1 349 ? 3.385 8.166 13.016 1.00 88.62 349 THR A N 1
ATOM 2636 C CA . THR A 1 349 ? 3.329 9.219 12.001 1.00 88.62 349 THR A CA 1
ATOM 2637 C C . THR A 1 349 ? 3.635 8.734 10.587 1.00 88.62 349 THR A C 1
ATOM 2639 O O . THR A 1 349 ? 3.850 9.567 9.714 1.00 88.62 349 THR A O 1
ATOM 2642 N N . MET A 1 350 ? 3.786 7.428 10.363 1.00 93.19 350 MET A N 1
ATOM 2643 C CA . MET A 1 350 ? 4.013 6.896 9.023 1.00 93.19 350 MET A CA 1
ATOM 2644 C C . MET A 1 350 ? 2.740 7.052 8.180 1.00 93.19 350 MET A C 1
ATOM 2646 O O . MET A 1 350 ? 1.651 6.823 8.706 1.00 93.19 350 MET A O 1
ATOM 2650 N N . PRO A 1 351 ? 2.854 7.371 6.879 1.00 94.56 351 PRO A N 1
ATOM 2651 C CA . PRO A 1 351 ? 1.725 7.297 5.965 1.00 94.56 351 PRO A CA 1
ATOM 2652 C C . PRO A 1 351 ? 1.063 5.918 6.006 1.00 94.56 351 PRO A C 1
ATOM 2654 O O . PRO A 1 351 ? 1.729 4.887 6.149 1.00 94.56 351 PRO A O 1
ATOM 2657 N N . LEU A 1 352 ? -0.254 5.900 5.857 1.00 95.06 352 LEU A N 1
ATOM 2658 C CA . LEU A 1 352 ? -1.085 4.707 5.935 1.00 95.06 352 LEU A CA 1
ATOM 2659 C C . LEU A 1 352 ? -1.758 4.477 4.582 1.00 95.06 352 LEU A C 1
ATOM 2661 O O . LEU A 1 352 ? -2.051 5.409 3.849 1.00 95.06 352 LEU A O 1
ATOM 2665 N N . THR A 1 353 ? -1.974 3.222 4.227 1.00 95.19 353 THR A N 1
ATOM 2666 C CA . THR A 1 353 ? -2.720 2.803 3.046 1.00 95.19 353 THR A CA 1
ATOM 2667 C C . THR A 1 353 ? -4.089 2.330 3.507 1.00 95.19 353 THR A C 1
ATOM 2669 O O . THR A 1 353 ? -4.183 1.379 4.283 1.00 95.19 353 THR A O 1
ATOM 2672 N N . ILE A 1 354 ? -5.143 2.987 3.034 1.00 95.38 354 ILE A N 1
ATOM 2673 C CA . ILE A 1 354 ? -6.530 2.610 3.293 1.00 95.38 354 ILE A CA 1
ATOM 2674 C C . ILE A 1 354 ? -7.041 1.896 2.049 1.00 95.38 354 ILE A C 1
ATOM 2676 O O . ILE A 1 354 ? -7.116 2.492 0.976 1.00 95.38 354 ILE A O 1
ATOM 2680 N N . GLN A 1 355 ? -7.379 0.620 2.192 1.00 94.75 355 GLN A N 1
ATOM 2681 C CA . GLN A 1 355 ? -8.002 -0.184 1.148 1.00 94.75 355 GLN A CA 1
ATOM 2682 C C . GLN A 1 355 ? -9.473 -0.376 1.492 1.00 94.75 355 GLN A C 1
ATOM 2684 O O . GLN A 1 355 ? -9.796 -0.932 2.537 1.00 94.75 355 GLN A O 1
ATOM 2689 N N . VAL A 1 356 ? -10.357 0.070 0.608 1.00 94.69 356 VAL A N 1
ATOM 2690 C CA . VAL A 1 356 ? -11.807 -0.086 0.730 1.00 94.69 356 VAL A CA 1
ATOM 2691 C C . VAL A 1 356 ? -12.289 -0.947 -0.425 1.00 94.69 356 VAL A C 1
ATOM 2693 O O . VAL A 1 356 ? -11.967 -0.666 -1.575 1.00 94.69 356 VAL A O 1
ATOM 2696 N N . SER A 1 357 ? -13.079 -1.979 -0.150 1.00 93.69 357 SER A N 1
ATOM 2697 C CA . SER A 1 357 ? -13.695 -2.813 -1.187 1.00 93.69 357 SER A CA 1
ATOM 2698 C C . SER A 1 357 ? -15.179 -3.043 -0.914 1.00 93.69 357 SER A C 1
ATOM 2700 O O . SER A 1 357 ? -15.587 -3.213 0.231 1.00 93.69 357 SER A O 1
ATOM 2702 N N . GLU A 1 358 ? -15.997 -3.039 -1.972 1.00 90.25 358 GLU A N 1
ATOM 2703 C CA . GLU A 1 358 ? -17.459 -3.247 -1.884 1.00 90.25 358 GLU A CA 1
ATOM 2704 C C . GLU A 1 358 ? -17.827 -4.699 -1.535 1.00 90.25 358 GLU A C 1
ATOM 2706 O O . GLU A 1 358 ? -18.928 -4.969 -1.068 1.00 90.25 358 GLU A O 1
ATOM 2711 N N . LYS A 1 359 ? -16.924 -5.659 -1.767 1.00 83.25 359 LYS A N 1
ATOM 2712 C CA . LYS A 1 359 ? -17.154 -7.053 -1.392 1.00 83.25 359 LYS A CA 1
ATOM 2713 C C . LYS A 1 359 ? -16.012 -7.590 -0.539 1.00 83.25 359 LYS A C 1
ATOM 2715 O O . LYS A 1 359 ? -14.861 -7.499 -0.967 1.00 83.25 359 LYS A O 1
ATOM 2720 N N . PRO A 1 360 ? -16.315 -8.225 0.604 1.00 71.88 360 PRO A N 1
ATOM 2721 C CA . PRO A 1 360 ? -15.292 -8.803 1.471 1.00 71.88 360 PRO A CA 1
ATOM 2722 C C . PRO A 1 360 ? -14.551 -9.992 0.838 1.00 71.88 360 PRO A C 1
ATOM 2724 O O . PRO A 1 360 ? -13.468 -10.337 1.295 1.00 71.88 360 PRO A O 1
ATOM 2727 N N . ASP A 1 361 ? -15.095 -10.600 -0.222 1.00 74.56 361 ASP A N 1
ATOM 2728 C CA . ASP A 1 361 ? -14.483 -11.717 -0.956 1.00 74.56 361 ASP A CA 1
ATOM 2729 C C . ASP A 1 361 ? -13.518 -11.282 -2.079 1.00 74.56 361 ASP A C 1
ATOM 2731 O O . ASP A 1 361 ? -12.963 -12.128 -2.779 1.00 74.56 361 ASP A O 1
ATOM 2735 N N . GLY A 1 362 ? -13.310 -9.975 -2.273 1.00 67.00 362 GLY A N 1
ATOM 2736 C CA . GLY A 1 362 ? -12.424 -9.442 -3.309 1.00 67.00 362 GLY A CA 1
ATOM 2737 C C . GLY A 1 362 ? -13.018 -9.428 -4.725 1.00 67.00 362 GLY A C 1
ATOM 2738 O O . GLY A 1 362 ? -12.353 -9.009 -5.663 1.00 67.00 362 GLY A O 1
ATOM 2739 N N . GLY A 1 363 ? -14.283 -9.808 -4.922 1.00 74.31 363 GLY A N 1
ATOM 2740 C CA . GLY A 1 363 ? -14.927 -9.813 -6.245 1.00 74.31 363 GLY A CA 1
ATOM 2741 C C . GLY A 1 363 ? -15.526 -8.468 -6.687 1.00 74.31 363 GLY A C 1
ATOM 2742 O O . GLY A 1 363 ? -16.519 -8.466 -7.426 1.00 74.31 363 GLY A O 1
ATOM 2743 N N . GLY A 1 364 ? -15.034 -7.341 -6.164 1.00 82.19 364 GLY A N 1
ATOM 2744 C CA . GLY A 1 364 ? -15.639 -6.011 -6.311 1.00 82.19 364 GLY A CA 1
ATOM 2745 C C . GLY A 1 364 ? -14.650 -4.906 -6.684 1.00 82.19 364 GLY A C 1
ATOM 2746 O O . GLY A 1 364 ? -13.437 -5.117 -6.739 1.00 82.19 364 GLY A O 1
ATOM 2747 N N . LEU A 1 365 ? -15.191 -3.709 -6.936 1.00 84.50 365 LEU A N 1
ATOM 2748 C CA . LEU A 1 365 ? -14.378 -2.499 -7.030 1.00 84.50 365 LEU A CA 1
ATOM 2749 C C . LEU A 1 365 ? -13.687 -2.271 -5.685 1.00 84.50 365 LEU A C 1
ATOM 2751 O O . LEU A 1 365 ? -14.319 -2.351 -4.627 1.00 84.50 365 LEU A O 1
ATOM 2755 N N . ALA A 1 366 ? -12.392 -1.996 -5.753 1.00 89.69 366 ALA A N 1
ATOM 2756 C CA . ALA A 1 366 ? -11.585 -1.601 -4.624 1.00 89.69 366 ALA A CA 1
ATOM 2757 C C . ALA A 1 366 ? -10.956 -0.243 -4.893 1.00 89.69 366 ALA A C 1
ATOM 2759 O O . ALA A 1 366 ? -10.495 0.048 -5.997 1.00 89.69 366 ALA A O 1
ATOM 2760 N N . GLN A 1 367 ? -10.921 0.572 -3.854 1.00 91.94 367 GLN A N 1
ATOM 2761 C CA . GLN A 1 367 ? -10.218 1.833 -3.830 1.00 91.94 367 GLN A CA 1
ATOM 2762 C C . GLN A 1 367 ? -9.080 1.707 -2.840 1.00 91.94 367 GLN A C 1
ATOM 2764 O O . GLN A 1 367 ? -9.268 1.223 -1.726 1.00 91.94 367 GLN A O 1
ATOM 2769 N N . THR A 1 368 ? -7.898 2.139 -3.248 1.00 91.88 368 THR A N 1
ATOM 2770 C CA . THR A 1 368 ? -6.803 2.336 -2.311 1.00 91.88 368 THR A CA 1
ATOM 2771 C C . THR A 1 368 ? -6.428 3.805 -2.307 1.00 91.88 368 THR A C 1
ATOM 2773 O O . THR A 1 368 ? -6.389 4.439 -3.362 1.00 91.88 368 THR A O 1
ATOM 2776 N N . VAL A 1 369 ? -6.207 4.343 -1.114 1.00 93.31 369 VAL A N 1
ATOM 2777 C CA . VAL A 1 369 ? -5.827 5.738 -0.900 1.00 93.31 369 VAL A CA 1
ATOM 2778 C C . VAL A 1 369 ? -4.704 5.781 0.124 1.00 93.31 369 VAL A C 1
ATOM 2780 O O . VAL A 1 369 ? -4.690 4.992 1.075 1.00 93.31 369 VAL A O 1
ATOM 2783 N N . VAL A 1 370 ? -3.756 6.693 -0.063 1.00 92.88 370 VAL A N 1
ATOM 2784 C CA . VAL A 1 370 ? -2.710 6.964 0.920 1.00 92.88 370 VAL A CA 1
ATOM 2785 C C . VAL A 1 370 ? -3.185 8.080 1.845 1.00 92.88 370 VAL A C 1
ATOM 2787 O O . VAL A 1 370 ? -3.610 9.137 1.398 1.00 92.88 370 VAL A O 1
ATOM 2790 N N . TYR A 1 371 ? -3.118 7.850 3.148 1.00 93.19 371 TYR A N 1
ATOM 2791 C CA . TYR A 1 371 ? -3.453 8.808 4.190 1.00 93.19 371 TYR A CA 1
ATOM 2792 C C . TYR A 1 371 ? -2.186 9.247 4.919 1.00 93.19 371 TYR A C 1
ATOM 2794 O O . TYR A 1 371 ? -1.453 8.410 5.443 1.00 93.19 371 TYR A O 1
ATOM 2802 N N . GLU A 1 372 ? -1.937 10.552 4.984 1.00 92.12 372 GLU A N 1
ATOM 2803 C CA . GLU A 1 372 ? -0.840 11.139 5.756 1.00 92.12 372 GLU A CA 1
ATOM 2804 C C . GLU A 1 372 ? -1.364 11.601 7.130 1.00 92.12 372 GLU A C 1
ATOM 2806 O O . GLU A 1 372 ? -2.048 12.629 7.208 1.00 92.12 372 GLU A O 1
ATOM 2811 N N . PRO A 1 373 ? -1.047 10.901 8.242 1.00 88.12 373 PRO A N 1
ATOM 2812 C CA . PRO A 1 373 ? -1.627 11.211 9.549 1.00 88.12 373 PRO A CA 1
ATOM 2813 C C . PRO A 1 373 ? -1.304 12.621 10.051 1.00 88.12 373 PRO A C 1
ATOM 2815 O O . PRO A 1 373 ? -2.099 13.209 10.787 1.00 88.12 373 PRO A O 1
ATOM 2818 N N . ARG A 1 374 ? -0.145 13.178 9.662 1.00 86.38 374 ARG A N 1
ATOM 2819 C CA . ARG A 1 374 ? 0.298 14.509 10.108 1.00 86.38 374 ARG A CA 1
ATOM 2820 C C . ARG A 1 374 ? -0.508 15.637 9.480 1.00 86.38 374 ARG A C 1
ATOM 2822 O O . ARG A 1 374 ? -0.892 16.569 10.180 1.00 86.38 374 ARG A O 1
ATOM 2829 N N . SER A 1 375 ? -0.733 15.572 8.171 1.00 87.88 375 SER A N 1
ATOM 2830 C CA . SER A 1 375 ? -1.471 16.601 7.434 1.00 87.88 375 SER A CA 1
ATOM 2831 C C . SER A 1 375 ? -2.973 16.324 7.387 1.00 87.88 375 SER A C 1
ATOM 2833 O O . SER A 1 375 ? -3.739 17.230 7.069 1.00 87.88 375 SER A O 1
ATOM 2835 N N . ARG A 1 376 ? -3.393 15.094 7.718 1.00 87.00 376 ARG A N 1
ATOM 2836 C CA . ARG A 1 376 ? -4.756 14.581 7.526 1.00 87.00 376 ARG A CA 1
ATOM 2837 C C . ARG A 1 376 ? -5.226 14.711 6.075 1.00 87.00 376 ARG A C 1
ATOM 2839 O O . ARG A 1 376 ? -6.404 14.943 5.818 1.00 87.00 376 ARG A O 1
ATOM 2846 N N . VAL A 1 377 ? -4.291 14.593 5.135 1.00 88.00 377 VAL A N 1
ATOM 2847 C CA . VAL A 1 377 ? -4.556 14.662 3.697 1.00 88.00 377 VAL A CA 1
ATOM 2848 C C . VAL A 1 377 ? -4.565 13.253 3.128 1.00 88.00 377 VAL A C 1
ATOM 2850 O O . VAL A 1 377 ? -3.719 12.423 3.469 1.00 88.00 377 VAL A O 1
ATOM 2853 N N . LEU A 1 378 ? -5.531 13.008 2.250 1.00 88.75 378 LEU A N 1
ATOM 2854 C CA . LEU A 1 378 ? -5.567 11.837 1.393 1.00 88.75 378 LEU A CA 1
ATOM 2855 C C . LEU A 1 378 ? -4.881 12.169 0.067 1.00 88.75 378 LEU A C 1
ATOM 2857 O O . LEU A 1 378 ? -5.168 13.198 -0.547 1.00 88.75 378 LEU A O 1
ATOM 2861 N N . SER A 1 379 ? -3.961 11.311 -0.351 1.00 88.12 379 SER A N 1
ATOM 2862 C CA . SER A 1 379 ? -3.226 11.403 -1.609 1.00 88.12 379 SER A CA 1
ATOM 2863 C C . SER A 1 379 ? -3.288 10.076 -2.362 1.00 88.12 379 SER A C 1
ATOM 2865 O O . SER A 1 379 ? -3.647 9.045 -1.793 1.00 88.12 379 SER A O 1
ATOM 2867 N N . ASP A 1 380 ? -2.937 10.118 -3.648 1.00 77.75 380 ASP A N 1
ATOM 2868 C CA . ASP A 1 380 ? -2.793 8.956 -4.529 1.00 77.75 380 ASP A CA 1
ATOM 2869 C C . ASP A 1 380 ? -3.976 7.990 -4.432 1.00 77.75 380 ASP A C 1
ATOM 2871 O O . ASP A 1 380 ? -3.864 6.883 -3.904 1.00 77.75 380 ASP A O 1
ATOM 2875 N N . SER A 1 381 ? -5.140 8.431 -4.913 1.00 78.94 381 SER A N 1
ATOM 2876 C CA . SER A 1 381 ? -6.311 7.569 -5.016 1.00 78.94 381 SER A CA 1
ATOM 2877 C C . SER A 1 381 ? -6.266 6.769 -6.315 1.00 78.94 381 SER A C 1
ATOM 2879 O O . SER A 1 381 ? -6.027 7.301 -7.400 1.00 78.94 381 SER A O 1
ATOM 2881 N N . TRP A 1 382 ? -6.527 5.467 -6.225 1.00 80.62 382 TRP A N 1
ATOM 2882 C CA . TRP A 1 382 ? -6.765 4.660 -7.415 1.00 80.62 382 TRP A CA 1
ATOM 2883 C C . TRP A 1 382 ? -7.867 3.637 -7.193 1.00 80.62 382 TRP A C 1
ATOM 2885 O O . TRP A 1 382 ? -7.999 3.042 -6.121 1.00 80.62 382 TRP A O 1
ATOM 2895 N N . ALA A 1 383 ? -8.635 3.414 -8.257 1.00 74.56 383 ALA A N 1
ATOM 2896 C CA . ALA A 1 383 ? -9.608 2.343 -8.347 1.00 74.56 383 ALA A CA 1
ATOM 2897 C C . ALA A 1 383 ? -8.993 1.155 -9.096 1.00 74.56 383 ALA A C 1
ATOM 2899 O O . ALA A 1 383 ? -8.386 1.318 -10.154 1.00 74.56 383 ALA A O 1
ATOM 2900 N N . GLY A 1 384 ? -9.169 -0.042 -8.553 1.00 75.06 384 GLY A N 1
ATOM 2901 C CA . GLY A 1 384 ? -8.801 -1.300 -9.191 1.00 75.06 384 GLY A CA 1
ATOM 2902 C C . GLY A 1 384 ? -9.810 -2.389 -8.852 1.00 75.06 384 GLY A C 1
ATOM 2903 O O . GLY A 1 384 ? -10.703 -2.205 -8.025 1.00 75.06 384 GLY A O 1
ATOM 2904 N N . THR A 1 385 ? -9.686 -3.548 -9.483 1.00 64.81 385 THR A N 1
ATOM 2905 C CA . THR A 1 385 ? -10.331 -4.755 -8.959 1.00 64.81 385 THR A CA 1
ATOM 2906 C C . THR A 1 385 ? -9.595 -5.165 -7.692 1.00 64.81 385 THR A C 1
ATOM 2908 O O . THR A 1 385 ? -8.362 -5.178 -7.694 1.00 64.81 385 THR A O 1
ATOM 2911 N N . ALA A 1 386 ? -10.318 -5.487 -6.615 1.00 56.28 386 ALA A N 1
ATOM 2912 C CA . ALA A 1 386 ? -9.686 -6.134 -5.471 1.00 56.28 386 ALA A CA 1
ATOM 2913 C C . ALA A 1 386 ? -8.974 -7.393 -5.981 1.00 56.28 386 ALA A C 1
ATOM 2915 O O . ALA A 1 386 ? -9.608 -8.328 -6.461 1.00 56.28 386 ALA A O 1
ATOM 2916 N N . SER A 1 387 ? -7.643 -7.404 -5.932 1.00 49.31 387 SER A N 1
ATOM 2917 C CA . SER A 1 387 ? -6.925 -8.656 -6.123 1.00 49.31 387 SER A CA 1
ATOM 2918 C C . SER A 1 387 ? -7.173 -9.472 -4.857 1.00 49.31 387 SER A C 1
ATOM 2920 O O . SER A 1 387 ? -6.874 -8.959 -3.771 1.00 49.31 387 SER A O 1
ATOM 2922 N N . PRO A 1 388 ? -7.682 -10.719 -4.936 1.00 48.19 388 PRO A N 1
ATOM 2923 C CA . PRO A 1 388 ? -7.497 -11.637 -3.819 1.00 48.19 388 PRO A CA 1
ATOM 2924 C C . PRO A 1 388 ? -5.998 -11.629 -3.549 1.00 48.19 388 PRO A C 1
ATOM 2926 O O . PRO A 1 388 ? -5.252 -11.694 -4.522 1.00 48.19 388 PRO A O 1
ATOM 2929 N N . ALA A 1 389 ? -5.557 -11.435 -2.300 1.00 43.16 389 ALA A N 1
ATOM 2930 C CA . ALA A 1 389 ? -4.134 -11.380 -1.971 1.00 43.16 389 ALA A CA 1
ATOM 2931 C C . ALA A 1 389 ? -3.437 -12.531 -2.700 1.00 43.16 389 ALA A C 1
ATOM 2933 O O . ALA A 1 389 ? -3.627 -13.695 -2.336 1.00 43.16 389 ALA A O 1
ATOM 2934 N N . VAL A 1 390 ? -2.755 -12.218 -3.808 1.00 38.88 390 VAL A N 1
ATOM 2935 C CA . VAL A 1 390 ? -2.246 -13.240 -4.709 1.00 38.88 390 VAL A CA 1
ATOM 2936 C C . VAL A 1 390 ? -1.042 -13.778 -3.969 1.00 38.88 390 VAL A C 1
ATOM 2938 O O . VAL A 1 390 ? 0.069 -13.276 -4.103 1.00 38.88 390 VAL A O 1
ATOM 2941 N N . ARG A 1 391 ? -1.267 -14.797 -3.137 1.00 38.91 391 ARG A N 1
ATOM 2942 C CA . ARG A 1 391 ? -0.244 -15.791 -2.872 1.00 38.91 391 ARG A CA 1
ATOM 2943 C C . ARG A 1 391 ? 0.025 -16.402 -4.236 1.00 38.91 391 ARG A C 1
ATOM 2945 O O . ARG A 1 391 ? -0.634 -17.364 -4.618 1.00 38.91 391 ARG A O 1
ATOM 2952 N N . MET A 1 392 ? 0.925 -15.788 -5.008 1.00 33.38 392 MET A N 1
ATOM 2953 C CA . MET A 1 392 ? 1.583 -16.517 -6.074 1.00 33.38 392 MET A CA 1
ATOM 2954 C C . MET A 1 392 ? 2.199 -17.695 -5.340 1.00 33.38 392 MET A C 1
ATOM 2956 O O . MET A 1 392 ? 3.074 -17.507 -4.493 1.00 33.38 392 MET A O 1
ATOM 2960 N N . ALA A 1 393 ? 1.643 -18.888 -5.556 1.00 34.81 393 ALA A N 1
ATOM 2961 C CA . ALA A 1 393 ? 2.357 -20.090 -5.188 1.00 34.81 393 ALA A CA 1
ATOM 2962 C C . ALA A 1 393 ? 3.762 -19.918 -5.784 1.00 34.81 393 ALA A C 1
ATOM 2964 O O . ALA A 1 393 ? 3.853 -19.471 -6.937 1.00 34.81 393 ALA A O 1
ATOM 2965 N N . PRO A 1 394 ? 4.833 -20.141 -5.001 1.00 35.03 394 PRO A N 1
ATOM 2966 C CA . PRO A 1 394 ? 6.177 -20.052 -5.544 1.00 35.03 394 PRO A CA 1
ATOM 2967 C C . PRO A 1 394 ? 6.195 -20.874 -6.836 1.00 35.03 394 PRO A C 1
ATOM 2969 O O . PRO A 1 394 ? 5.576 -21.942 -6.853 1.00 35.03 394 PRO A O 1
ATOM 2972 N N . PRO A 1 395 ? 6.790 -20.360 -7.927 1.00 35.09 395 PRO A N 1
ATOM 2973 C CA . PRO A 1 395 ? 6.841 -21.108 -9.173 1.00 35.09 395 PRO A CA 1
ATOM 2974 C C . PRO A 1 395 ? 7.375 -22.499 -8.845 1.00 35.09 395 PRO A C 1
ATOM 2976 O O . PRO A 1 395 ? 8.410 -22.594 -8.183 1.00 35.09 395 PRO A O 1
ATOM 2979 N N . ASP A 1 396 ? 6.639 -23.544 -9.236 1.00 33.81 396 ASP A N 1
ATOM 2980 C CA . ASP A 1 396 ? 7.109 -24.920 -9.110 1.00 33.81 396 ASP A CA 1
ATOM 2981 C C . ASP A 1 396 ? 8.494 -24.963 -9.756 1.00 33.81 396 ASP A C 1
ATOM 2983 O O . ASP A 1 396 ? 8.634 -24.792 -10.969 1.00 33.81 396 ASP A O 1
ATOM 2987 N N . VAL A 1 397 ? 9.527 -25.060 -8.919 1.00 33.47 397 VAL A N 1
ATOM 2988 C CA . VAL A 1 397 ? 10.910 -25.167 -9.369 1.00 33.47 397 VAL A CA 1
ATOM 2989 C C . VAL A 1 397 ? 11.035 -26.580 -9.941 1.00 33.47 397 VAL A C 1
ATOM 2991 O O . VAL A 1 397 ? 10.843 -27.526 -9.172 1.00 33.47 397 VAL A O 1
ATOM 2994 N N . PRO A 1 398 ? 11.268 -26.750 -11.256 1.00 37.22 398 PRO A N 1
ATOM 2995 C CA . PRO A 1 398 ? 11.451 -28.072 -11.846 1.00 37.22 398 PRO A CA 1
ATOM 2996 C C . PRO A 1 398 ? 12.729 -28.762 -11.359 1.00 37.22 398 PRO A C 1
ATOM 2998 O O . PRO A 1 398 ? 13.722 -28.053 -11.060 1.00 37.22 398 PRO A O 1
#

InterPro domains:
  IPR038072 GspK, central domain superfamily [G3DSA:1.10.40.60] (183-285)
  IPR038072 GspK, central domain superfamily [SSF158544] (190-283)
  IPR049031 T2SS protein K, first SAM-like domain [PF21687] (199-277)

Sequence (398 aa):
MDSTGVSFGMMPRGPARLTRSQRGFRGQRGFVLIFVLWILAGCSLLLASYAQSAGKTTVTESLATIPLRQRELENVADFVASHMGKTTVTADSRWQAQNSISEIEYSQSNGVSAAVAQLAETLNQVGFKIEVPNSSTTTNRLSSLRQSLSEIPEGKSSSFTQEALFSIGNNQTLTIGGKVFSVTVLPVSARPNLNTLPPLALKRYLQYLGLSEIRAEALIIALRHWRGDASVAGAGVPEAVYNAAASPYKARQAVIADWSELYWLAGSSPDLVDFLRQNFSLAGTDSRVSLKENTADIIGALADLRPSEVQRAIDHLNGEKSEQILSDVIGVTAAAKFDQAVMTSAPETMPLTIQVSEKPDGGGLAQTVVYEPRSRVLSDSWAGTASPAVRMAPPDVP

Solvent-accessible surface area (backbone atoms only — not comparable to full-atom values): 23121 Å² total; per-residue (Å²): 139,78,84,88,86,87,84,89,86,81,85,83,90,79,92,78,91,76,80,88,75,92,68,83,81,81,76,55,74,63,56,56,53,55,53,52,50,52,51,51,51,52,53,50,51,51,51,52,54,49,54,62,54,63,71,49,56,61,56,62,51,56,64,52,48,53,61,53,52,49,52,51,44,49,53,50,49,54,53,49,62,73,32,45,49,71,43,72,47,76,40,50,44,58,58,53,42,49,50,56,47,48,53,53,50,52,47,58,71,70,45,48,56,58,54,48,50,54,50,37,54,56,36,42,75,75,72,43,86,61,90,69,82,52,70,65,58,54,50,52,51,49,51,52,44,57,53,50,46,74,69,56,64,88,90,46,69,40,75,44,74,43,75,44,80,51,55,76,77,44,80,44,80,47,77,56,96,89,42,53,31,30,36,36,32,37,53,36,33,50,27,44,16,71,71,49,42,53,70,71,31,46,38,39,36,37,40,72,75,67,39,52,67,71,60,30,51,49,45,51,54,29,50,37,54,30,32,52,49,83,75,64,87,82,71,84,51,59,69,60,53,34,56,67,38,100,70,60,54,76,68,77,52,41,74,65,86,51,80,74,60,50,68,74,36,70,90,52,46,72,70,54,48,53,52,46,61,74,61,36,28,63,63,76,82,59,44,34,25,32,53,88,64,48,54,39,59,60,50,11,36,46,31,76,44,53,42,72,49,40,42,53,51,51,55,50,72,69,40,95,76,60,88,67,55,66,38,78,77,56,33,60,72,50,36,55,32,42,61,66,32,42,30,87,70,81,61,88,72,49,40,28,32,42,37,36,23,59,33,82,83,27,87,28,62,18,35,39,33,33,36,33,65,83,77,71,44,78,43,77,74,48,79,45,70,34,67,59,85,75,75,70,69,75,76,83,77,130

Mean predicted aligned error: 11.86 Å

Secondary structure (DSSP, 8-state):
-------------------------SS-HHHHHHHHHHHHHHHHHHHHHHHHHHTTTHHHHHHHHHHHHHHHHHHHHHHHHHTSS-EEEEEEHHHHHHHHHHHHHHHHHTSHHHHHHHHHHHHHHTT----PPPHHHHHHHHHHHHHHHHHSPTT-EEEEEEPPSS-TT-EEEEEETTEEEEEEEEEGGGS-BTTTS-HHHHHHHHHHTT--HHHHHHHHHHHHHHHT----TT---HHHHHHHSSS------S---SGGGGGGSTT--HHHHHHHHHH-B---S--PEEGGGS-HHHHHHHHT--HHHHHHHHHHHHSTT--S-HHHHH-HHHHHHHHHHEESS--TTS-EEEEEES-TTS-SEEEEEEEETTTTEEEEEEEEE-------PPP---